Protein 2G7Z (pdb70)

Secondary structure (DSSP, 8-state):
---EEEEEETTB---HHHHHHHT-EEEPPB--TT---BGGG--STTHHHH----SS----BPPPHHHHHHHHHHHHHTT--EEEEEE--TTT-THHHHHHHHHHHHT--EEEEE-SS-BT--HHHHHHH--TT---HHHHHHHHHHHHHTB---EEBS-SHHHHHHSGGGGEE----EE--EETTEEE---EESSTHHHHHHHHHHHHHHTTS-EEE-EEEEES-THHHHHHHHHHTTT--S--EEEEPPHHHHHHH-SSEEE--EE-/---EEEEEETTB---HHHHHHHT-EEEPPB--TT---BGGG--STTHHHH----SS----BPPPHHHHHHHHHHHHHTT--EEEEEE--TTT-THHHHHHHHHHHHT--EEEEE-S--BT--HHHHHHH--TT---HHHHHHHHHHHHHTB---EEBS-SHHHHHHSGGGGEE----EE--EETTEEE---EESSTHHHHHHHHHHHHHHTTS-EEE-EEEEES-THHHHHHHHHHTTT--S--EEEEPPHHHHHHH-SSEEE--EE-

Solvent-accessible surface area: 24393 Å² total

Nearest PDB structures (foldseek):
  2g7z-assembly3_A  TM=1.003E+00  e=6.727E-59  Streptococcus pyogenes M1 GAS
  2g7z-assembly3_B-2  TM=1.001E+00  e=1.861E-56  Streptococcus pyogenes M1 GAS
  6dj6-assembly2_B  TM=9.784E-01  e=3.903E-44  Streptococcus pneumoniae
  7w7h-assembly1_E-2  TM=9.585E-01  e=3.014E-44  Streptococcus suis 05ZYH33
  6b9i-assembly2_B  TM=8.785E-01  e=2.103E-24  Staphylococcus aureus

CATH classification: 3.40.50.10170 (+1 more: 3.30.1180.10)

Structure (mmCIF, N/CA/C/O backbone):
data_2G7Z
#
_entry.id   2G7Z
#
_cell.length_a   74.126
_cell.length_b   74.093
_cell.length_c   128.597
_cell.angle_alpha   90.00
_cell.angle_beta   90.00
_cell.angle_gamma   90.00
#
_symmetry.space_group_name_H-M   'P 21 21 21'
#
loop_
_entity.id
_entity.type
_entity.pdbx_description
1 polymer 'conserved hypothetical protein SPy1493'
2 non-polymer 'ZINC ION'
3 non-polymer 'CHLORIDE ION'
4 non-polymer 'DOCOSA-4,7,10,13,16,19-HEXAENOIC ACID'
5 non-polymer 2-AMINO-2-HYDROXYMETHYL-PROPANE-1,3-DIOL
6 non-polymer GLYCEROL
7 water water
#
loop_
_atom_site.group_PDB
_atom_site.id
_atom_site.type_symbol
_atom_site.label_atom_id
_atom_site.label_alt_id
_atom_site.label_comp_id
_atom_site.label_asym_id
_atom_site.label_entity_id
_atom_site.label_seq_id
_atom_site.pdbx_PDB_ins_code
_atom_site.Cartn_x
_atom_site.Cartn_y
_atom_site.Cartn_z
_atom_site.occupancy
_atom_site.B_iso_or_equiv
_atom_site.auth_seq_id
_atom_site.auth_comp_id
_atom_site.auth_asym_id
_atom_site.auth_atom_id
_atom_site.pdbx_PDB_model_num
ATOM 1 N N . ALA A 1 3 ? 64.129 52.726 33.726 1.00 29.38 0 ALA A N 1
ATOM 2 C CA . ALA A 1 3 ? 63.730 52.650 35.166 1.00 29.50 0 ALA A CA 1
ATOM 3 C C . ALA A 1 3 ? 64.593 51.648 35.952 1.00 29.18 0 ALA A C 1
ATOM 4 O O . ALA A 1 3 ? 64.570 50.449 35.670 1.00 29.72 0 ALA A O 1
ATOM 22 N N . GLY A 1 5 ? 65.910 49.268 39.038 1.00 26.95 2 GLY A N 1
ATOM 23 C CA . GLY A 1 5 ? 65.256 48.345 39.964 1.00 24.39 2 GLY A CA 1
ATOM 24 C C . GLY A 1 5 ? 64.679 47.120 39.276 1.00 22.35 2 GLY A C 1
ATOM 25 O O . GLY A 1 5 ? 64.651 47.029 38.049 1.00 22.10 2 GLY A O 1
ATOM 26 N N . THR A 1 6 ? 64.210 46.184 40.087 1.00 20.02 3 THR A N 1
ATOM 27 C CA . THR A 1 6 ? 63.622 44.937 39.626 1.00 17.60 3 THR A CA 1
ATOM 28 C C . THR A 1 6 ? 62.223 44.755 40.240 1.00 16.24 3 THR A C 1
ATOM 29 O O . THR A 1 6 ? 62.073 44.629 41.465 1.00 15.36 3 THR A O 1
ATOM 33 N N . ILE A 1 7 ? 61.209 44.728 39.382 1.00 13.75 4 ILE A N 1
ATOM 34 C CA . ILE A 1 7 ? 59.840 44.555 39.848 1.00 12.19 4 ILE A CA 1
ATOM 35 C C . ILE A 1 7 ? 59.332 43.131 39.599 1.00 11.13 4 ILE A C 1
ATOM 36 O O . ILE A 1 7 ? 59.497 42.591 38.513 1.00 10.73 4 ILE A O 1
ATOM 41 N N . LYS A 1 8 ? 58.721 42.521 40.615 1.00 10.10 5 LYS A N 1
ATOM 42 C CA . LYS A 1 8 ? 58.048 41.239 40.432 1.00 9.31 5 LYS A CA 1
ATOM 43 C C . LYS A 1 8 ? 56.579 41.305 40.864 1.00 8.83 5 LYS A C 1
ATOM 44 O O . LYS A 1 8 ? 56.199 42.140 41.681 1.00 8.48 5 LYS A O 1
ATOM 50 N N . ILE A 1 9 ? 55.778 40.417 40.283 1.00 8.59 6 ILE A N 1
ATOM 51 C CA . ILE A 1 9 ? 54.348 40.348 40.525 1.00 8.39 6 ILE A CA 1
ATOM 52 C C . ILE A 1 9 ? 54.010 39.135 41.375 1.00 8.09 6 ILE A C 1
ATOM 53 O O . ILE A 1 9 ? 54.498 38.026 41.128 1.00 7.70 6 ILE A O 1
ATOM 58 N N . VAL A 1 10 ? 53.127 39.358 42.348 1.00 8.17 7 VAL A N 1
ATOM 59 C CA . VAL A 1 10 ? 52.647 38.313 43.242 1.00 7.72 7 VAL A CA 1
ATOM 60 C C . VAL A 1 10 ? 51.141 38.252 43.055 1.00 7.52 7 VAL A C 1
ATOM 61 O O . VAL A 1 10 ? 50.500 39.278 42.882 1.00 6.51 7 VAL A O 1
ATOM 65 N N . THR A 1 11 ? 50.578 37.048 43.088 1.00 7.21 8 THR A N 1
ATOM 66 C CA . THR A 1 11 ? 49.127 36.895 43.078 1.00 7.13 8 THR A CA 1
ATOM 67 C C . THR A 1 11 ? 48.768 35.713 43.994 1.00 8.22 8 THR A C 1
ATOM 68 O O . THR A 1 11 ? 49.646 35.151 44.675 1.00 8.57 8 THR A O 1
ATOM 72 N N . ASP A 1 12 ? 47.491 35.374 44.066 1.00 7.47 9 ASP A N 1
ATOM 73 C CA . ASP A 1 12 ? 47.077 34.196 44.813 1.00 7.41 9 ASP A CA 1
ATOM 74 C C . ASP A 1 12 ? 46.530 33.115 43.883 1.00 7.16 9 ASP A C 1
ATOM 75 O O . ASP A 1 12 ? 46.190 33.398 42.737 1.00 7.66 9 ASP A O 1
ATOM 80 N N . SER A 1 13 ? 46.420 31.898 44.406 1.00 6.98 10 SER A N 1
ATOM 81 C CA . SER A 1 13 ? 46.086 30.730 43.604 1.00 7.84 10 SER A CA 1
ATOM 82 C C . SER A 1 13 ? 44.613 30.695 43.107 1.00 7.85 10 SER A C 1
ATOM 83 O O . SER A 1 13 ? 44.240 29.780 42.372 1.00 7.05 10 SER A O 1
ATOM 86 N N . SER A 1 14 ? 43.803 31.704 43.465 1.00 7.60 11 SER A N 1
ATOM 87 C CA . SER A 1 14 ? 42.456 31.835 42.850 1.00 7.10 11 SER A CA 1
ATOM 88 C C . SER A 1 14 ? 42.547 32.302 41.393 1.00 7.39 11 SER A C 1
ATOM 89 O O . SER A 1 14 ? 41.555 32.215 40.646 1.00 8.11 11 SER A O 1
ATOM 92 N N . ILE A 1 15 ? 43.740 32.730 40.967 1.00 7.26 12 ILE A N 1
ATOM 93 C CA . ILE A 1 15 ? 43.976 33.017 39.541 1.00 7.42 12 ILE A CA 1
ATOM 94 C C . ILE A 1 15 ? 43.745 31.761 38.718 1.00 7.63 12 ILE A C 1
ATOM 95 O O . ILE A 1 15 ? 43.981 30.648 39.179 1.00 7.14 12 ILE A O 1
ATOM 100 N N . THR A 1 16 ? 43.306 31.938 37.480 1.00 7.35 13 THR A N 1
ATOM 101 C CA . THR A 1 16 ? 43.173 30.799 36.576 1.00 7.56 13 THR A CA 1
ATOM 102 C C . THR A 1 16 ? 43.961 31.190 35.338 1.00 7.07 13 THR A C 1
ATOM 103 O O . THR A 1 16 ? 43.683 32.200 34.711 1.00 5.73 13 THR A O 1
ATOM 107 N N . ILE A 1 17 ? 44.948 30.377 35.005 1.00 7.40 14 ILE A N 1
ATOM 108 C CA . ILE A 1 17 ? 45.965 30.746 34.035 1.00 7.87 14 ILE A CA 1
ATOM 109 C C . ILE A 1 17 ? 46.729 29.485 33.671 1.00 8.61 14 ILE A C 1
ATOM 110 O O . ILE A 1 17 ? 46.893 28.607 34.522 1.00 8.84 14 ILE A O 1
ATOM 115 N N . GLU A 1 18 ? 47.220 29.390 32.433 1.00 8.48 15 GLU A N 1
ATOM 116 C CA . GLU A 1 18 ? 48.163 28.319 32.077 1.00 8.32 15 GLU A CA 1
ATOM 117 C C . GLU A 1 18 ? 49.489 28.454 32.824 1.00 8.51 15 GLU A C 1
ATOM 118 O O . GLU A 1 18 ? 50.045 29.542 32.923 1.00 8.75 15 GLU A O 1
ATOM 124 N N . PRO A 1 19 ? 50.019 27.338 33.354 1.00 9.44 16 PRO A N 1
ATOM 125 C CA . PRO A 1 19 ? 51.294 27.462 34.096 1.00 9.06 16 PRO A CA 1
ATOM 126 C C . PRO A 1 19 ? 52.473 27.891 33.218 1.00 9.25 16 PRO A C 1
ATOM 127 O O . PRO A 1 19 ? 53.467 28.420 33.734 1.00 9.41 16 PRO A O 1
ATOM 131 N N . GLU A 1 20 ? 52.376 27.678 31.906 1.00 8.72 17 GLU A N 1
ATOM 132 C CA . GLU A 1 20 ? 53.407 28.201 30.989 1.00 9.62 17 GLU A CA 1
ATOM 133 C C . GLU A 1 20 ? 53.496 29.734 31.040 1.00 9.78 17 GLU A C 1
ATOM 134 O O . GLU A 1 20 ? 54.584 30.302 30.884 1.00 10.35 17 GLU A O 1
ATOM 140 N N . LEU A 1 21 ? 52.373 30.413 31.257 1.00 9.37 18 LEU A N 1
ATOM 141 C CA . LEU A 1 21 ? 52.426 31.862 31.377 1.00 9.62 18 LEU A CA 1
ATOM 142 C C . LEU A 1 21 ? 53.065 32.279 32.708 1.00 10.01 18 LEU A C 1
ATOM 143 O O . LEU A 1 21 ? 53.864 33.205 32.732 1.00 9.39 18 LEU A O 1
ATOM 148 N N . ILE A 1 22 ? 52.720 31.580 33.795 1.00 10.68 19 ILE A N 1
ATOM 149 C CA A ILE A 1 22 ? 53.352 31.806 35.116 0.50 10.70 19 ILE A CA 1
ATOM 150 C CA B ILE A 1 22 ? 53.346 31.815 35.113 0.50 10.44 19 ILE A CA 1
ATOM 151 C C . ILE A 1 22 ? 54.870 31.686 34.998 1.00 10.95 19 ILE A C 1
ATOM 152 O O . ILE A 1 22 ? 55.619 32.553 35.459 1.00 10.37 19 ILE A O 1
ATOM 161 N N . LYS A 1 23 ? 55.312 30.612 34.356 1.00 11.47 20 LYS A N 1
ATOM 162 C CA . LYS A 1 23 ? 56.719 30.348 34.127 1.00 12.84 20 LYS A CA 1
ATOM 163 C C . LYS A 1 23 ? 57.372 31.404 33.207 1.00 12.34 20 LYS A C 1
ATOM 164 O O . LYS A 1 23 ? 58.414 31.960 33.574 1.00 12.35 20 LYS A O 1
ATOM 170 N N . ALA A 1 24 ? 56.760 31.698 32.050 1.00 10.82 21 ALA A N 1
ATOM 171 C CA . ALA A 1 24 ? 57.294 32.703 31.121 1.00 10.57 21 ALA A CA 1
ATOM 172 C C . ALA A 1 24 ? 57.423 34.089 31.759 1.00 10.22 21 ALA A C 1
ATOM 173 O O . ALA A 1 24 ? 58.354 34.833 31.463 1.00 9.91 21 ALA A O 1
ATOM 175 N N . LEU A 1 25 ? 56.481 34.436 32.627 1.00 9.69 22 LEU A N 1
ATOM 176 C CA . LEU A 1 25 ? 56.473 35.770 33.216 1.00 9.70 22 LEU A CA 1
ATOM 177 C C . LEU A 1 25 ? 57.032 35.866 34.643 1.00 9.40 22 LEU A C 1
ATOM 178 O O . LEU A 1 25 ? 57.121 36.945 35.188 1.00 10.92 22 LEU A O 1
ATOM 183 N N . ASP A 1 26 ? 57.430 34.742 35.236 1.00 10.10 23 ASP A N 1
ATOM 184 C CA . ASP A 1 26 ? 58.025 34.725 36.586 1.00 10.78 23 ASP A CA 1
ATOM 185 C C . ASP A 1 26 ? 57.063 35.312 37.622 1.00 10.99 23 ASP A C 1
ATOM 186 O O . ASP A 1 26 ? 57.437 36.137 38.468 1.00 10.66 23 ASP A O 1
ATOM 191 N N . ILE A 1 27 ? 55.804 34.877 37.539 1.00 9.75 24 ILE A N 1
ATOM 192 C CA . ILE A 1 27 ? 54.796 35.297 38.498 1.00 9.90 24 ILE A CA 1
ATOM 193 C C . ILE A 1 27 ? 54.879 34.395 39.725 1.00 8.88 24 ILE A C 1
ATOM 194 O O . ILE A 1 27 ? 54.981 33.176 39.595 1.00 9.34 24 ILE A O 1
ATOM 199 N N . THR A 1 28 ? 54.830 34.990 40.911 1.00 8.93 25 THR A N 1
ATOM 200 C CA . THR A 1 28 ? 54.759 34.224 42.141 1.00 8.24 25 THR A CA 1
ATOM 201 C C . THR A 1 28 ? 53.300 34.071 42.550 1.00 8.68 25 THR A C 1
ATOM 202 O O . THR A 1 28 ? 52.597 35.053 42.733 1.00 8.33 25 THR A O 1
ATOM 206 N N . VAL A 1 29 ? 52.862 32.825 42.698 1.00 8.30 26 VAL A N 1
ATOM 207 C CA . VAL A 1 29 ? 51.481 32.513 43.079 1.00 7.88 26 VAL A CA 1
ATOM 208 C C . VAL A 1 29 ? 51.425 31.965 44.501 1.00 7.57 26 VAL A C 1
ATOM 209 O O . VAL A 1 29 ? 51.850 30.814 44.760 1.00 7.85 26 VAL A O 1
ATOM 213 N N . VAL A 1 30 ? 50.903 32.766 45.421 1.00 6.94 27 VAL A N 1
ATOM 214 C CA . VAL A 1 30 ? 50.759 32.338 46.837 1.00 6.89 27 VAL A CA 1
ATOM 215 C C . VAL A 1 30 ? 49.517 31.440 46.998 1.00 7.57 27 VAL A C 1
ATOM 216 O O . VAL A 1 30 ? 48.399 31.861 46.674 1.00 7.22 27 VAL A O 1
ATOM 220 N N . PRO A 1 31 ? 49.693 30.204 47.508 1.00 7.88 28 PRO A N 1
ATOM 221 C CA . PRO A 1 31 ? 48.507 29.350 47.542 1.00 7.34 28 PRO A CA 1
ATOM 222 C C . PRO A 1 31 ? 47.574 29.585 48.723 1.00 7.63 28 PRO A C 1
ATOM 223 O O . PRO A 1 31 ? 48.015 29.834 49.854 1.00 6.94 28 PRO A O 1
ATOM 227 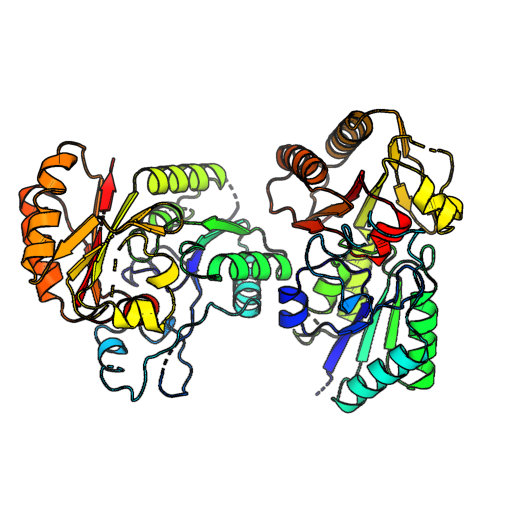N N . LEU A 1 32 ? 46.280 29.477 48.445 1.00 7.57 29 LEU A N 1
ATOM 228 C CA . LEU A 1 32 ? 45.296 29.284 49.485 1.00 7.73 29 LEU A CA 1
ATOM 229 C C . LEU A 1 32 ? 45.282 27.790 49.829 1.00 8.69 29 LEU A C 1
ATOM 230 O O . LEU A 1 32 ? 45.987 26.982 49.184 1.00 8.86 29 LEU A O 1
ATOM 235 N N . SER A 1 33 ? 44.522 27.425 50.860 1.00 8.61 30 SER A N 1
ATOM 236 C CA . SER A 1 33 ? 44.409 26.034 51.273 1.00 10.00 30 SER A CA 1
ATOM 237 C C . SER A 1 33 ? 42.973 25.583 51.149 1.00 9.54 30 SER A C 1
ATOM 238 O O . SER A 1 33 ? 42.063 26.395 51.146 1.00 8.98 30 SER A O 1
ATOM 241 N N . VAL A 1 34 ? 42.789 24.273 51.101 1.00 10.85 31 VAL A N 1
ATOM 242 C CA . VAL A 1 34 ? 41.463 23.678 51.101 1.00 12.99 31 VAL A CA 1
ATOM 243 C C . VAL A 1 34 ? 41.466 22.402 51.938 1.00 13.56 31 VAL A C 1
ATOM 244 O O . VAL A 1 34 ? 42.359 21.563 51.819 1.00 11.77 31 VAL A O 1
ATOM 256 N N . ILE A 1 36 ? 39.760 18.923 52.818 1.00 17.82 33 ILE A N 1
ATOM 257 C CA . ILE A 1 36 ? 38.938 17.870 52.193 1.00 18.06 33 ILE A CA 1
ATOM 258 C C . ILE A 1 36 ? 38.884 16.670 53.133 1.00 18.48 33 ILE A C 1
ATOM 259 O O . ILE A 1 36 ? 39.914 16.030 53.397 1.00 18.59 33 ILE A O 1
ATOM 264 N N . ASP A 1 37 ? 37.689 16.394 53.652 1.00 18.68 34 ASP A N 1
ATOM 265 C CA . ASP A 1 37 ? 37.478 15.400 54.708 1.00 19.74 34 ASP A CA 1
ATOM 266 C C . ASP A 1 37 ? 38.629 15.342 55.720 1.00 19.73 34 ASP A C 1
ATOM 267 O O . ASP A 1 37 ? 39.304 14.320 55.853 1.00 19.47 34 ASP A O 1
ATOM 272 N N . SER A 1 38 ? 38.858 16.471 56.394 1.00 20.02 35 SER A N 1
ATOM 273 C CA . SER A 1 38 ? 39.837 16.586 57.488 1.00 20.30 35 SER A CA 1
ATOM 274 C C . SER A 1 38 ? 41.313 16.599 57.099 1.00 20.82 35 SER A C 1
ATOM 275 O O . SER A 1 38 ? 42.188 16.579 57.983 1.00 21.21 35 SER A O 1
ATOM 278 N N . LYS A 1 39 ? 41.595 16.659 55.802 1.00 20.88 36 LYS A N 1
ATOM 279 C CA . LYS A 1 39 ? 42.980 16.741 55.330 1.00 21.47 36 LYS A CA 1
ATOM 280 C C . LYS A 1 39 ? 43.213 18.080 54.647 1.00 20.56 36 LYS A C 1
ATOM 281 O O . LYS A 1 39 ? 42.401 18.510 53.830 1.00 21.11 36 LYS A O 1
ATOM 287 N N . LEU A 1 40 ? 44.318 18.735 54.984 1.00 19.90 37 LEU A N 1
ATOM 288 C CA . LEU A 1 40 ? 44.608 20.063 54.462 1.00 19.61 37 LEU A CA 1
ATOM 289 C C . LEU A 1 40 ? 45.536 20.022 53.226 1.00 19.01 37 LEU A C 1
ATOM 290 O O . LEU A 1 40 ? 46.653 19.518 53.289 1.00 19.31 37 LEU A O 1
ATOM 295 N N . TYR A 1 41 ? 45.046 20.568 52.117 1.00 17.78 38 TYR A N 1
ATOM 296 C CA . TYR A 1 41 ? 45.762 20.579 50.855 1.00 17.06 38 TYR A CA 1
ATOM 297 C C . TYR A 1 41 ? 46.164 21.986 50.506 1.00 16.16 38 TYR A C 1
ATOM 298 O O . TYR A 1 41 ? 45.423 22.930 50.780 1.00 15.66 38 TYR A O 1
ATOM 307 N N . SER A 1 42 ? 47.336 22.135 49.893 1.00 14.77 39 SER A N 1
ATOM 308 C CA . SER A 1 42 ? 47.673 23.401 49.271 1.00 14.05 39 SER A CA 1
ATOM 309 C C . SER A 1 42 ? 47.062 23.448 47.869 1.00 14.20 39 SER A C 1
ATOM 310 O O . SER A 1 42 ? 47.238 22.518 47.070 1.00 13.70 39 SER A O 1
ATOM 313 N N . ASP A 1 43 ? 46.371 24.546 47.571 1.00 13.43 40 ASP A N 1
ATOM 314 C CA . ASP A 1 43 ? 45.689 24.714 46.284 1.00 13.61 40 ASP A CA 1
ATOM 315 C C . ASP A 1 43 ? 46.678 24.632 45.119 1.00 13.56 40 ASP A C 1
ATOM 316 O O . ASP A 1 43 ? 46.310 24.234 44.008 1.00 12.86 40 ASP A O 1
ATOM 321 N N . ASN A 1 44 ? 47.934 24.992 45.375 1.00 13.51 41 ASN A N 1
ATOM 322 C CA . ASN A 1 44 ? 48.960 24.845 44.342 1.00 13.30 41 ASN A CA 1
ATOM 323 C C . ASN A 1 44 ? 49.224 23.387 43.944 1.00 13.84 41 ASN A C 1
ATOM 324 O O . ASN A 1 44 ? 49.825 23.128 42.889 1.00 14.01 41 ASN A O 1
ATOM 329 N N . ASP A 1 45 ? 48.765 22.449 44.783 1.00 13.64 42 ASP A N 1
ATOM 330 C CA . ASP A 1 45 ? 48.853 21.013 44.493 1.00 14.45 42 ASP A CA 1
ATOM 331 C C . ASP A 1 45 ? 47.589 20.456 43.836 1.00 14.50 42 ASP A C 1
ATOM 332 O O . ASP A 1 45 ? 47.521 19.261 43.561 1.00 14.71 42 ASP A O 1
ATOM 337 N N . LEU A 1 46 ? 46.616 21.329 43.563 1.00 13.51 43 LEU A N 1
ATOM 338 C CA . LEU A 1 46 ? 45.302 20.912 43.083 1.00 13.91 43 LEU A CA 1
ATOM 339 C C . LEU A 1 46 ? 44.942 21.470 41.698 1.00 13.71 43 LEU A C 1
ATOM 340 O O . LEU A 1 46 ? 43.765 21.687 41.392 1.00 14.02 43 LEU A O 1
ATOM 345 N N . LYS A 1 47 ? 45.949 21.656 40.853 1.00 13.46 44 LYS A N 1
ATOM 346 C CA . LYS A 1 47 ? 45.747 22.290 39.554 1.00 13.66 44 LYS A CA 1
ATOM 347 C C . LYS A 1 47 ? 45.611 21.299 38.390 1.00 13.85 44 LYS A C 1
ATOM 348 O O . LYS A 1 47 ? 45.287 21.693 37.277 1.00 14.71 44 LYS A O 1
ATOM 354 N N . GLU A 1 48 ? 45.894 20.027 38.619 1.00 13.02 45 GLU A N 1
ATOM 355 C CA . GLU A 1 48 ? 45.810 19.067 37.518 1.00 13.82 45 GLU A CA 1
ATOM 356 C C . GLU A 1 48 ? 44.341 18.908 37.105 1.00 12.94 45 GLU A C 1
ATOM 357 O O . GLU A 1 48 ? 43.479 18.714 37.958 1.00 12.43 45 GLU A O 1
ATOM 363 N N . GLU A 1 49 ? 44.055 19.016 35.810 1.00 13.15 46 GLU A N 1
ATOM 364 C CA . GLU A 1 49 ? 42.669 19.090 35.313 1.00 13.60 46 GLU A CA 1
ATOM 365 C C . GLU A 1 49 ? 41.757 17.966 35.821 1.00 13.43 46 GLU A C 1
ATOM 366 O O . GLU A 1 49 ? 42.052 16.784 35.631 1.00 13.38 46 GLU A O 1
ATOM 372 N N . GLY A 1 50 ? 40.627 18.341 36.420 1.00 12.98 47 GLY A N 1
ATOM 373 C CA . GLY A 1 50 ? 39.625 17.359 36.829 1.00 12.28 47 GLY A CA 1
ATOM 374 C C . GLY A 1 50 ? 39.851 16.723 38.185 1.00 12.46 47 GLY A C 1
ATOM 375 O O . GLY A 1 50 ? 38.925 16.118 38.740 1.00 12.04 47 GLY A O 1
ATOM 376 N N . HIS A 1 51 ? 41.065 16.865 38.725 1.00 12.28 48 HIS A N 1
ATOM 377 C CA . HIS A 1 51 ? 41.469 16.152 39.937 1.00 12.30 48 HIS A CA 1
ATOM 378 C C . HIS A 1 51 ? 40.745 16.633 41.180 1.00 12.80 48 HIS A C 1
ATOM 379 O O . HIS A 1 51 ? 40.241 15.812 41.936 1.00 12.96 48 HIS A O 1
ATOM 386 N N . PHE A 1 52 ? 40.667 17.953 41.385 1.00 12.40 49 PHE A N 1
ATOM 387 C CA . PHE A 1 52 ? 39.874 18.474 42.503 1.00 11.95 49 PHE A CA 1
ATOM 388 C C . PHE A 1 52 ? 38.381 18.164 42.366 1.00 12.28 49 PHE A C 1
ATOM 389 O O . PHE A 1 52 ? 37.725 17.828 43.363 1.00 12.20 49 PHE A O 1
ATOM 397 N N . LEU A 1 53 ? 37.847 18.294 41.150 1.00 11.65 50 LEU A N 1
ATOM 398 C CA . LEU A 1 53 ? 36.462 17.913 40.894 1.00 11.46 50 LEU A CA 1
ATOM 399 C C . LEU A 1 53 ? 36.144 16.509 41.403 1.00 11.72 50 LEU A C 1
ATOM 400 O O . LEU A 1 53 ? 35.100 16.306 42.021 1.00 11.62 50 LEU A O 1
ATOM 405 N N . SER A 1 54 ? 37.031 15.549 41.139 1.00 11.40 51 SER A N 1
ATOM 406 C CA . SER A 1 54 ? 36.868 14.166 41.618 1.00 11.71 51 SER A CA 1
ATOM 407 C C . SER A 1 54 ? 36.861 14.108 43.141 1.00 11.75 51 SER A C 1
ATOM 408 O O . SER A 1 54 ? 36.020 13.421 43.732 1.00 11.94 51 SER A O 1
ATOM 411 N N . LEU A 1 55 ? 37.797 14.833 43.763 1.00 11.66 52 LEU A N 1
ATOM 412 C CA . LEU A 1 55 ? 37.911 14.931 45.227 1.00 12.41 52 LEU A CA 1
ATOM 413 C C . LEU A 1 55 ? 36.668 15.556 45.880 1.00 13.25 52 LEU A C 1
ATOM 414 O O . LEU A 1 55 ? 36.145 15.038 46.881 1.00 12.44 52 LEU A O 1
ATOM 427 N N . LYS A 1 57 ? 33.592 15.757 44.449 1.00 14.91 54 LYS A N 1
ATOM 428 C CA . LYS A 1 57 ? 32.482 14.855 44.142 1.00 15.64 54 LYS A CA 1
ATOM 429 C C . LYS A 1 57 ? 32.439 13.639 45.068 1.00 15.79 54 LYS A C 1
ATOM 430 O O . LYS A 1 57 ? 31.363 13.184 45.425 1.00 16.70 54 LYS A O 1
ATOM 436 N N . ALA A 1 58 ? 33.600 13.146 45.482 1.00 15.77 55 ALA A N 1
ATOM 437 C CA . ALA A 1 58 ? 33.677 11.959 46.342 1.00 16.36 55 ALA A CA 1
ATOM 438 C C . ALA A 1 58 ? 33.676 12.270 47.848 1.00 16.75 55 ALA A C 1
ATOM 439 O O . ALA A 1 58 ? 33.495 11.365 48.641 1.00 16.82 55 ALA A O 1
ATOM 441 N N . SER A 1 59 ? 33.903 13.521 48.241 1.00 16.84 56 SER A N 1
ATOM 442 C CA . SER A 1 59 ? 34.080 13.843 49.668 1.00 18.54 56 SER A CA 1
ATOM 443 C C . SER A 1 59 ? 32.810 13.606 50.486 1.00 18.98 56 SER A C 1
ATOM 444 O O . SER A 1 59 ? 31.696 13.786 49.974 1.00 18.22 56 SER A O 1
ATOM 447 N N . LYS A 1 60 ? 32.992 13.215 51.754 1.00 19.58 57 LYS A N 1
ATOM 448 C CA . LYS A 1 60 ? 31.858 12.906 52.649 1.00 20.26 57 LYS A CA 1
ATOM 449 C C . LYS A 1 60 ? 31.155 14.187 53.067 1.00 20.09 57 LYS A C 1
ATOM 450 O O . LYS A 1 60 ? 29.958 14.179 53.336 1.00 20.77 57 LYS A O 1
ATOM 456 N N . SER A 1 61 ? 31.906 15.281 53.141 1.00 19.36 58 SER A N 1
ATOM 457 C CA . SER A 1 61 ? 31.320 16.605 53.330 1.00 18.84 58 SER A CA 1
ATOM 458 C C . SER A 1 61 ? 31.994 17.655 52.440 1.00 17.56 58 SER A C 1
ATOM 459 O O . SER A 1 61 ? 33.058 17.421 51.860 1.00 17.32 58 SER A O 1
ATOM 462 N N . LEU A 1 62 ? 31.358 18.809 52.316 1.00 16.42 59 LEU A N 1
ATOM 463 C CA . LEU A 1 62 ? 31.865 19.869 51.460 1.00 15.93 59 LEU A CA 1
ATOM 464 C C . LEU A 1 62 ? 33.272 20.329 51.868 1.00 14.11 59 LEU A C 1
ATOM 465 O O . LEU A 1 62 ? 33.547 20.541 53.050 1.00 12.97 59 LEU A O 1
ATOM 470 N N . PRO A 1 63 ? 34.168 20.487 50.884 1.00 13.00 60 PRO A N 1
ATOM 471 C CA . PRO A 1 63 ? 35.501 21.025 51.203 1.00 12.37 60 PRO A CA 1
ATOM 472 C C . PRO A 1 63 ? 35.389 22.442 51.745 1.00 11.73 60 PRO A C 1
ATOM 473 O O . PRO A 1 63 ? 34.357 23.091 51.556 1.00 11.06 60 PRO A O 1
ATOM 477 N N . LYS A 1 64 ? 36.407 22.884 52.477 1.00 12.06 61 LYS A N 1
ATOM 478 C CA . LYS A 1 64 ? 36.406 24.213 53.100 1.00 12.92 61 LYS A CA 1
ATOM 479 C C . LYS A 1 64 ? 37.716 24.916 52.777 1.00 12.54 61 LYS A C 1
ATOM 480 O O . LYS A 1 64 ? 38.788 24.351 52.975 1.00 12.07 61 LYS A O 1
ATOM 486 N N . THR A 1 65 ? 37.623 26.137 52.268 1.00 11.73 62 THR A N 1
ATOM 487 C CA . THR A 1 65 ? 38.811 26.882 51.865 1.00 12.24 62 THR A CA 1
ATOM 488 C C . THR A 1 65 ? 39.299 27.775 52.992 1.00 12.21 62 THR A C 1
ATOM 489 O O . THR A 1 65 ? 38.554 28.118 53.918 1.00 11.78 62 THR A O 1
ATOM 493 N N . SER A 1 66 ? 40.548 28.173 52.903 1.00 12.64 63 SER A N 1
ATOM 494 C CA . SER A 1 66 ? 41.030 29.242 53.768 1.00 13.87 63 SER A CA 1
ATOM 495 C C . SER A 1 66 ? 42.102 30.054 53.048 1.00 12.99 63 SER A C 1
ATOM 496 O O . SER A 1 66 ? 42.828 29.516 52.209 1.00 12.54 63 SER A O 1
ATOM 499 N N . GLN A 1 67 ? 42.162 31.344 53.374 1.00 11.91 64 GLN A N 1
ATOM 500 C CA . GLN A 1 67 ? 43.172 32.261 52.861 1.00 11.95 64 GLN A CA 1
ATOM 501 C C . GLN A 1 67 ? 44.591 31.800 53.224 1.00 11.67 64 GLN A C 1
ATOM 502 O O . GLN A 1 67 ? 44.774 31.017 54.171 1.00 11.46 64 GLN A O 1
ATOM 508 N N . PRO A 1 68 ? 45.611 32.301 52.502 1.00 10.96 65 PRO A N 1
ATOM 509 C CA . PRO A 1 68 ? 46.978 31.884 52.892 1.00 10.17 65 PRO A CA 1
ATOM 510 C C . PRO A 1 68 ? 47.377 32.476 54.264 1.00 9.50 65 PRO A C 1
ATOM 511 O O . PRO A 1 68 ? 46.950 33.604 54.604 1.00 7.84 65 PRO A O 1
ATOM 515 N N . PRO A 1 69 ? 48.154 31.715 55.072 1.00 9.68 66 PRO A N 1
ATOM 516 C CA . PRO A 1 69 ? 48.664 32.299 56.314 1.00 10.01 66 PRO A CA 1
ATOM 517 C C . PRO A 1 69 ? 49.427 33.601 56.110 1.00 10.12 66 PRO A C 1
ATOM 518 O O . PRO A 1 69 ? 50.145 33.766 55.117 1.00 10.21 66 PRO A O 1
ATOM 522 N N . VAL A 1 70 ? 49.270 34.519 57.059 1.00 10.43 67 VAL A N 1
ATOM 523 C CA . VAL A 1 70 ? 50.030 35.768 57.083 1.00 10.82 67 VAL A CA 1
ATOM 524 C C . VAL A 1 70 ? 51.549 35.494 56.968 1.00 11.26 67 VAL A C 1
ATOM 525 O O . VAL A 1 70 ? 52.240 36.167 56.206 1.00 11.21 67 VAL A O 1
ATOM 529 N N . GLY A 1 71 ? 52.033 34.496 57.712 1.00 11.01 68 GLY A N 1
ATOM 530 C CA . GLY A 1 71 ? 53.448 34.076 57.715 1.00 10.95 68 GLY A CA 1
ATOM 531 C C . GLY A 1 71 ? 53.938 33.505 56.389 1.00 11.30 68 GLY A C 1
ATOM 532 O O . GLY A 1 71 ? 55.117 33.622 56.069 1.00 11.05 68 GLY A O 1
ATOM 533 N N . LEU A 1 72 ? 53.037 32.906 55.604 1.00 11.41 69 LEU A N 1
ATOM 534 C CA . LEU A 1 72 ? 53.408 32.429 54.265 1.00 11.51 69 LEU A CA 1
ATOM 535 C C . LEU A 1 72 ? 53.645 33.615 53.315 1.00 11.16 69 LEU A C 1
ATOM 536 O O . LEU A 1 72 ? 54.587 33.611 52.506 1.00 11.50 69 LEU A O 1
ATOM 541 N N . PHE A 1 73 ? 52.796 34.630 53.410 1.00 10.49 70 PHE A N 1
ATOM 542 C CA . PHE A 1 73 ? 53.024 35.857 52.666 1.00 10.01 70 PHE A CA 1
ATOM 543 C C . PHE A 1 73 ? 54.343 36.520 53.101 1.00 10.04 70 PHE A C 1
ATOM 544 O O . PHE A 1 73 ? 55.149 36.930 52.252 1.00 9.54 70 PHE A O 1
ATOM 552 N N . ALA A 1 74 ? 54.542 36.640 54.417 1.00 9.66 71 ALA A N 1
ATOM 553 C CA . ALA A 1 74 ? 55.780 37.219 54.947 1.00 10.09 71 ALA A CA 1
ATOM 554 C C . ALA A 1 74 ? 57.028 36.528 54.379 1.00 10.16 71 ALA A C 1
ATOM 555 O O . ALA A 1 74 ? 57.920 37.212 53.906 1.00 9.45 71 ALA A O 1
ATOM 557 N N . GLU A 1 75 ? 57.060 35.190 54.393 1.00 10.67 72 GLU A N 1
ATOM 558 C CA . GLU A 1 75 ? 58.207 34.423 53.861 1.00 11.31 72 GLU A CA 1
ATOM 559 C C . GLU A 1 75 ? 58.374 34.651 52.370 1.00 11.73 72 GLU A C 1
ATOM 560 O O . GLU A 1 75 ? 59.488 34.816 51.897 1.00 11.23 72 GLU A O 1
ATOM 566 N N . THR A 1 76 ? 57.253 34.593 51.637 1.00 11.97 73 THR A N 1
ATOM 567 C CA . THR A 1 76 ? 57.237 34.845 50.201 1.00 11.95 73 THR A CA 1
ATOM 568 C C . THR A 1 76 ? 57.869 36.208 49.855 1.00 12.17 73 THR A C 1
ATOM 569 O O . THR A 1 76 ? 58.707 36.298 48.970 1.00 12.02 73 THR A O 1
ATOM 573 N N . TYR A 1 77 ? 57.477 37.254 50.567 1.00 12.19 74 TYR A N 1
ATOM 574 C CA . TYR A 1 77 ? 57.988 38.587 50.298 1.00 12.40 74 TYR A CA 1
ATOM 575 C C . TYR A 1 77 ? 59.452 38.717 50.734 1.00 12.90 74 TYR A C 1
ATOM 576 O O . TYR A 1 77 ? 60.240 39.351 50.051 1.00 13.17 74 TYR A O 1
ATOM 585 N N . GLU A 1 78 ? 59.811 38.105 51.857 1.00 13.24 75 GLU A N 1
ATOM 586 C CA . GLU A 1 78 ? 61.209 38.089 52.306 1.00 13.86 75 GLU A CA 1
ATOM 587 C C . GLU A 1 78 ? 62.153 37.429 51.290 1.00 13.82 75 GLU A C 1
ATOM 588 O O . GLU A 1 78 ? 63.221 37.972 51.000 1.00 13.67 75 GLU A O 1
ATOM 594 N N . ASN A 1 79 ? 61.747 36.279 50.750 1.00 13.66 76 ASN A N 1
ATOM 595 C CA . ASN A 1 79 ? 62.486 35.598 49.671 1.00 14.01 76 ASN A CA 1
ATOM 596 C C . ASN A 1 79 ? 62.694 36.466 48.422 1.00 14.24 76 ASN A C 1
ATOM 597 O O . ASN A 1 79 ? 63.804 36.515 47.872 1.00 13.59 76 ASN A O 1
ATOM 602 N N . LEU A 1 80 ? 61.639 37.155 47.985 1.00 13.91 77 LEU A N 1
ATOM 603 C CA . LEU A 1 80 ? 61.749 38.063 46.840 1.00 14.85 77 LEU A CA 1
ATOM 604 C C . LEU A 1 80 ? 62.747 39.197 47.117 1.00 15.62 77 LEU A C 1
ATOM 605 O O . LEU A 1 80 ? 63.587 39.491 46.277 1.00 15.96 77 LEU A O 1
ATOM 610 N N . VAL A 1 81 ? 62.670 39.827 48.292 1.00 15.90 78 VAL A N 1
ATOM 611 C CA . VAL A 1 81 ? 63.640 40.882 48.632 1.00 16.52 78 VAL A CA 1
ATOM 612 C C . VAL A 1 81 ? 65.088 40.329 48.619 1.00 17.31 78 VAL A C 1
ATOM 613 O O . VAL A 1 81 ? 66.019 41.012 48.144 1.00 17.22 78 VAL A O 1
ATOM 617 N N . LYS A 1 82 ? 65.258 39.100 49.122 1.00 17.17 79 LYS A N 1
ATOM 618 C CA . LYS A 1 82 ? 66.577 38.438 49.172 1.00 18.35 79 LYS A CA 1
ATOM 619 C C . LYS A 1 82 ? 67.165 38.186 47.776 1.00 18.69 79 LYS A C 1
ATOM 620 O O . LYS A 1 82 ? 68.396 38.137 47.613 1.00 18.65 79 LYS A O 1
ATOM 626 N N . LYS A 1 83 ? 66.275 37.998 46.799 1.00 18.43 80 LYS A N 1
AT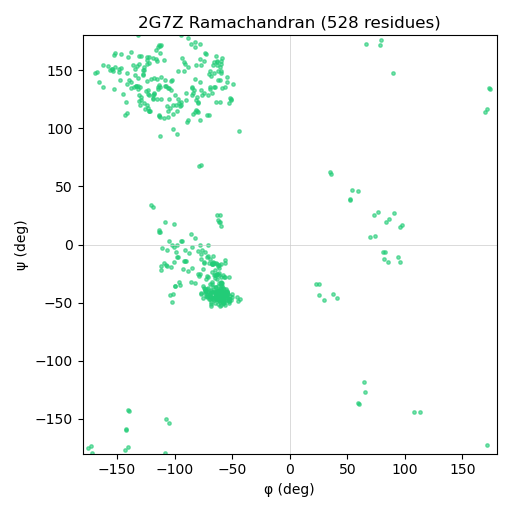OM 627 C CA . LYS A 1 83 ? 66.631 37.814 45.391 1.00 18.91 80 LYS A CA 1
ATOM 628 C C . LYS A 1 83 ? 66.944 39.132 44.686 1.00 18.56 80 LYS A C 1
ATOM 629 O O . LYS A 1 83 ? 67.314 39.126 43.511 1.00 19.05 80 LYS A O 1
ATOM 635 N N . GLY A 1 84 ? 66.752 40.248 45.386 1.00 17.57 81 GLY A N 1
ATOM 636 C CA . GLY A 1 84 ? 67.099 41.560 44.862 1.00 17.35 81 GLY A CA 1
ATOM 637 C C . GLY A 1 84 ? 65.940 42.323 44.247 1.00 16.92 81 GLY A C 1
ATOM 638 O O . GLY A 1 84 ? 66.146 43.298 43.519 1.00 17.04 81 GLY A O 1
ATOM 639 N N . VAL A 1 85 ? 64.715 41.891 44.544 1.00 15.95 82 VAL A N 1
ATOM 640 C CA . VAL A 1 85 ? 63.526 42.546 44.025 1.00 14.84 82 VAL A CA 1
ATOM 641 C C . VAL A 1 85 ? 63.319 43.876 44.789 1.00 14.93 82 VAL A C 1
ATOM 642 O O . VAL A 1 85 ? 63.392 43.893 46.021 1.00 14.43 82 VAL A O 1
ATOM 646 N N . THR A 1 86 ? 63.105 44.978 44.060 1.00 14.29 83 THR A N 1
ATOM 647 C CA . THR A 1 86 ? 63.042 46.313 44.681 1.00 13.98 83 THR A CA 1
ATOM 648 C C . THR A 1 86 ? 61.615 46.871 44.830 1.00 13.82 83 THR A C 1
ATOM 649 O O . THR A 1 86 ? 61.385 47.793 45.602 1.00 13.53 83 THR A O 1
ATOM 653 N N . ASP A 1 87 ? 60.669 46.324 44.065 1.00 13.73 84 ASP A N 1
ATOM 654 C CA . ASP A 1 87 ? 59.248 46.622 44.267 1.00 12.56 84 ASP A CA 1
ATOM 655 C C . ASP A 1 87 ? 58.461 45.385 43.910 1.00 11.95 84 ASP A C 1
ATOM 656 O O . ASP A 1 87 ? 58.795 44.669 42.962 1.00 10.81 84 ASP A O 1
ATOM 661 N N . ILE A 1 88 ? 57.417 45.130 44.681 1.00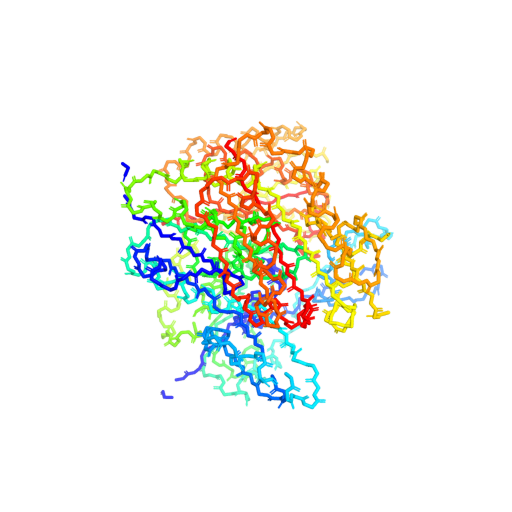 11.54 85 ILE A N 1
ATOM 662 C CA . ILE A 1 88 ? 56.569 43.965 44.458 1.00 11.03 85 ILE A CA 1
ATOM 663 C C . ILE A 1 88 ? 55.158 44.481 44.268 1.00 11.16 85 ILE A C 1
ATOM 664 O O . ILE A 1 88 ? 54.654 45.287 45.075 1.00 11.13 85 ILE A O 1
ATOM 669 N N . VAL A 1 89 ? 54.507 44.033 43.202 1.00 11.14 86 VAL A N 1
ATOM 670 C CA . VAL A 1 89 ? 53.086 44.327 43.025 1.00 10.57 86 VAL A CA 1
ATOM 671 C C . VAL A 1 89 ? 52.288 43.044 43.312 1.00 9.88 86 VAL A C 1
ATOM 672 O O . VAL A 1 89 ? 52.420 42.054 42.605 1.00 10.15 86 VAL A O 1
ATOM 676 N N . ALA A 1 90 ? 51.485 43.069 44.374 1.00 9.15 87 ALA A N 1
ATOM 677 C CA . ALA A 1 90 ? 50.606 41.975 44.741 1.00 9.26 87 ALA A CA 1
ATOM 678 C C . ALA A 1 90 ? 49.173 42.280 44.320 1.00 9.56 87 ALA A C 1
ATOM 679 O O . ALA A 1 90 ? 48.588 43.277 44.764 1.00 9.86 87 ALA A O 1
ATOM 681 N N . ILE A 1 91 ? 48.621 41.418 43.465 1.00 8.87 88 ILE A N 1
ATOM 682 C CA . ILE A 1 91 ? 47.264 41.567 42.940 1.00 8.07 88 ILE A CA 1
ATOM 683 C C . ILE A 1 91 ? 46.414 40.400 43.434 1.00 8.91 88 ILE A C 1
ATOM 684 O O . ILE A 1 91 ? 46.772 39.212 43.218 1.00 8.54 88 ILE A O 1
ATOM 689 N N . HIS A 1 92 ? 45.289 40.710 44.077 1.00 8.10 89 HIS A N 1
ATOM 690 C CA . HIS A 1 92 ? 44.522 39.657 44.760 1.00 8.39 89 HIS A CA 1
ATOM 691 C C . HIS A 1 92 ? 43.023 39.635 44.447 1.00 7.75 89 HIS A C 1
ATOM 692 O O . HIS A 1 92 ? 42.490 40.608 43.936 1.00 8.04 89 HIS A O 1
ATOM 699 N N . LEU A 1 93 ? 42.364 38.506 44.737 1.00 8.39 90 LEU A N 1
ATOM 700 C CA . LEU A 1 93 ? 40.918 38.385 44.522 1.00 8.42 90 LEU A CA 1
ATOM 701 C C . LEU A 1 93 ? 40.209 39.392 45.432 1.00 8.50 90 LEU A C 1
ATOM 702 O O . LEU A 1 93 ? 40.771 39.824 46.459 1.00 8.44 90 LEU A O 1
ATOM 707 N N . SER A 1 94 ? 39.010 39.799 45.020 1.00 8.69 91 SER A N 1
ATOM 708 C CA . SER A 1 94 ? 38.228 40.809 45.739 1.00 8.75 91 SER A CA 1
ATOM 709 C C . SER A 1 94 ? 38.120 40.523 47.242 1.00 8.67 91 SER A C 1
ATOM 710 O O . SER A 1 94 ? 37.944 39.363 47.648 1.00 8.52 91 SER A O 1
ATOM 713 N N . PRO A 1 95 ? 38.254 41.571 48.076 1.00 9.07 92 PRO A N 1
ATOM 714 C CA . PRO A 1 95 ? 37.976 41.362 49.509 1.00 9.47 92 PRO A CA 1
ATOM 715 C C . PRO A 1 95 ? 36.505 40.977 49.773 1.00 10.00 92 PRO A C 1
ATOM 716 O O . PRO A 1 95 ? 36.217 40.506 50.852 1.00 10.52 92 PRO A O 1
ATOM 720 N N . ALA A 1 96 ? 35.594 41.194 48.813 1.00 10.07 93 ALA A N 1
ATOM 721 C CA . ALA A 1 96 ? 34.209 40.696 48.941 1.00 10.41 93 ALA A CA 1
ATOM 722 C C . ALA A 1 96 ? 34.178 39.182 49.004 1.00 10.21 93 ALA A C 1
ATOM 723 O O . ALA A 1 96 ? 33.232 38.587 49.521 1.00 11.07 93 ALA A O 1
ATOM 725 N N . LEU A 1 97 ? 35.201 38.559 48.441 1.00 10.24 94 LEU A N 1
ATOM 726 C CA . LEU A 1 97 ? 35.239 37.098 48.342 1.00 9.56 94 LEU A CA 1
ATOM 727 C C . LEU A 1 97 ? 36.097 36.438 49.421 1.00 9.07 94 LEU A C 1
ATOM 728 O O . LEU A 1 97 ? 35.767 35.342 49.915 1.00 9.21 94 LEU A O 1
ATOM 733 N N . SER A 1 98 ? 37.199 37.093 49.787 1.00 9.00 95 SER A N 1
ATOM 734 C CA . SER A 1 98 ? 38.198 36.486 50.685 1.00 8.29 95 SER A CA 1
ATOM 735 C C . SER A 1 98 ? 38.979 37.565 51.432 1.00 8.38 95 SER A C 1
ATOM 736 O O . SER A 1 98 ? 39.186 38.682 50.925 1.00 8.46 95 SER A O 1
ATOM 739 N N . GLY A 1 99 ? 39.438 37.228 52.631 1.00 7.91 96 GLY A N 1
ATOM 740 C CA . GLY A 1 99 ? 40.377 38.083 53.369 1.00 7.73 96 GLY A CA 1
ATOM 741 C C . GLY A 1 99 ? 41.842 37.890 52.935 1.00 7.48 96 GLY A C 1
ATOM 742 O O . GLY A 1 99 ? 42.738 38.460 53.540 1.00 7.28 96 GLY A O 1
ATOM 743 N N . THR A 1 100 ? 42.084 37.092 51.894 1.00 6.74 97 THR A N 1
ATOM 744 C CA . THR A 1 100 ? 43.445 36.929 51.305 1.00 7.55 97 THR A CA 1
ATOM 745 C C . THR A 1 100 ? 44.233 38.243 51.149 1.00 7.58 97 THR A C 1
ATOM 746 O O . THR A 1 100 ? 45.405 38.334 51.529 1.00 7.24 97 THR A O 1
ATOM 750 N N . ILE A 1 101 ? 43.573 39.262 50.611 1.00 7.60 98 ILE A N 1
ATOM 751 C CA . ILE A 1 101 ? 44.221 40.548 50.360 1.00 7.54 98 ILE A CA 1
ATOM 752 C C . ILE A 1 101 ? 44.717 41.221 51.652 1.00 8.73 98 ILE A C 1
ATOM 753 O O . ILE A 1 101 ? 45.782 41.859 51.663 1.00 7.38 98 ILE A O 1
ATOM 758 N N . GLU A 1 102 ? 43.964 41.061 52.738 1.00 9.31 99 GLU A N 1
ATOM 759 C CA . GLU A 1 102 ? 44.410 41.582 54.035 1.00 9.99 99 GLU A CA 1
ATOM 760 C C . GLU A 1 102 ? 45.624 40.798 54.553 1.00 9.31 99 GLU A C 1
ATOM 761 O O . GLU A 1 102 ? 46.579 41.398 55.067 1.00 8.41 99 GLU A O 1
ATOM 767 N N . ALA A 1 103 ? 45.570 39.470 54.442 1.00 8.58 100 ALA A N 1
ATOM 768 C CA . ALA A 1 103 ? 46.705 38.622 54.815 1.00 8.68 100 ALA A CA 1
ATOM 769 C C . ALA A 1 103 ? 47.978 39.022 54.064 1.00 8.13 100 ALA A C 1
ATOM 770 O O . ALA A 1 103 ? 49.089 38.991 54.620 1.00 8.81 100 ALA A O 1
ATOM 772 N N . SER A 1 104 ? 47.803 39.381 52.797 1.00 7.89 101 SER A N 1
ATOM 773 C CA . SER A 1 104 ? 48.886 39.796 51.927 1.00 7.45 101 SER A CA 1
ATOM 774 C C . SER A 1 104 ? 49.552 41.057 52.456 1.00 7.83 101 SER A C 1
ATOM 775 O O . SER A 1 104 ? 50.771 41.106 52.598 1.00 7.44 101 SER A O 1
ATOM 778 N N . ARG A 1 105 ? 48.732 42.063 52.753 1.00 8.60 102 ARG A N 1
ATOM 779 C CA . ARG A 1 105 ? 49.184 43.344 53.298 1.00 9.29 102 ARG A CA 1
ATOM 780 C C . ARG A 1 105 ? 49.858 43.122 54.654 1.00 9.26 102 ARG A C 1
ATOM 781 O O . ARG A 1 105 ? 50.939 43.666 54.922 1.00 9.22 102 ARG A O 1
ATOM 789 N N . GLN A 1 106 ? 49.256 42.278 55.492 1.00 8.92 103 GLN A N 1
ATOM 790 C CA . GLN A 1 106 ? 49.849 41.970 56.817 1.00 8.48 103 GLN A CA 1
ATOM 791 C C . GLN A 1 106 ? 51.209 41.254 56.725 1.00 8.41 103 GLN A C 1
ATOM 792 O O . GLN A 1 106 ? 52.117 41.586 57.470 1.00 9.37 103 GLN A O 1
ATOM 798 N N . GLY A 1 107 ? 51.330 40.284 55.809 1.00 8.43 104 GLY A N 1
ATOM 799 C CA . GLY A 1 107 ? 52.580 39.580 55.527 1.00 8.48 104 GLY A CA 1
ATOM 800 C C . GLY A 1 107 ? 53.659 40.519 55.028 1.00 8.03 104 GLY A C 1
ATOM 801 O O . GLY A 1 107 ? 54.825 40.408 55.428 1.00 8.06 104 GLY A O 1
ATOM 802 N N . ALA A 1 108 ? 53.283 41.434 54.139 1.00 7.95 105 ALA A N 1
ATOM 803 C CA . ALA A 1 108 ? 54.195 42.480 53.663 1.00 8.96 105 ALA A CA 1
ATOM 804 C C . ALA A 1 108 ? 54.687 43.378 54.802 1.00 9.57 105 ALA A C 1
ATOM 805 O O . ALA A 1 108 ? 55.868 43.763 54.820 1.00 8.64 105 ALA A O 1
ATOM 807 N N . GLU A 1 109 ? 53.781 43.731 55.724 1.00 10.12 106 GLU A N 1
ATOM 808 C CA . GLU A 1 109 ? 54.160 44.556 56.878 1.00 12.17 106 GLU A CA 1
ATOM 809 C C . GLU A 1 109 ? 55.230 43.846 57.710 1.00 11.41 106 GLU A C 1
ATOM 810 O O . GLU A 1 109 ? 56.233 44.445 58.069 1.00 12.63 106 GLU A O 1
ATOM 816 N N . ILE A 1 110 ? 55.023 42.553 57.978 1.00 11.18 107 ILE A N 1
ATOM 817 C CA . ILE A 1 110 ? 55.980 41.748 58.753 1.00 10.76 107 ILE A CA 1
ATOM 818 C C . ILE A 1 110 ? 57.343 41.678 58.058 1.00 11.00 107 ILE A C 1
ATOM 819 O O . ILE A 1 110 ? 58.385 41.912 58.679 1.00 10.24 107 ILE A O 1
ATOM 824 N N . ALA A 1 111 ? 57.308 41.395 56.761 1.00 10.71 108 ALA A N 1
ATOM 825 C CA . ALA A 1 111 ? 58.510 41.272 55.945 1.00 10.86 108 ALA A CA 1
ATOM 826 C C . ALA A 1 111 ? 59.232 42.595 55.785 1.00 11.37 108 ALA A C 1
ATOM 827 O O . ALA A 1 111 ? 60.384 42.592 55.389 1.00 11.58 108 ALA A O 1
ATOM 829 N N . GLU A 1 112 ? 58.552 43.708 56.090 1.00 11.74 109 GLU A N 1
ATOM 830 C CA . GLU A 1 112 ? 59.034 45.048 55.784 1.00 12.28 109 GLU A CA 1
ATOM 831 C C . GLU A 1 112 ? 59.417 45.170 54.301 1.00 12.12 109 GLU A C 1
ATOM 832 O O . GLU A 1 112 ? 60.386 45.848 53.940 1.00 12.80 109 GLU A O 1
ATOM 838 N N . ALA A 1 113 ? 58.626 44.528 53.451 1.00 11.59 110 ALA A N 1
ATOM 839 C CA . ALA A 1 113 ? 58.869 44.481 52.013 1.00 11.69 110 ALA A CA 1
ATOM 840 C C . ALA A 1 113 ? 58.164 45.611 51.228 1.00 11.97 110 ALA A C 1
ATOM 841 O O . ALA A 1 113 ? 57.078 46.072 51.629 1.00 11.66 110 ALA A O 1
ATOM 843 N N . PRO A 1 114 ? 58.768 46.055 50.097 1.00 12.26 111 PRO A N 1
ATOM 844 C CA . PRO A 1 114 ? 58.179 47.119 49.270 1.00 12.35 111 PRO A CA 1
ATOM 845 C C . PRO A 1 114 ? 57.010 46.612 48.407 1.00 12.26 111 PRO A C 1
ATOM 846 O O . PRO A 1 114 ? 57.115 46.527 47.166 1.00 14.07 111 PRO A O 1
ATOM 850 N N . VAL A 1 115 ? 55.907 46.267 49.060 1.00 11.38 112 VAL A N 1
ATOM 851 C CA . VAL A 1 115 ? 54.774 45.652 48.358 1.00 10.67 112 VAL A CA 1
ATOM 852 C C . VAL A 1 115 ? 53.642 46.667 48.180 1.00 10.44 112 VAL A C 1
ATOM 853 O O . VAL A 1 115 ? 53.207 47.295 49.150 1.00 9.44 112 VAL A O 1
ATOM 857 N N . THR A 1 116 ? 53.208 46.851 46.937 1.00 10.21 113 THR A N 1
ATOM 858 C CA . THR A 1 116 ? 51.981 47.572 46.639 1.00 10.22 113 THR A CA 1
ATOM 859 C C . THR A 1 116 ? 50.899 46.524 46.438 1.00 9.50 113 THR A C 1
ATOM 860 O O . THR A 1 116 ? 50.975 45.721 45.488 1.00 8.96 113 THR A O 1
ATOM 864 N N . VAL A 1 117 ? 49.907 46.524 47.333 1.00 8.16 114 VAL A N 1
ATOM 865 C CA . VAL A 1 117 ? 48.858 45.478 47.336 1.00 7.83 114 VAL A CA 1
ATOM 866 C C . VAL A 1 117 ? 47.614 46.018 46.635 1.00 7.21 114 VAL A C 1
ATOM 867 O O . VAL A 1 117 ? 47.078 47.035 47.036 1.00 6.93 114 VAL A O 1
ATOM 871 N N . LEU A 1 118 ? 47.204 45.356 45.568 1.00 6.65 115 LEU A N 1
ATOM 872 C CA . LEU A 1 118 ? 46.072 45.778 44.755 1.00 6.94 115 LEU A CA 1
ATOM 873 C C . LEU A 1 118 ? 44.884 44.804 44.841 1.00 7.55 115 LEU A C 1
ATOM 874 O O . LEU A 1 118 ? 45.041 43.583 44.745 1.00 6.84 115 LEU A O 1
ATOM 879 N N . ASP A 1 119 ? 43.690 45.366 44.993 1.00 8.24 116 ASP A N 1
ATOM 880 C CA . ASP A 1 119 ? 42.454 44.610 44.818 1.00 7.32 116 ASP A CA 1
ATOM 881 C C . ASP A 1 119 ? 42.141 44.529 43.313 1.00 6.94 116 ASP A C 1
ATOM 882 O O . ASP A 1 119 ? 41.870 45.541 42.671 1.00 7.09 116 ASP A O 1
ATOM 887 N N . SER A 1 120 ? 42.160 43.318 42.746 1.00 6.77 117 SER A N 1
ATOM 888 C CA . SER A 1 120 ? 41.830 43.165 41.338 1.00 6.45 117 SER A CA 1
ATOM 889 C C . SER A 1 120 ? 40.373 43.476 41.047 1.00 6.50 117 SER A C 1
ATOM 890 O O . SER A 1 120 ? 40.034 43.772 39.908 1.00 6.52 117 SER A O 1
ATOM 893 N N . GLY A 1 121 ? 39.524 43.355 42.078 1.00 7.04 118 GLY A N 1
ATOM 894 C CA . GLY A 1 121 ? 38.074 43.447 41.937 1.00 7.10 118 GLY A CA 1
ATOM 895 C C . GLY A 1 121 ? 37.436 42.153 41.448 1.00 7.89 118 GLY A C 1
ATOM 896 O O . GLY A 1 121 ? 36.215 42.041 41.409 1.00 7.78 118 GLY A O 1
ATOM 897 N N . PHE A 1 122 ? 38.251 41.160 41.092 1.00 7.82 119 PHE A N 1
ATOM 898 C CA . PHE A 1 122 ? 37.720 39.917 40.520 1.00 7.47 119 PHE A CA 1
ATOM 899 C C . PHE A 1 122 ? 38.483 38.712 41.070 1.00 7.29 119 PHE A C 1
ATOM 900 O O . PHE A 1 122 ? 38.829 38.686 42.244 1.00 7.94 119 PHE A O 1
ATOM 908 N N . THR A 1 123 ? 38.719 37.713 40.219 1.00 7.21 120 THR A N 1
ATOM 909 C CA . THR A 1 123 ? 39.464 36.522 40.567 1.00 7.04 120 THR A CA 1
ATOM 910 C C . THR A 1 123 ? 39.617 35.803 39.232 1.00 7.44 120 THR A C 1
ATOM 911 O O . THR A 1 123 ? 39.239 36.362 38.193 1.00 8.12 120 THR A O 1
ATOM 915 N N . ASP A 1 124 ? 40.148 34.580 39.257 1.00 7.20 121 ASP A N 1
ATOM 916 C CA . ASP A 1 124 ? 40.067 33.654 38.119 1.00 7.08 121 ASP A CA 1
ATOM 917 C C . ASP A 1 124 ? 40.761 34.305 36.908 1.00 6.83 121 ASP A C 1
ATOM 918 O O . ASP A 1 124 ? 41.820 34.913 37.070 1.00 6.91 121 ASP A O 1
ATOM 923 N N . GLN A 1 125 ? 40.175 34.214 35.715 1.00 6.55 122 GLN A N 1
ATOM 924 C CA . GLN A 1 125 ? 40.813 34.770 34.529 1.00 5.97 122 GLN A CA 1
ATOM 925 C C . GLN A 1 125 ? 40.644 36.272 34.416 1.00 6.38 122 GLN A C 1
ATOM 926 O O . GLN A 1 125 ? 41.469 36.930 33.800 1.00 6.81 122 GLN A O 1
ATOM 932 N N . ALA A 1 126 ? 39.586 36.837 34.982 1.00 6.54 123 ALA A N 1
ATOM 933 C CA . ALA A 1 126 ? 39.502 38.305 34.991 1.00 7.05 123 ALA A CA 1
ATOM 934 C C . ALA A 1 126 ? 40.699 38.920 35.763 1.00 7.05 123 ALA A C 1
ATOM 935 O O . ALA A 1 126 ? 41.248 39.941 35.359 1.00 6.54 123 ALA A O 1
ATOM 945 N N . LYS A 1 128 ? 43.633 37.310 36.088 1.00 7.23 125 LYS A N 1
ATOM 946 C CA . LYS A 1 128 ? 44.733 37.023 35.167 1.00 6.42 125 LYS A CA 1
ATOM 947 C C . LYS A 1 128 ? 45.027 38.184 34.186 1.00 6.96 125 LYS A C 1
ATOM 948 O O . LYS A 1 128 ? 46.203 38.503 33.944 1.00 6.64 125 LYS A O 1
ATOM 954 N N . PHE A 1 129 ? 43.978 38.805 33.622 1.00 6.66 126 PHE A N 1
ATOM 955 C CA . PHE A 1 129 ? 44.151 40.000 32.746 1.00 7.31 126 PHE A CA 1
ATOM 956 C C . PHE A 1 129 ? 45.144 41.033 33.324 1.00 7.26 126 PHE A C 1
ATOM 957 O O . PHE A 1 129 ? 46.044 41.507 32.615 1.00 7.11 126 PHE A O 1
ATOM 965 N N . GLN A 1 130 ? 44.967 41.371 34.605 1.00 7.31 127 GLN A N 1
ATOM 966 C CA . GLN A 1 130 ? 45.791 42.372 35.303 1.00 7.38 127 GLN A CA 1
ATOM 967 C C . GLN A 1 130 ? 47.191 41.858 35.608 1.00 7.57 127 GLN A C 1
ATOM 968 O O . GLN A 1 130 ? 48.177 42.583 35.416 1.00 7.86 127 GLN A O 1
ATOM 974 N N . VAL A 1 131 ? 47.253 40.617 36.100 1.00 7.16 128 VAL A N 1
ATOM 975 C CA . VAL A 1 131 ? 48.505 39.956 36.513 1.00 7.09 128 VAL A CA 1
ATOM 976 C C . VAL A 1 131 ? 49.471 39.756 35.322 1.00 7.22 128 VAL A C 1
ATOM 977 O O . VAL A 1 131 ? 50.677 39.984 35.458 1.00 7.51 128 VAL A O 1
ATOM 981 N N . VAL A 1 132 ? 48.938 39.327 34.178 1.00 7.48 129 VAL A N 1
ATOM 982 C CA . VAL A 1 132 ? 49.752 39.096 32.978 1.00 7.25 129 VAL A CA 1
ATOM 983 C C . VAL A 1 132 ? 50.289 40.415 32.441 1.00 8.23 129 VAL A C 1
ATOM 984 O O . VAL A 1 132 ? 51.486 40.536 32.163 1.00 7.93 129 VAL A O 1
ATOM 988 N N . GLU A 1 133 ? 49.422 41.418 32.348 1.00 9.16 130 GLU A N 1
ATOM 989 C CA . GLU A 1 133 ? 49.863 42.739 31.935 1.00 11.08 130 GLU A CA 1
ATOM 990 C C . GLU A 1 133 ? 50.973 43.282 32.854 1.00 10.68 130 GLU A C 1
ATOM 991 O O . GLU A 1 133 ? 52.004 43.751 32.375 1.00 11.25 130 GLU A O 1
ATOM 997 N N . ALA A 1 134 ? 50.743 43.243 34.168 1.00 10.18 131 ALA A N 1
ATOM 998 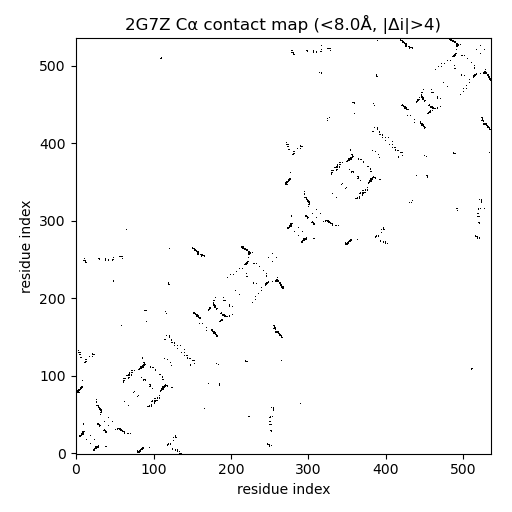C CA . ALA A 1 134 ? 51.727 43.727 35.144 1.00 9.45 131 ALA A CA 1
ATOM 999 C C . ALA A 1 134 ? 53.086 42.993 35.015 1.00 9.64 131 ALA A C 1
ATOM 1000 O O . ALA A 1 134 ? 54.147 43.619 35.079 1.00 9.26 131 ALA A O 1
ATOM 1002 N N . ALA A 1 135 ? 53.038 41.672 34.839 1.00 9.65 132 ALA A N 1
ATOM 1003 C CA . ALA A 1 135 ? 54.241 40.832 34.794 1.00 10.52 132 ALA A CA 1
ATOM 1004 C C . ALA A 1 135 ? 55.016 41.030 33.489 1.00 10.82 132 ALA A C 1
ATOM 1005 O O . ALA A 1 135 ? 56.249 41.013 33.493 1.00 11.22 132 ALA A O 1
ATOM 1007 N N . LYS A 1 136 ? 54.286 41.158 32.384 1.00 11.36 133 LYS A N 1
ATOM 1008 C CA . LYS A 1 136 ? 54.889 41.442 31.077 1.00 12.26 133 LYS A CA 1
ATOM 1009 C C . LYS A 1 136 ? 55.648 42.778 31.149 1.00 12.71 133 LYS A C 1
ATOM 1010 O O . LYS A 1 136 ? 56.827 42.865 30.738 1.00 12.67 133 LYS A O 1
ATOM 1024 N N . ALA A 1 138 ? 56.613 44.482 33.988 1.00 12.44 135 ALA A N 1
ATOM 1025 C CA . ALA A 1 138 ? 57.722 44.322 34.931 1.00 13.38 135 ALA A CA 1
ATOM 1026 C C . ALA A 1 138 ? 58.963 43.716 34.250 1.00 14.04 135 ALA A C 1
ATOM 1027 O O . ALA A 1 138 ? 60.078 44.235 34.394 1.00 14.27 135 ALA A O 1
ATOM 1029 N N . LYS A 1 139 ? 58.753 42.644 33.486 1.00 14.74 136 LYS A N 1
ATOM 1030 C CA . LYS A 1 139 ? 59.825 41.973 32.746 1.00 15.57 136 LYS A CA 1
ATOM 1031 C C . LYS A 1 139 ? 60.470 42.947 31.746 1.00 15.72 136 LYS A C 1
ATOM 1032 O O . LYS A 1 139 ? 61.688 43.013 31.672 1.00 16.22 136 LYS A O 1
ATOM 1038 N N . ALA A 1 140 ? 59.657 43.725 31.024 1.00 15.80 137 ALA A N 1
ATOM 1039 C CA . ALA A 1 140 ? 60.164 44.732 30.075 1.00 16.18 137 ALA A CA 1
ATOM 1040 C C . ALA A 1 140 ? 60.916 45.909 30.749 1.00 16.23 137 ALA A C 1
ATOM 1041 O O . ALA A 1 140 ? 61.559 46.702 30.077 1.00 16.52 137 ALA A O 1
ATOM 1043 N N . GLY A 1 141 ? 60.853 45.998 32.070 1.00 16.23 138 GLY A N 1
ATOM 1044 C CA . GLY A 1 141 ? 61.479 47.102 32.792 1.00 16.14 138 GLY A CA 1
ATOM 1045 C C . GLY A 1 141 ? 60.615 48.352 32.919 1.00 16.57 138 GLY A C 1
ATOM 1046 O O . GLY A 1 141 ? 61.147 49.440 33.135 1.00 16.35 138 GLY A O 1
ATOM 1047 N N . ALA A 1 142 ? 59.288 48.222 32.796 1.00 15.82 139 ALA A N 1
ATOM 1048 C CA . ALA A 1 142 ? 58.403 49.366 33.065 1.00 15.82 139 ALA A CA 1
ATOM 1049 C C . ALA A 1 142 ? 58.566 49.877 34.509 1.00 15.13 139 ALA A C 1
ATOM 1050 O O . ALA A 1 142 ? 58.994 49.137 35.390 1.00 15.31 139 ALA A O 1
ATOM 1052 N N . SER A 1 143 ? 58.244 51.140 34.746 1.00 14.43 140 SER A N 1
ATOM 1053 C CA . SER A 1 143 ? 58.276 51.665 36.099 1.00 14.11 140 SER A CA 1
ATOM 1054 C C . SER A 1 143 ? 57.043 51.217 36.875 1.00 14.30 140 SER A C 1
ATOM 1055 O O . SER A 1 143 ? 56.005 50.866 36.276 1.00 13.44 140 SER A O 1
ATOM 1058 N N . LEU A 1 144 ? 57.150 51.260 38.205 1.00 13.39 141 LEU A N 1
ATOM 1059 C CA . LEU A 1 144 ? 56.030 50.927 39.072 1.00 12.77 141 LEU A CA 1
ATOM 1060 C C . LEU A 1 144 ? 54.775 51.729 38.707 1.00 13.02 141 LEU A C 1
ATOM 1061 O O . LEU A 1 144 ? 53.699 51.159 38.584 1.00 12.22 141 LEU A O 1
ATOM 1066 N N . ASN A 1 145 ? 54.912 53.042 38.550 1.00 12.89 142 ASN A N 1
ATOM 1067 C CA . ASN A 1 145 ? 53.766 53.890 38.180 1.00 13.96 142 ASN A CA 1
ATOM 1068 C C . ASN A 1 145 ? 53.079 53.489 36.853 1.00 13.58 142 ASN A C 1
ATOM 1069 O O . ASN A 1 145 ? 51.858 53.618 36.717 1.00 13.19 142 ASN A O 1
ATOM 1074 N N . GLU A 1 146 ? 53.870 53.062 35.862 1.00 13.27 143 GLU A N 1
ATOM 1075 C CA . GLU A 1 146 ? 53.317 52.662 34.570 1.00 13.08 143 GLU A CA 1
ATOM 1076 C C . GLU A 1 146 ? 52.546 51.371 34.765 1.00 12.80 143 GLU A C 1
ATOM 1077 O O . GLU A 1 146 ? 51.436 51.223 34.260 1.00 12.93 143 GLU A O 1
ATOM 1083 N N . ILE A 1 147 ? 53.125 50.454 35.535 1.00 11.83 144 ILE A N 1
ATOM 1084 C CA . ILE A 1 147 ? 52.457 49.197 35.825 1.00 11.30 144 ILE A CA 1
ATOM 1085 C C . ILE A 1 147 ? 51.129 49.445 36.553 1.00 11.08 144 ILE A C 1
ATOM 1086 O O . ILE A 1 147 ? 50.108 48.923 36.145 1.00 10.63 144 ILE A O 1
ATOM 1091 N N . LEU A 1 148 ? 51.138 50.310 37.567 1.00 10.80 145 LEU A N 1
ATOM 1092 C CA . LEU A 1 148 ? 49.919 50.600 38.335 1.00 11.05 145 LEU A CA 1
ATOM 1093 C C . LEU A 1 148 ? 48.796 51.235 37.504 1.00 11.12 145 LEU A C 1
ATOM 1094 O O . LEU A 1 148 ? 47.628 50.859 37.646 1.00 11.78 145 LEU A O 1
ATOM 1099 N N . ALA A 1 149 ? 49.151 52.204 36.662 1.00 11.03 146 ALA A N 1
ATOM 1100 C CA . ALA A 1 149 ? 48.216 52.811 35.708 1.00 10.68 146 ALA A CA 1
ATOM 1101 C C . ALA A 1 149 ? 47.623 51.784 34.747 1.00 11.24 146 ALA A C 1
ATOM 1102 O O . ALA A 1 149 ? 46.401 51.769 34.549 1.00 11.87 146 ALA A O 1
ATOM 1104 N N . ALA A 1 150 ? 48.472 50.925 34.157 1.00 10.55 147 ALA A N 1
ATOM 1105 C CA . ALA A 1 150 ? 47.998 49.906 33.220 1.00 10.71 147 ALA A CA 1
ATOM 1106 C C . ALA A 1 150 ? 47.069 48.876 33.888 1.00 10.37 147 ALA A C 1
ATOM 1107 O O . ALA A 1 150 ? 46.053 48.506 33.315 1.00 10.19 147 ALA A O 1
ATOM 1109 N N . VAL A 1 151 ? 47.427 48.418 35.086 1.00 10.42 148 VAL A N 1
ATOM 1110 C CA . VAL A 1 151 ? 46.564 47.525 35.882 1.00 10.33 148 VAL A CA 1
ATOM 1111 C C . VAL A 1 151 ? 45.182 48.166 36.160 1.00 10.33 148 VAL A C 1
ATOM 1112 O O . VAL A 1 151 ? 44.139 47.548 35.946 1.00 9.51 148 VAL A O 1
ATOM 1116 N N . GLN A 1 152 ? 45.192 49.419 36.610 1.00 10.18 149 GLN A N 1
ATOM 1117 C CA . GLN A 1 152 ? 43.956 50.123 36.862 1.00 10.01 149 GLN A CA 1
ATOM 1118 C C . GLN A 1 152 ? 43.118 50.259 35.592 1.00 9.66 149 GLN A C 1
ATOM 1119 O O . GLN A 1 152 ? 41.906 50.103 35.654 1.00 9.67 149 GLN A O 1
ATOM 1125 N N . ALA A 1 153 ? 43.751 50.580 34.457 1.00 9.05 150 ALA A N 1
ATOM 1126 C CA . ALA A 1 153 ? 43.026 50.682 33.173 1.00 9.02 150 ALA A CA 1
ATOM 1127 C C . ALA A 1 153 ? 42.308 49.363 32.836 1.00 9.09 150 ALA A C 1
ATOM 1128 O O . ALA A 1 153 ? 41.138 49.372 32.481 1.00 9.27 150 ALA A O 1
ATOM 1130 N N . ILE A 1 154 ? 43.008 48.243 32.975 1.00 8.56 151 ILE A N 1
ATOM 1131 C CA . ILE A 1 154 ? 42.427 46.911 32.716 1.00 8.79 151 ILE A CA 1
ATOM 1132 C C . ILE A 1 154 ? 41.252 46.606 33.647 1.00 9.24 151 ILE A C 1
ATOM 1133 O O . ILE A 1 154 ? 40.175 46.163 33.198 1.00 9.28 151 ILE A O 1
ATOM 1138 N N . LYS A 1 155 ? 41.457 46.879 34.933 1.00 8.13 152 LYS A N 1
ATOM 1139 C CA . LYS A 1 155 ? 40.437 46.655 35.931 1.00 8.67 152 LYS A CA 1
ATOM 1140 C C . LYS A 1 155 ? 39.158 47.417 35.594 1.00 8.97 152 LYS A C 1
ATOM 1141 O O . LYS A 1 155 ? 38.057 46.848 35.692 1.00 8.96 152 LYS A O 1
ATOM 1147 N N . SER A 1 156 ? 39.320 48.685 35.186 1.00 9.57 153 SER A N 1
ATOM 1148 C CA . SER A 1 156 ? 38.190 49.576 34.888 1.00 10.45 153 SER A CA 1
ATOM 1149 C C . SER A 1 156 ? 37.372 49.149 33.650 1.00 10.76 153 SER A C 1
ATOM 1150 O O . SER A 1 156 ? 36.234 49.582 33.492 1.00 10.92 153 SER A O 1
ATOM 1153 N N . LYS A 1 157 ? 37.946 48.283 32.806 1.00 10.16 154 LYS A N 1
ATOM 1154 C CA . LYS A 1 157 ? 37.340 47.871 31.537 1.00 9.58 154 LYS A CA 1
ATOM 1155 C C . LYS A 1 157 ? 36.969 46.371 31.571 1.00 10.11 154 LYS A C 1
ATOM 1156 O O . LYS A 1 157 ? 36.631 45.766 30.528 1.00 10.14 154 LYS A O 1
ATOM 1162 N N . THR A 1 158 ? 37.036 45.772 32.761 1.00 8.78 155 THR A N 1
ATOM 1163 C CA . THR A 1 158 ? 36.727 44.346 32.916 1.00 9.18 155 THR A CA 1
ATOM 1164 C C . THR A 1 158 ? 35.317 44.166 33.506 1.00 9.12 155 THR A C 1
ATOM 1165 O O . THR A 1 158 ? 34.897 44.924 34.383 1.00 8.46 155 THR A O 1
ATOM 1169 N N . GLU A 1 159 ? 34.605 43.154 33.024 1.00 9.72 156 GLU A N 1
ATOM 1170 C CA . GLU A 1 159 ? 33.345 42.692 33.624 1.00 10.27 156 GLU A CA 1
ATOM 1171 C C . GLU A 1 159 ? 33.444 41.187 33.878 1.00 10.23 156 GLU A C 1
ATOM 1172 O O . GLU A 1 159 ? 34.091 40.471 33.105 1.00 10.69 156 GLU A O 1
ATOM 1178 N N . LEU A 1 160 ? 32.825 40.713 34.957 1.00 9.51 157 LEU A N 1
ATOM 1179 C CA . LEU A 1 160 ? 32.788 39.283 35.270 1.00 9.49 157 LEU A CA 1
ATOM 1180 C C . LEU A 1 160 ? 31.347 38.856 35.541 1.00 10.08 157 LEU A C 1
ATOM 1181 O O . LEU A 1 160 ? 30.682 39.444 36.398 1.00 9.72 157 LEU A O 1
ATOM 1186 N N . TYR A 1 161 ? 30.883 37.838 34.792 1.00 10.58 158 TYR A N 1
ATOM 1187 C CA . TYR A 1 161 ? 29.542 37.254 34.923 1.00 10.44 158 TYR A CA 1
ATOM 1188 C C . TYR A 1 161 ? 29.704 35.819 35.314 1.00 11.17 158 TYR A C 1
ATOM 1189 O O . TYR A 1 161 ? 30.475 35.106 34.692 1.00 11.56 158 TYR A O 1
ATOM 1198 N N . ILE A 1 162 ? 29.009 35.403 36.359 1.00 10.84 159 ILE A N 1
ATOM 1199 C CA . ILE A 1 162 ? 29.090 34.033 36.805 1.00 11.75 159 ILE A CA 1
ATOM 1200 C C . ILE A 1 162 ? 27.714 33.390 36.822 1.00 12.35 159 ILE A C 1
ATOM 1201 O O . ILE A 1 162 ? 26.740 33.989 37.317 1.00 13.18 159 ILE A O 1
ATOM 1206 N N . GLY A 1 163 ? 27.645 32.180 36.267 1.00 12.19 160 GLY A N 1
ATOM 1207 C CA . GLY A 1 163 ? 26.439 31.365 36.338 1.00 12.30 160 GLY A CA 1
ATOM 1208 C C . GLY A 1 163 ? 26.611 30.182 37.261 1.00 12.37 160 GLY A C 1
ATOM 1209 O O . GLY A 1 163 ? 27.653 29.537 37.215 1.00 12.25 160 GLY A O 1
ATOM 1210 N N . VAL A 1 164 ? 25.600 29.898 38.101 1.00 12.01 161 VAL A N 1
ATOM 1211 C CA . VAL A 1 164 ? 25.588 28.662 38.920 1.00 11.34 161 VAL A CA 1
ATOM 1212 C C . VAL A 1 164 ? 24.336 27.818 38.623 1.00 11.97 161 VAL A C 1
ATOM 1213 O O . VAL A 1 164 ? 23.326 28.345 38.137 1.00 10.94 161 VAL A O 1
ATOM 1217 N N . SER A 1 165 ? 24.429 26.515 38.881 1.00 11.54 162 SER A N 1
ATOM 1218 C CA . SER A 1 165 ? 23.314 25.605 38.680 1.00 12.52 162 SER A CA 1
ATOM 1219 C C . SER A 1 165 ? 22.710 25.185 40.036 1.00 12.80 162 SER A C 1
ATOM 1220 O O . SER A 1 165 ? 21.701 24.479 40.091 1.00 12.82 162 SER A O 1
ATOM 1223 N N . THR A 1 166 ? 23.341 25.631 41.116 1.00 12.48 163 THR A N 1
ATOM 1224 C CA . THR A 1 166 ? 22.903 25.333 42.470 1.00 13.41 163 THR A CA 1
ATOM 1225 C C . THR A 1 166 ? 23.375 26.457 43.373 1.00 13.58 163 THR A C 1
ATOM 1226 O O . THR A 1 166 ? 24.410 27.060 43.111 1.00 13.55 163 THR A O 1
ATOM 1230 N N . LEU A 1 167 ? 22.614 26.733 44.430 1.00 13.68 164 LEU A N 1
ATOM 1231 C CA . LEU A 1 167 ? 23.013 27.709 45.434 1.00 14.27 164 LEU A CA 1
ATOM 1232 C C . LEU A 1 167 ? 23.657 27.058 46.651 1.00 14.25 164 LEU A C 1
ATOM 1233 O O . LEU A 1 167 ? 24.043 27.754 47.593 1.00 14.29 164 LEU A O 1
ATOM 1238 N N . GLU A 1 168 ? 23.759 25.731 46.650 1.00 14.20 165 GLU A N 1
ATOM 1239 C CA . GLU A 1 168 ? 24.185 25.004 47.841 1.00 14.25 165 GLU A CA 1
ATOM 1240 C C . GLU A 1 168 ? 25.608 25.374 48.288 1.00 13.78 165 GLU A C 1
ATOM 1241 O O . GLU A 1 168 ? 25.861 25.560 49.490 1.00 13.21 165 GLU A O 1
ATOM 1247 N N . ASN A 1 169 ? 26.532 25.445 47.331 1.00 12.56 166 ASN A N 1
ATOM 1248 C CA . ASN A 1 169 ? 27.927 25.775 47.643 1.00 12.79 166 ASN A CA 1
ATOM 1249 C C . ASN A 1 169 ? 28.069 27.209 48.137 1.00 12.42 166 ASN A C 1
ATOM 1250 O O . ASN A 1 169 ? 28.802 27.463 49.100 1.00 13.18 166 ASN A O 1
ATOM 1255 N N . LEU A 1 170 ? 27.345 28.133 47.502 1.00 11.99 167 LEU A N 1
ATOM 1256 C CA . LEU A 1 170 ? 27.309 29.520 47.960 1.00 12.32 167 LEU A CA 1
ATOM 1257 C C . LEU A 1 170 ? 26.734 29.635 49.376 1.00 12.95 167 LEU A C 1
ATOM 1258 O O . LEU A 1 170 ? 27.243 30.403 50.203 1.00 13.13 167 LEU A O 1
ATOM 1263 N N . VAL A 1 171 ? 25.689 28.867 49.659 1.00 12.83 168 VAL A N 1
ATOM 1264 C CA . VAL A 1 171 ? 25.084 28.900 50.992 1.00 13.42 168 VAL A CA 1
ATOM 1265 C C . VAL A 1 171 ? 26.046 28.306 52.024 1.00 13.19 168 VAL A C 1
ATOM 1266 O O . VAL A 1 171 ? 26.338 28.932 53.036 1.00 13.47 168 VAL A O 1
ATOM 1270 N N . LYS A 1 172 ? 26.552 27.111 51.752 1.00 12.88 169 LYS A N 1
ATOM 1271 C CA . LYS A 1 172 ? 27.382 26.414 52.722 1.00 13.24 169 LYS A CA 1
ATOM 1272 C C . LYS A 1 172 ? 28.779 26.994 52.952 1.00 12.88 169 LYS A C 1
ATOM 1273 O O . LYS A 1 172 ? 29.328 26.853 54.049 1.00 12.44 169 LYS A O 1
ATOM 1279 N N . GLY A 1 173 ? 29.335 27.649 51.940 1.00 11.97 170 GLY A N 1
ATOM 1280 C CA . GLY A 1 173 ? 30.604 28.366 52.107 1.00 13.28 170 GLY A CA 1
ATOM 1281 C C . GLY A 1 173 ? 30.436 29.826 52.513 1.00 12.48 170 GLY A C 1
ATOM 1282 O O . GLY A 1 173 ? 31.406 30.517 52.757 1.00 12.70 170 GLY A O 1
ATOM 1283 N N . GLY A 1 174 ? 29.194 30.293 52.568 1.00 13.42 171 GLY A N 1
ATOM 1284 C CA . GLY A 1 174 ? 28.885 31.607 53.122 1.00 12.86 171 GLY A CA 1
ATOM 1285 C C . GLY A 1 174 ? 28.810 32.755 52.139 1.00 13.33 171 GLY A C 1
ATOM 1286 O O . GLY A 1 174 ? 28.347 33.859 52.497 1.00 12.76 171 GLY A O 1
ATOM 1287 N N . ARG A 1 175 ? 29.249 32.526 50.900 1.00 13.26 172 ARG A N 1
ATOM 1288 C CA . ARG A 1 175 ? 29.360 33.641 49.940 1.00 13.11 172 ARG A CA 1
ATOM 1289 C C . ARG A 1 175 ? 28.012 34.052 49.357 1.00 12.83 172 ARG A C 1
ATOM 1290 O O . ARG A 1 175 ? 27.912 35.077 48.680 1.00 13.59 172 ARG A O 1
ATOM 1298 N N . ILE A 1 176 ? 26.979 33.263 49.653 1.00 12.57 173 ILE A N 1
ATOM 1299 C CA . ILE A 1 176 ? 25.568 33.677 49.419 1.00 13.19 173 ILE A CA 1
ATOM 1300 C C . ILE A 1 176 ? 25.301 35.055 50.074 1.00 13.04 173 ILE A C 1
ATOM 1301 O O . ILE A 1 176 ? 24.450 35.830 49.607 1.00 13.72 173 ILE A O 1
ATOM 1306 N N . GLY A 1 177 ? 26.048 35.351 51.141 1.00 13.13 174 GLY A N 1
ATOM 1307 C CA . GLY A 1 177 ? 25.992 36.656 51.822 1.00 13.44 174 GLY A CA 1
ATOM 1308 C C . GLY A 1 177 ? 26.342 37.851 50.945 1.00 13.92 174 GLY A C 1
ATOM 1309 O O . GLY A 1 177 ? 26.042 38.980 51.310 1.00 13.70 174 GLY A O 1
ATOM 1310 N N . ARG A 1 178 ? 26.981 37.602 49.799 1.00 13.91 175 ARG A N 1
ATOM 1311 C CA . ARG A 1 178 ? 27.318 38.647 48.825 1.00 14.15 175 ARG A CA 1
ATOM 1312 C C . ARG A 1 178 ? 26.320 38.741 47.701 1.00 14.20 175 ARG A C 1
ATOM 1313 O O . ARG A 1 178 ? 26.344 39.702 46.920 1.00 14.07 175 ARG A O 1
ATOM 1321 N N . VAL A 1 179 ? 25.428 37.753 47.624 1.00 14.64 176 VAL A N 1
ATOM 1322 C CA . VAL A 1 179 ? 24.467 37.687 46.541 1.00 15.12 176 VAL A CA 1
ATOM 1323 C C . VAL A 1 179 ? 23.283 38.604 46.839 1.00 16.62 176 VAL A C 1
ATOM 1324 O O . VAL A 1 179 ? 22.629 38.491 47.891 1.00 16.15 176 VAL A O 1
ATOM 1328 N N . THR A 1 180 ? 23.020 39.511 45.908 1.00 18.44 177 THR A N 1
ATOM 1329 C CA . THR A 1 180 ? 21.951 40.477 46.068 1.00 20.87 177 THR A CA 1
ATOM 1330 C C . THR A 1 180 ? 20.931 40.143 45.022 1.00 22.69 177 THR A C 1
ATOM 1331 O O . THR A 1 180 ? 21.164 40.353 43.812 1.00 22.92 177 THR A O 1
ATOM 1335 N N . GLY A 1 181 ? 19.782 39.670 45.501 1.00 24.71 178 GLY A N 1
ATOM 1336 C CA . GLY A 1 181 ? 18.900 38.817 44.704 1.00 26.42 178 GLY A CA 1
ATOM 1337 C C . GLY A 1 181 ? 17.667 39.513 44.193 1.00 27.43 178 GLY A C 1
ATOM 1338 O O . GLY A 1 181 ? 17.098 39.087 43.185 1.00 28.69 178 GLY A O 1
ATOM 1339 N N . LEU A 1 187 ? 17.379 26.279 46.153 1.00 20.00 184 LEU A N 1
ATOM 1340 C CA . LEU A 1 187 ? 18.810 25.973 46.184 1.00 20.00 184 LEU A CA 1
ATOM 1341 C C . LEU A 1 187 ? 19.251 25.251 44.925 1.00 20.00 184 LEU A C 1
ATOM 1342 O O . LEU A 1 187 ? 20.431 25.177 44.629 1.00 32.83 184 LEU A O 1
ATOM 1347 N N . ASN A 1 188 ? 18.288 24.697 44.203 1.00 31.92 185 ASN A N 1
ATOM 1348 C CA . ASN A 1 188 ? 18.553 24.107 42.902 1.00 31.18 185 ASN A CA 1
ATOM 1349 C C . ASN A 1 188 ? 17.904 24.884 41.753 1.00 30.20 185 ASN A C 1
ATOM 1350 O O . ASN A 1 188 ? 16.746 24.657 41.409 1.00 30.08 185 ASN A O 1
ATOM 1355 N N . VAL A 1 189 ? 18.666 25.800 41.168 1.00 28.64 186 VAL A N 1
ATOM 1356 C CA . VAL A 1 189 ? 18.139 26.755 40.204 1.00 27.19 186 VAL A CA 1
ATOM 1357 C C . VAL A 1 189 ? 19.300 27.347 39.406 1.00 25.67 186 VAL A C 1
ATOM 1358 O O . VAL A 1 189 ? 20.425 27.360 39.884 1.00 25.42 186 VAL A O 1
ATOM 1362 N N . LYS A 1 190 ? 19.029 27.807 38.187 1.00 23.80 187 LYS A N 1
ATOM 1363 C CA . LYS A 1 190 ? 20.042 28.533 37.380 1.00 21.94 187 LYS A CA 1
ATOM 1364 C C . LYS A 1 190 ? 20.006 30.054 37.608 1.00 21.09 187 LYS A C 1
ATOM 1365 O O . LYS A 1 190 ? 18.954 30.696 37.419 1.00 20.55 187 LYS A O 1
ATOM 1371 N N . VAL A 1 191 ? 21.158 30.621 37.996 1.00 18.81 188 VAL A N 1
ATOM 1372 C CA . VAL A 1 191 ? 21.298 32.063 38.300 1.00 16.87 188 VAL A CA 1
ATOM 1373 C C . VAL A 1 191 ? 22.542 32.646 37.641 1.00 16.22 188 VAL A C 1
ATOM 1374 O O . VAL A 1 191 ? 23.602 32.033 37.671 1.00 15.80 188 VAL A O 1
ATOM 1378 N N . VAL A 1 192 ? 22.414 33.827 37.053 1.00 15.70 189 VAL A N 1
ATOM 1379 C CA . VAL A 1 192 ? 23.574 34.549 36.533 1.00 16.31 189 VAL A CA 1
ATOM 1380 C C . VAL A 1 192 ? 23.709 35.811 37.370 1.00 16.11 189 VAL A C 1
ATOM 1381 O O . VAL A 1 192 ? 22.719 36.529 37.574 1.00 15.50 189 VAL A O 1
ATOM 1393 N N . ALA A 1 194 ? 26.449 39.300 38.225 1.00 13.72 191 ALA A N 1
ATOM 1394 C CA . ALA A 1 194 ? 27.610 40.116 37.921 1.00 12.98 191 ALA A CA 1
ATOM 1395 C C . ALA A 1 194 ? 28.396 40.354 39.212 1.00 13.36 191 ALA A C 1
ATOM 1396 O O . ALA A 1 194 ? 27.803 40.634 40.270 1.00 13.00 191 ALA A O 1
ATOM 1398 N N . LEU A 1 195 ? 29.722 40.229 39.130 1.00 13.56 192 LEU A N 1
ATOM 1399 C CA . LEU A 1 195 ? 30.592 40.546 40.242 1.00 14.10 192 LEU A CA 1
ATOM 1400 C C . LEU A 1 195 ? 30.916 42.020 40.086 1.00 15.35 192 LEU A C 1
ATOM 1401 O O . LEU A 1 195 ? 31.713 42.432 39.219 1.00 14.42 192 LEU A O 1
ATOM 1406 N N . LYS A 1 196 ? 30.285 42.810 40.937 1.00 16.68 193 LYS A N 1
ATOM 1407 C CA . LYS A 1 196 ? 30.186 44.243 40.725 1.00 19.87 193 LYS A CA 1
ATOM 1408 C C . LYS A 1 196 ? 30.334 44.884 42.073 1.00 20.84 193 LYS A C 1
ATOM 1409 O O . LYS A 1 196 ? 29.452 44.710 42.922 1.00 21.30 193 LYS A O 1
ATOM 1415 N N . ASN A 1 197 ? 31.438 45.612 42.265 1.00 22.02 194 ASN A N 1
ATOM 1416 C CA . ASN A 1 197 ? 31.768 46.202 43.552 1.00 23.33 194 ASN A CA 1
ATOM 1417 C C . ASN A 1 197 ? 32.028 45.044 44.539 1.00 22.94 194 ASN A C 1
ATOM 1418 O O . ASN A 1 197 ? 32.788 44.139 44.219 1.00 23.90 194 ASN A O 1
ATOM 1423 N N . ASP A 1 198 ? 31.343 45.050 45.682 1.00 21.84 195 ASP A N 1
ATOM 1424 C CA . ASP A 1 198 ? 31.532 44.079 46.762 1.00 20.70 195 ASP A CA 1
ATOM 1425 C C . ASP A 1 198 ? 30.458 42.987 46.766 1.00 20.16 195 ASP A C 1
ATOM 1426 O O . ASP A 1 198 ? 30.239 42.298 47.773 1.00 20.01 195 ASP A O 1
ATOM 1431 N N . GLU A 1 199 ? 29.758 42.835 45.659 1.00 19.11 196 GLU A N 1
ATOM 1432 C CA . GLU A 1 199 ? 28.616 41.928 45.662 1.00 18.75 196 GLU A CA 1
ATOM 1433 C C . GLU A 1 199 ? 28.481 41.103 44.397 1.00 17.60 196 GLU A C 1
ATOM 1434 O O . GLU A 1 199 ? 29.066 41.426 43.350 1.00 17.06 196 GLU A O 1
ATOM 1440 N N . LEU A 1 200 ? 27.711 40.030 44.519 1.00 16.52 197 LEU A N 1
ATOM 1441 C CA . LEU A 1 200 ? 27.253 39.253 43.377 1.00 15.59 197 LEU A CA 1
ATOM 1442 C C . LEU A 1 200 ? 25.813 39.673 42.997 1.00 16.15 197 LEU A C 1
ATOM 1443 O O . LEU A 1 200 ? 24.836 39.192 43.576 1.00 15.21 197 LEU A O 1
ATOM 1448 N N . LYS A 1 201 ? 25.700 40.597 42.040 1.00 16.07 198 LYS A N 1
ATOM 1449 C CA . LYS A 1 201 ? 24.423 41.192 41.652 1.00 16.90 198 LYS A CA 1
ATOM 1450 C C . LYS A 1 201 ? 23.611 40.246 40.767 1.00 16.08 198 LYS A C 1
ATOM 1451 O O . LYS A 1 201 ? 23.948 40.030 39.613 1.00 16.13 198 LYS A O 1
ATOM 1457 N N . THR A 1 202 ? 22.555 39.669 41.321 1.00 15.31 199 THR A N 1
ATOM 1458 C CA . THR A 1 202 ? 21.697 38.762 40.550 1.00 15.95 199 THR A CA 1
ATOM 1459 C C . THR A 1 202 ? 21.044 39.432 39.325 1.00 15.94 199 THR A C 1
ATOM 1460 O O . THR A 1 202 ? 20.329 40.432 39.458 1.00 15.21 199 THR A O 1
ATOM 1464 N N . LEU A 1 203 ? 21.290 38.864 38.148 1.00 15.92 200 LEU A N 1
ATOM 1465 C CA . LEU A 1 203 ? 20.783 39.418 36.902 1.00 16.80 200 LEU A CA 1
ATOM 1466 C C . LEU A 1 203 ? 19.587 38.633 36.364 1.00 17.70 200 LEU A C 1
ATOM 1467 O O . LEU A 1 203 ? 18.612 39.232 35.910 1.00 17.60 200 LEU A O 1
ATOM 1472 N N . VAL A 1 204 ? 19.669 37.305 36.396 1.00 18.49 201 VAL A N 1
ATOM 1473 C CA . VAL A 1 204 ? 18.611 36.450 35.858 1.00 19.87 201 VAL A CA 1
ATOM 1474 C C . VAL A 1 204 ? 18.560 35.097 36.572 1.00 20.89 201 VAL A C 1
ATOM 1475 O O . VAL A 1 204 ? 19.572 34.604 37.066 1.00 20.79 201 VAL A O 1
ATOM 1479 N N . LYS A 1 205 ? 17.368 34.510 36.590 1.00 21.75 202 LYS A N 1
ATOM 1480 C CA . LYS A 1 205 ? 17.066 33.287 37.312 1.00 23.25 202 LYS A CA 1
ATOM 1481 C C . LYS A 1 205 ? 16.202 32.455 36.358 1.00 23.50 202 LYS A C 1
ATOM 1482 O O . LYS A 1 205 ? 15.340 33.007 35.667 1.00 23.75 202 LYS A O 1
ATOM 1488 N N . GLY A 1 206 ? 16.428 31.145 36.306 1.00 23.98 203 GLY A N 1
ATOM 1489 C CA . GLY A 1 206 ? 15.728 30.280 35.347 1.00 24.70 203 GLY A CA 1
ATOM 1490 C C . GLY A 1 206 ? 15.990 28.806 35.587 1.00 25.34 203 GLY A C 1
ATOM 1491 O O . GLY A 1 206 ? 16.714 28.448 36.515 1.00 25.18 203 GLY A O 1
ATOM 1492 N N . ARG A 1 207 ? 15.411 27.940 34.755 1.00 26.26 204 ARG A N 1
ATOM 1493 C CA . ARG A 1 207 ? 15.418 26.505 35.072 1.00 27.22 204 ARG A CA 1
ATOM 1494 C C . ARG A 1 207 ? 16.450 25.633 34.329 1.00 26.84 204 ARG A C 1
ATOM 1495 O O . ARG A 1 207 ? 17.063 24.737 34.945 1.00 27.96 204 ARG A O 1
ATOM 1503 N N . GLY A 1 208 ? 16.626 25.864 33.029 1.00 25.68 205 GLY A N 1
ATOM 1504 C CA . GLY A 1 208 ? 17.514 25.030 32.216 1.00 24.92 205 GLY A CA 1
ATOM 1505 C C . GLY A 1 208 ? 18.781 25.770 31.837 1.00 24.68 205 GLY A C 1
ATOM 1506 O O . GLY A 1 208 ? 18.963 26.935 32.211 1.00 24.62 205 GLY A O 1
ATOM 1507 N N . ASN A 1 209 ? 19.657 25.112 31.085 1.00 24.23 206 ASN A N 1
ATOM 1508 C CA . ASN A 1 209 ? 20.882 25.747 30.611 1.00 23.72 206 ASN A CA 1
ATOM 1509 C C . ASN A 1 209 ? 20.587 26.887 29.640 1.00 23.89 206 ASN A C 1
ATOM 1510 O O . ASN A 1 209 ? 21.451 27.724 29.378 1.00 23.55 206 ASN A O 1
ATOM 1515 N N . LYS A 1 210 ? 19.361 26.924 29.113 1.00 23.96 207 LYS A N 1
ATOM 1516 C CA . LYS A 1 210 ? 18.949 27.998 28.220 1.00 23.70 207 LYS A CA 1
ATOM 1517 C C . LYS A 1 210 ? 18.859 29.341 28.957 1.00 23.30 207 LYS A C 1
ATOM 1518 O O . LYS A 1 210 ? 18.842 30.412 28.327 1.00 22.68 207 LYS A O 1
ATOM 1524 N N . THR A 1 211 ? 18.814 29.281 30.288 1.00 22.49 208 THR A N 1
ATOM 1525 C CA . THR A 1 211 ? 18.919 30.485 31.114 1.00 21.71 208 THR A CA 1
ATOM 1526 C C . THR A 1 211 ? 20.240 31.188 30.803 1.00 20.94 208 THR A C 1
ATOM 1527 O O . THR A 1 211 ? 20.279 32.407 30.657 1.00 20.15 208 THR A O 1
ATOM 1531 N N . PHE A 1 212 ? 21.298 30.394 30.652 1.00 20.20 209 PHE A N 1
ATOM 1532 C CA . PHE A 1 212 ? 22.652 30.905 30.473 1.00 19.35 209 PHE A CA 1
ATOM 1533 C C . PHE A 1 212 ? 22.890 31.413 29.040 1.00 19.78 209 PHE A C 1
ATOM 1534 O O . PHE A 1 212 ? 23.538 32.450 28.839 1.00 19.46 209 PHE A O 1
ATOM 1542 N N . THR A 1 213 ? 22.388 30.679 28.048 1.00 19.56 210 THR A N 1
ATOM 1543 C CA . THR A 1 213 ? 22.616 31.025 26.642 1.00 20.09 210 THR A CA 1
ATOM 1544 C C . THR A 1 213 ? 21.742 32.220 26.222 1.00 20.62 210 THR A C 1
ATOM 1545 O O . THR A 1 213 ? 22.192 33.087 25.459 1.00 20.43 210 THR A O 1
ATOM 1549 N N . LYS A 1 214 ? 20.516 32.291 26.756 1.00 20.77 211 LYS A N 1
ATOM 1550 C CA . LYS A 1 214 ? 19.652 33.463 26.539 1.00 21.84 211 LYS A CA 1
ATOM 1551 C C . LYS A 1 214 ? 20.311 34.713 27.115 1.00 21.29 211 LYS A C 1
ATOM 1552 O O . LYS A 1 214 ? 20.399 35.744 26.434 1.00 21.30 211 LYS A O 1
ATOM 1558 N N . TRP A 1 215 ? 20.799 34.605 28.356 1.00 20.81 212 TRP A N 1
ATOM 1559 C CA . TRP A 1 215 ? 21.480 35.718 29.009 1.00 20.33 212 TRP A CA 1
ATOM 1560 C C . TRP A 1 215 ? 22.673 36.181 28.150 1.00 19.98 212 TRP A C 1
ATOM 1561 O O . TRP A 1 215 ? 22.818 37.390 27.870 1.00 20.16 212 TRP A O 1
ATOM 1572 N N . LEU A 1 216 ? 23.500 35.216 27.727 1.00 19.30 213 LEU A N 1
ATOM 1573 C CA . LEU A 1 216 ? 24.726 35.493 26.977 1.00 19.48 213 LEU A CA 1
ATOM 1574 C C . LEU A 1 216 ? 24.439 36.134 25.630 1.00 19.16 213 LEU A C 1
ATOM 1575 O O . LEU A 1 216 ? 25.090 37.106 25.269 1.00 18.28 213 LEU A O 1
ATOM 1580 N N . ASP A 1 217 ? 23.470 35.579 24.895 1.00 19.91 214 ASP A N 1
ATOM 1581 C CA . ASP A 1 217 ? 23.019 36.178 23.635 1.00 20.19 214 ASP A CA 1
ATOM 1582 C C . ASP A 1 217 ? 22.567 37.633 23.820 1.00 19.49 214 ASP A C 1
ATOM 1583 O O . ASP A 1 217 ? 22.932 38.490 23.021 1.00 19.59 214 ASP A O 1
ATOM 1588 N N A SER A 1 218 ? 21.785 37.909 24.861 0.50 19.30 215 SER A N 1
ATOM 1589 N N B SER A 1 218 ? 21.768 37.892 24.854 0.50 19.31 215 SER A N 1
ATOM 1590 C CA A SER A 1 218 ? 21.310 39.277 25.119 0.50 19.18 215 SER A CA 1
ATOM 1591 C CA B SER A 1 218 ? 21.313 39.253 25.149 0.50 19.18 215 SER A CA 1
ATOM 1592 C C A SER A 1 218 ? 22.416 40.229 25.603 0.50 18.96 215 SER A C 1
ATOM 1593 C C B SER A 1 218 ? 22.520 40.151 25.426 0.50 18.92 215 SER A C 1
ATOM 1594 O O A SER A 1 218 ? 22.361 41.428 25.340 0.50 19.15 215 SER A O 1
ATOM 1595 O O B SER A 1 218 ? 22.655 41.218 24.826 0.50 18.90 215 SER A O 1
ATOM 1600 N N . TYR A 1 219 ? 23.410 39.693 26.308 1.00 18.81 216 TYR A N 1
ATOM 1601 C CA . TYR A 1 219 ? 24.610 40.451 26.651 1.00 18.17 216 TYR A CA 1
ATOM 1602 C C . TYR A 1 219 ? 25.399 40.856 25.406 1.00 17.92 216 TYR A C 1
ATOM 1603 O O . TYR A 1 219 ? 25.670 42.040 25.197 1.00 17.48 216 TYR A O 1
ATOM 1612 N N . LEU A 1 220 ? 25.744 39.872 24.580 1.00 17.48 217 LEU A N 1
ATOM 1613 C CA . LEU A 1 220 ? 26.511 40.113 23.366 1.00 17.51 217 LEU A CA 1
ATOM 1614 C C . LEU A 1 220 ? 25.802 41.017 22.359 1.00 17.62 217 LEU A C 1
ATOM 1615 O O . LEU A 1 220 ? 26.433 41.875 21.729 1.00 17.53 217 LEU A O 1
ATOM 1620 N N . ALA A 1 221 ? 24.492 40.827 22.201 1.00 17.95 218 ALA A N 1
ATOM 1621 C CA . ALA A 1 221 ? 23.712 41.65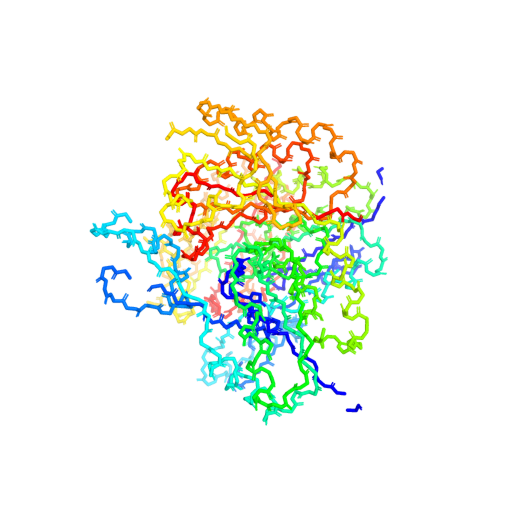5 21.291 1.00 18.33 218 ALA A CA 1
ATOM 1622 C C . ALA A 1 221 ? 23.784 43.125 21.737 1.00 18.81 218 ALA A C 1
ATOM 1623 O O . ALA A 1 221 ? 23.920 44.029 20.903 1.00 18.78 218 ALA A O 1
ATOM 1625 N N . LYS A 1 222 ? 23.698 43.354 23.045 1.00 19.11 219 LYS A N 1
ATOM 1626 C CA . LYS A 1 222 ? 23.702 44.714 23.588 1.00 20.30 219 LYS A CA 1
ATOM 1627 C C . LYS A 1 222 ? 25.089 45.368 23.535 1.00 19.11 219 LYS A C 1
ATOM 1628 O O . LYS A 1 222 ? 25.208 46.561 23.254 1.00 19.40 219 LYS A O 1
ATOM 1634 N N . ASN A 1 223 ? 26.126 44.589 23.820 1.00 18.16 220 ASN A N 1
ATOM 1635 C CA . ASN A 1 223 ? 27.428 45.150 24.223 1.00 17.61 220 ASN A CA 1
ATOM 1636 C C . ASN A 1 223 ? 28.595 44.994 23.257 1.00 17.88 220 ASN A C 1
ATOM 1637 O O . ASN A 1 223 ? 29.584 45.732 23.377 1.00 18.24 220 ASN A O 1
ATOM 1642 N N . SER A 1 224 ? 28.484 44.062 22.309 1.00 17.48 221 SER A N 1
ATOM 1643 C CA . SER A 1 224 ? 29.641 43.653 21.489 1.00 17.72 221 SER A CA 1
ATOM 1644 C C . SER A 1 224 ? 30.033 44.680 20.434 1.00 17.39 221 SER A C 1
ATOM 1645 O O . SER A 1 224 ? 31.130 44.600 19.892 1.00 17.98 221 SER A O 1
ATOM 1648 N N . HIS A 1 225 ? 29.147 45.640 20.155 1.00 17.33 222 HIS A N 1
ATOM 1649 C CA . HIS A 1 225 ? 29.501 46.830 19.348 1.00 16.58 222 HIS A CA 1
ATOM 1650 C C . HIS A 1 225 ? 30.676 47.603 19.967 1.00 16.35 222 HIS A C 1
ATOM 1651 O O . HIS A 1 225 ? 31.410 48.280 19.247 1.00 16.17 222 HIS A O 1
ATOM 1658 N N . ARG A 1 226 ? 30.838 47.523 21.296 1.00 15.46 223 ARG A N 1
ATOM 1659 C CA . ARG A 1 226 ? 32.043 48.042 21.948 1.00 14.66 223 ARG A CA 1
ATOM 1660 C C . ARG A 1 226 ? 33.161 47.007 21.771 1.00 14.83 223 ARG A C 1
ATOM 1661 O O . ARG A 1 226 ? 33.024 45.882 22.245 1.00 15.17 223 ARG A O 1
ATOM 1669 N N . PRO A 1 227 ? 34.232 47.351 21.013 1.00 14.58 224 PRO A N 1
ATOM 1670 C CA . PRO A 1 227 ? 35.330 46.391 20.788 1.00 14.43 224 PRO A CA 1
ATOM 1671 C C . PRO A 1 227 ? 35.934 45.767 22.049 1.00 13.93 224 PRO A C 1
ATOM 1672 O O . PRO A 1 227 ? 36.392 46.456 22.958 1.00 13.51 224 PRO A O 1
ATOM 1676 N N . ILE A 1 228 ? 35.862 44.443 22.078 1.00 13.83 225 ILE A N 1
ATOM 1677 C CA . ILE A 1 228 ? 36.423 43.615 23.128 1.00 13.66 225 ILE A CA 1
ATOM 1678 C C . ILE A 1 228 ? 37.893 43.393 22.853 1.00 12.87 225 ILE A C 1
ATOM 1679 O O . ILE A 1 228 ? 38.276 43.071 21.741 1.00 13.02 225 ILE A O 1
ATOM 1684 N N . ALA A 1 229 ? 38.717 43.571 23.870 1.00 12.64 226 ALA A N 1
ATOM 1685 C CA . ALA A 1 229 ? 40.140 43.328 23.737 1.00 13.38 226 ALA A CA 1
ATOM 1686 C C . ALA A 1 229 ? 40.403 41.839 23.991 1.00 13.78 226 ALA A C 1
ATOM 1687 O O . ALA A 1 229 ? 41.327 41.232 23.430 1.00 13.86 226 ALA A O 1
ATOM 1689 N N . GLU A 1 230 ? 39.583 41.255 24.858 1.00 14.24 227 GLU A N 1
ATOM 1690 C CA . GLU A 1 230 ? 39.843 39.910 25.354 1.00 14.08 227 GLU A CA 1
ATOM 1691 C C . GLU A 1 230 ? 38.612 39.368 26.037 1.00 13.48 227 GLU A C 1
ATOM 1692 O O . GLU A 1 230 ? 37.916 40.091 26.739 1.00 13.49 227 GLU A O 1
ATOM 1698 N N . ILE A 1 231 ? 38.332 38.095 25.815 1.00 12.67 228 ILE A N 1
ATOM 1699 C CA . ILE A 1 231 ? 37.243 37.429 26.501 1.00 12.97 228 ILE A CA 1
ATOM 1700 C C . ILE A 1 231 ? 37.655 35.989 26.871 1.00 11.60 228 ILE A C 1
ATOM 1701 O O . ILE A 1 231 ? 38.296 35.284 26.074 1.00 10.70 228 ILE A O 1
ATOM 1706 N N . ALA A 1 232 ? 37.288 35.575 28.087 1.00 10.31 229 ALA A N 1
ATOM 1707 C CA . ALA A 1 232 ? 37.693 34.305 28.667 1.00 9.85 229 ALA A CA 1
ATOM 1708 C C . ALA A 1 232 ? 36.481 33.596 29.316 1.00 9.87 229 ALA A C 1
ATOM 1709 O O . ALA A 1 232 ? 35.529 34.247 29.747 1.00 9.65 229 ALA A O 1
ATOM 1711 N N . ILE A 1 233 ? 36.503 32.265 29.355 1.00 9.03 230 ILE A N 1
ATOM 1712 C CA . ILE A 1 233 ? 35.468 31.492 30.050 1.00 8.66 230 ILE A CA 1
ATOM 1713 C C . ILE A 1 233 ? 36.120 30.487 30.976 1.00 8.52 230 ILE A C 1
ATOM 1714 O O . ILE A 1 233 ? 37.058 29.818 30.570 1.00 7.92 230 ILE A O 1
ATOM 1719 N N . SER A 1 234 ? 35.609 30.360 32.208 1.00 8.33 231 SER A N 1
ATOM 1720 C CA . SER A 1 234 ? 36.037 29.278 33.101 1.00 8.20 231 SER A CA 1
ATOM 1721 C C . SER A 1 234 ? 34.839 28.486 33.554 1.00 8.20 231 SER A C 1
ATOM 1722 O O . SER A 1 234 ? 33.722 28.970 33.477 1.00 8.46 231 SER A O 1
ATOM 1725 N N . TYR A 1 235 ? 35.075 27.277 34.047 1.00 8.10 232 TYR A N 1
ATOM 1726 C CA . TYR A 1 235 ? 33.981 26.383 34.382 1.00 8.38 232 TYR A CA 1
ATOM 1727 C C . TYR A 1 235 ? 34.358 25.500 35.561 1.00 8.69 232 TYR A C 1
ATOM 1728 O O . TYR A 1 235 ? 35.544 25.237 35.801 1.00 8.65 232 TYR A O 1
ATOM 1737 N N . ALA A 1 236 ? 33.342 25.108 36.320 1.00 9.38 233 ALA A N 1
ATOM 1738 C CA . ALA A 1 236 ? 33.433 24.082 37.352 1.00 10.76 233 ALA A CA 1
ATOM 1739 C C . ALA A 1 236 ? 32.483 22.953 36.943 1.00 12.17 233 ALA A C 1
ATOM 1740 O O . ALA A 1 236 ? 31.322 23.207 36.603 1.00 12.15 233 ALA A O 1
ATOM 1742 N N . GLY A 1 237 ? 32.990 21.723 36.933 1.00 13.25 234 GLY A N 1
ATOM 1743 C CA . GLY A 1 237 ? 32.266 20.593 36.361 1.00 13.62 234 GLY A CA 1
ATOM 1744 C C . GLY A 1 237 ? 32.879 20.142 35.042 1.00 14.34 234 GLY A C 1
ATOM 1745 O O . GLY A 1 237 ? 34.100 20.161 34.866 1.00 14.39 234 GLY A O 1
ATOM 1746 N N . GLU A 1 238 ? 32.032 19.722 34.110 1.00 15.06 235 GLU A N 1
ATOM 1747 C CA . GLU A 1 238 ? 32.490 19.329 32.773 1.00 16.44 235 GLU A CA 1
ATOM 1748 C C . GLU A 1 238 ? 32.459 20.529 31.823 1.00 16.36 235 GLU A C 1
ATOM 1749 O O . GLU A 1 238 ? 31.703 21.466 32.047 1.00 16.94 235 GLU A O 1
ATOM 1755 N N . ALA A 1 239 ? 33.279 20.477 30.776 1.00 16.03 236 ALA A N 1
ATOM 1756 C CA . ALA A 1 239 ? 33.496 21.608 29.884 1.00 16.03 236 ALA A CA 1
ATOM 1757 C C . ALA A 1 239 ? 32.380 21.858 28.885 1.00 16.14 236 ALA A C 1
ATOM 1758 O O . ALA A 1 239 ? 32.368 22.912 28.247 1.00 16.49 236 ALA A O 1
ATOM 1760 N N . SER A 1 240 ? 31.445 20.915 28.731 1.00 16.33 237 SER A N 1
ATOM 1761 C CA . SER A 1 240 ? 30.462 21.036 27.639 1.00 17.31 237 SER A CA 1
ATOM 1762 C C . SER A 1 240 ? 29.715 22.382 27.646 1.00 16.89 237 SER A C 1
ATOM 1763 O O . SER A 1 240 ? 29.600 23.020 26.589 1.00 16.32 237 SER A O 1
ATOM 1766 N N . LEU A 1 241 ? 29.233 22.822 28.818 1.00 16.20 238 LEU A N 1
ATOM 1767 C CA . LEU A 1 241 ? 28.498 24.094 28.878 1.00 16.52 238 LEU A CA 1
ATOM 1768 C C . LEU A 1 241 ? 29.371 25.291 28.447 1.00 16.46 238 LEU A C 1
ATOM 1769 O O . LEU A 1 241 ? 28.925 26.105 27.629 1.00 16.63 238 LEU A O 1
ATOM 1774 N N . ALA A 1 242 ? 30.593 25.386 28.992 1.00 15.98 239 ALA A N 1
ATOM 1775 C CA . ALA A 1 242 ? 31.563 26.422 28.599 1.00 16.10 239 ALA A CA 1
ATOM 1776 C C . ALA A 1 242 ? 31.820 26.446 27.083 1.00 16.62 239 ALA A C 1
ATOM 1777 O O . ALA A 1 242 ? 31.914 27.518 26.474 1.00 16.42 239 ALA A O 1
ATOM 1779 N N . LEU A 1 243 ? 31.943 25.265 26.489 1.00 16.64 240 LEU A N 1
ATOM 1780 C CA . LEU A 1 243 ? 32.264 25.152 25.066 1.00 17.80 240 LEU A CA 1
ATOM 1781 C C . LEU A 1 243 ? 31.062 25.589 24.220 1.00 17.83 240 LEU A C 1
ATOM 1782 O O . LEU A 1 243 ? 31.220 26.231 23.188 1.00 18.26 240 LEU A O 1
ATOM 1787 N N . THR A 1 244 ? 29.863 25.251 24.686 1.00 17.77 241 THR A N 1
ATOM 1788 C CA . THR A 1 244 ? 28.622 25.778 24.117 1.00 17.85 241 THR A CA 1
ATOM 1789 C C . THR A 1 244 ? 28.557 27.308 24.179 1.00 18.07 241 THR A C 1
ATOM 1790 O O . THR A 1 244 ? 28.113 27.963 23.227 1.00 18.44 241 THR A O 1
ATOM 1794 N N . LEU A 1 245 ? 29.008 27.871 25.293 1.00 18.11 242 LEU A N 1
ATOM 1795 C CA . LEU A 1 245 ? 29.071 29.329 25.453 1.00 18.20 242 LEU A CA 1
ATOM 1796 C C . LEU A 1 245 ? 30.122 29.931 24.536 1.00 18.64 242 LEU A C 1
ATOM 1797 O O . LEU A 1 245 ? 29.895 31.000 23.934 1.00 18.42 242 LEU A O 1
ATOM 1802 N N . LYS A 1 246 ? 31.265 29.250 24.415 1.00 18.92 243 LYS A N 1
ATOM 1803 C CA . LYS A 1 246 ? 32.319 29.729 23.541 1.00 20.13 243 LYS A CA 1
ATOM 1804 C C . LYS A 1 246 ? 31.840 29.867 22.089 1.00 21.24 243 LYS A C 1
ATOM 1805 O O . LYS A 1 246 ? 32.174 30.842 21.402 1.00 21.24 243 LYS A O 1
ATOM 1811 N N . GLU A 1 247 ? 31.060 28.881 21.650 1.00 22.31 244 GLU A N 1
ATOM 1812 C CA . GLU A 1 247 ? 30.480 28.823 20.315 1.00 24.41 244 GLU A CA 1
ATOM 1813 C C . GLU A 1 247 ? 29.634 30.083 20.075 1.00 24.69 244 GLU A C 1
ATOM 1814 O O . GLU A 1 247 ? 29.733 30.710 19.021 1.00 24.69 244 GLU A O 1
ATOM 1820 N N . ARG A 1 248 ? 28.828 30.466 21.067 1.00 25.87 245 ARG A N 1
ATOM 1821 C CA . ARG A 1 248 ? 28.000 31.680 20.977 1.00 26.94 245 ARG A CA 1
ATOM 1822 C C . ARG A 1 248 ? 28.815 32.961 20.934 1.00 27.24 245 ARG A C 1
ATOM 1823 O O . ARG A 1 248 ? 28.554 33.828 20.104 1.00 27.69 245 ARG A O 1
ATOM 1831 N N . ILE A 1 249 ? 29.796 33.095 21.823 1.00 27.69 246 ILE A N 1
ATOM 1832 C CA . ILE A 1 249 ? 30.693 34.246 21.754 1.00 27.80 246 ILE A CA 1
ATOM 1833 C C . ILE A 1 249 ? 31.351 34.357 20.362 1.00 28.18 246 ILE A C 1
ATOM 1834 O O . ILE A 1 249 ? 31.414 35.447 19.785 1.00 28.53 246 ILE A O 1
ATOM 1839 N N . ALA A 1 250 ? 31.806 33.226 19.826 1.00 28.73 247 ALA A N 1
ATOM 1840 C CA . ALA A 1 250 ? 32.500 33.180 18.534 1.00 29.58 247 ALA A CA 1
ATOM 1841 C C . ALA A 1 250 ? 31.716 33.768 17.350 1.00 29.84 247 ALA A C 1
ATOM 1842 O O . ALA A 1 250 ? 32.302 34.033 16.296 1.00 30.21 247 ALA A O 1
ATOM 1844 N N . ALA A 1 251 ? 30.404 33.947 17.519 1.00 30.22 248 ALA A N 1
ATOM 1845 C CA . ALA A 1 251 ? 29.538 34.483 16.454 1.00 30.44 248 ALA A CA 1
ATOM 1846 C C . ALA A 1 251 ? 29.566 36.004 16.456 1.00 30.89 248 ALA A C 1
ATOM 1847 O O . ALA A 1 251 ? 29.212 36.638 15.460 1.00 30.88 248 ALA A O 1
ATOM 1849 N N . TYR A 1 252 ? 29.971 36.575 17.594 1.00 31.34 249 TYR A N 1
ATOM 1850 C CA . TYR A 1 252 ? 30.080 38.021 17.773 1.00 31.95 249 TYR A CA 1
ATOM 1851 C C . TYR A 1 252 ? 31.536 38.473 17.842 1.00 32.03 249 TYR A C 1
ATOM 1852 O O . TYR A 1 252 ? 31.824 39.660 17.722 1.00 32.13 249 TYR A O 1
ATOM 1861 N N . TYR A 1 253 ? 32.450 37.534 18.064 1.00 31.85 250 TYR A N 1
ATOM 1862 C CA . TYR A 1 253 ? 33.818 37.907 18.385 1.00 31.96 250 TYR A CA 1
ATOM 1863 C C . TYR A 1 253 ? 34.797 36.955 17.728 1.00 31.83 250 TYR A C 1
ATOM 1864 O O . TYR A 1 253 ? 34.770 35.757 17.985 1.00 32.27 250 TYR A O 1
ATOM 1873 N N . ASN A 1 254 ? 35.681 37.535 16.920 1.00 31.49 251 ASN A N 1
ATOM 1874 C CA . ASN A 1 254 ? 36.599 36.844 16.000 1.00 31.26 251 ASN A CA 1
ATOM 1875 C C . ASN A 1 254 ? 37.863 36.202 16.609 1.00 30.09 251 ASN A C 1
ATOM 1876 O O . ASN A 1 254 ? 38.414 35.272 16.031 1.00 29.81 251 ASN A O 1
ATOM 1881 N N . HIS A 1 255 ? 38.339 36.710 17.748 1.00 28.71 252 HIS A N 1
ATOM 1882 C CA . HIS A 1 255 ? 39.655 36.303 18.262 1.00 27.38 252 HIS A CA 1
ATOM 1883 C C . HIS A 1 255 ? 39.609 35.063 19.178 1.00 26.10 252 HIS A C 1
ATOM 1884 O O . HIS A 1 255 ? 38.540 34.511 19.459 1.00 25.94 252 HIS A O 1
ATOM 1891 N N . SER A 1 256 ? 40.788 34.629 19.620 1.00 24.21 253 SER A N 1
ATOM 1892 C CA . SER A 1 256 ? 40.951 33.454 20.481 1.00 22.58 253 SER A CA 1
ATOM 1893 C C . SER A 1 256 ? 40.207 33.637 21.813 1.00 20.48 253 SER A C 1
ATOM 1894 O O . SER A 1 256 ? 40.175 34.747 22.356 1.00 20.02 253 SER A O 1
ATOM 1897 N N . ILE A 1 257 ? 39.598 32.566 22.323 1.00 17.97 254 ILE A N 1
ATOM 1898 C CA . ILE A 1 257 ? 38.912 32.604 23.626 1.00 16.17 254 ILE A CA 1
ATOM 1899 C C . ILE A 1 257 ? 39.520 31.548 24.563 1.00 14.87 254 ILE A C 1
ATOM 1900 O O . ILE A 1 257 ? 39.417 30.348 24.302 1.00 13.28 254 ILE A O 1
ATOM 1905 N N . SER A 1 258 ? 40.150 32.012 25.642 1.00 12.66 255 SER A N 1
ATOM 1906 C CA . SER A 1 258 ? 40.689 31.116 26.687 1.00 11.50 255 SER A CA 1
ATOM 1907 C C . SER A 1 258 ? 39.606 30.413 27.536 1.00 10.51 255 SER A C 1
ATOM 1908 O O . SER A 1 258 ? 38.899 31.050 28.327 1.00 9.44 255 SER A O 1
ATOM 1911 N N . VAL A 1 259 ? 39.484 29.097 27.377 1.00 10.19 256 VAL A N 1
ATOM 1912 C CA . VAL A 1 259 ? 38.509 28.316 28.141 1.00 9.77 256 VAL A CA 1
ATOM 1913 C C . VAL A 1 259 ? 39.277 27.404 29.093 1.00 9.67 256 VAL A C 1
ATOM 1914 O O . VAL A 1 259 ? 39.956 26.464 28.661 1.00 9.16 256 VAL A O 1
ATOM 1918 N N . LEU A 1 260 ? 39.202 27.704 30.386 1.00 8.18 257 LEU A N 1
ATOM 1919 C CA . LEU A 1 260 ? 39.939 26.936 31.366 1.00 7.89 257 LEU A CA 1
ATOM 1920 C C . LEU A 1 260 ? 39.031 26.409 32.497 1.00 8.79 257 LEU A C 1
ATOM 1921 O O . LEU A 1 260 ? 38.020 27.037 32.832 1.00 7.87 257 LEU A O 1
ATOM 1926 N N . GLU A 1 261 ? 39.385 25.258 33.081 1.00 8.04 258 GLU A N 1
ATOM 1927 C CA . GLU A 1 261 ? 38.729 24.810 34.317 1.00 8.09 258 GLU A CA 1
ATOM 1928 C C . GLU A 1 261 ? 39.181 25.757 35.436 1.00 8.54 258 GLU A C 1
ATOM 1929 O O . GLU A 1 261 ? 40.373 26.053 35.571 1.00 7.28 258 GLU A O 1
ATOM 1935 N N . THR A 1 262 ? 38.229 26.191 36.257 1.00 8.57 259 THR A N 1
ATOM 1936 C CA . THR A 1 262 ? 38.548 27.038 37.397 1.00 8.42 259 THR A CA 1
ATOM 1937 C C . THR A 1 262 ? 39.239 26.230 38.527 1.00 8.14 259 THR A C 1
ATOM 1938 O O . THR A 1 262 ? 39.199 25.000 38.532 1.00 7.73 259 THR A O 1
ATOM 1942 N N . GLY A 1 263 ? 39.854 26.908 39.492 1.00 8.14 260 GLY A N 1
ATOM 1943 C CA . GLY A 1 263 ? 40.611 26.191 40.535 1.00 7.51 260 GLY A CA 1
ATOM 1944 C C . GLY A 1 263 ? 39.729 25.734 41.692 1.00 7.36 260 GLY A C 1
ATOM 1945 O O . GLY A 1 263 ? 38.576 26.129 41.785 1.00 7.47 260 GLY A O 1
ATOM 1946 N N . SER A 1 264 ? 40.307 24.953 42.603 1.00 7.26 261 SER A N 1
ATOM 1947 C CA . SER A 1 264 ? 39.588 24.332 43.734 1.00 8.04 261 SER A CA 1
ATOM 1948 C C . SER A 1 264 ? 38.920 25.343 44.658 1.00 8.01 261 SER A C 1
ATOM 1949 O O . SER A 1 264 ? 37.887 25.057 45.278 1.00 8.66 261 SER A O 1
ATOM 1952 N N . ILE A 1 265 ? 39.538 26.509 44.787 1.00 7.68 262 ILE A N 1
ATOM 1953 C CA . ILE A 1 265 ? 39.016 27.540 45.668 1.00 7.75 262 ILE A CA 1
ATOM 1954 C C . ILE A 1 265 ? 37.652 28.015 45.158 1.00 7.82 262 ILE A C 1
ATOM 1955 O O . ILE A 1 265 ? 36.706 28.127 45.929 1.00 7.31 262 ILE A O 1
ATOM 1960 N N . ILE A 1 266 ? 37.578 28.286 43.859 1.00 7.91 263 ILE A N 1
ATOM 1961 C CA . ILE A 1 266 ? 36.350 28.721 43.224 1.00 7.79 263 ILE A CA 1
ATOM 1962 C C . ILE A 1 266 ? 35.323 27.575 43.171 1.00 8.05 263 ILE A C 1
ATOM 1963 O O . ILE A 1 266 ? 34.167 27.782 43.543 1.00 7.85 263 ILE A O 1
ATOM 1968 N N . GLN A 1 267 ? 35.754 26.379 42.746 1.00 7.28 264 GLN A N 1
ATOM 1969 C CA . GLN A 1 267 ? 34.870 25.196 42.651 1.00 8.07 264 GLN A CA 1
ATOM 1970 C C . GLN A 1 267 ? 34.144 24.905 43.964 1.00 7.44 264 GLN A C 1
ATOM 1971 O O . GLN A 1 267 ? 32.969 24.595 43.975 1.00 7.63 264 GLN A O 1
ATOM 1977 N N . THR A 1 268 ? 34.866 25.003 45.072 1.00 7.66 265 THR A N 1
ATOM 1978 C CA . THR A 1 268 ? 34.303 24.753 46.385 1.00 7.45 265 THR A CA 1
ATOM 1979 C C . THR A 1 268 ? 33.093 25.659 46.647 1.00 8.09 265 THR A C 1
ATOM 1980 O O . THR A 1 268 ? 32.094 25.214 47.238 1.00 7.54 265 THR A O 1
ATOM 1984 N N . HIS A 1 269 ? 33.207 26.923 46.226 1.00 6.95 266 HIS A N 1
ATOM 1985 C CA . HIS A 1 269 ? 32.184 27.904 46.501 1.00 8.52 266 HIS A CA 1
ATOM 1986 C C . HIS A 1 269 ? 31.060 27.995 45.470 1.00 8.96 266 HIS A C 1
ATOM 1987 O O . HIS A 1 269 ? 29.964 28.442 45.807 1.00 9.03 266 HIS A O 1
ATOM 1994 N N . THR A 1 270 ? 31.318 27.554 44.246 1.00 9.21 267 THR A N 1
ATOM 1995 C CA . THR A 1 270 ? 30.291 27.577 43.198 1.00 10.88 267 THR A CA 1
ATOM 1996 C C . THR A 1 270 ? 29.530 26.248 43.061 1.00 11.05 267 THR A C 1
ATOM 1997 O O . THR A 1 270 ? 28.324 26.238 42.764 1.00 11.83 267 THR A O 1
ATOM 2001 N N . GLY A 1 271 ? 30.241 25.148 43.279 1.00 11.29 268 GLY A N 1
ATOM 2002 C CA . GLY A 1 271 ? 29.755 23.817 42.941 1.00 11.45 268 GLY A CA 1
ATOM 2003 C C . GLY A 1 271 ? 29.929 23.583 41.444 1.00 12.39 268 GLY A C 1
ATOM 2004 O O . GLY A 1 271 ? 30.362 24.488 40.710 1.00 11.25 268 GLY A O 1
ATOM 2005 N N . GLU A 1 272 ? 29.589 22.366 41.017 1.00 12.34 269 GLU A N 1
ATOM 2006 C CA . GLU A 1 272 ? 29.524 21.942 39.609 1.00 13.65 269 GLU A CA 1
ATOM 2007 C C . GLU A 1 272 ? 28.439 22.649 38.817 1.00 12.29 269 GLU A C 1
ATOM 2008 O O . GLU A 1 272 ? 27.455 23.110 39.379 1.00 12.85 269 GLU A O 1
ATOM 2014 N N . GLY A 1 273 ? 28.608 22.701 37.503 1.00 12.11 270 GLY A N 1
ATOM 2015 C CA . GLY A 1 273 ? 27.644 23.368 36.639 1.00 11.16 270 GLY A CA 1
ATOM 2016 C C . GLY A 1 273 ? 27.710 24.884 36.737 1.00 11.04 270 GLY A C 1
ATOM 2017 O O . GLY A 1 273 ? 26.724 25.599 36.449 1.00 11.48 270 GLY A O 1
ATOM 2018 N N . ALA A 1 274 ? 28.869 25.394 37.119 1.00 9.82 271 ALA A N 1
ATOM 2019 C CA . ALA A 1 274 ? 29.086 26.844 37.129 1.00 9.20 271 ALA A CA 1
ATOM 2020 C C . ALA A 1 274 ? 30.056 27.234 36.008 1.00 9.14 271 ALA A C 1
ATOM 2021 O O . ALA A 1 274 ? 30.825 26.397 35.500 1.00 9.01 271 ALA A O 1
ATOM 2023 N N . PHE A 1 275 ? 30.007 28.500 35.613 1.00 9.11 272 PHE A N 1
ATOM 2024 C CA . PHE A 1 275 ? 30.906 29.043 34.603 1.00 8.87 272 PHE A CA 1
ATOM 2025 C C . PHE A 1 275 ? 31.041 30.518 34.900 1.00 8.36 272 PHE A C 1
ATOM 2026 O O . PHE A 1 275 ? 30.243 31.077 35.648 1.00 8.06 272 PHE A O 1
ATOM 2034 N N . ALA A 1 276 ? 32.070 31.139 34.332 1.00 8.72 273 ALA A N 1
ATOM 2035 C CA . ALA A 1 276 ? 32.167 32.590 34.278 1.00 8.75 273 ALA A CA 1
ATOM 2036 C C . ALA A 1 276 ? 32.509 33.030 32.867 1.00 8.91 273 ALA A C 1
ATOM 2037 O O . ALA A 1 276 ? 33.276 32.357 32.161 1.00 8.27 273 ALA A O 1
ATOM 2039 N N . VAL A 1 277 ? 31.923 34.152 32.461 1.00 8.43 274 VAL A N 1
ATOM 2040 C CA . VAL A 1 277 ? 32.331 34.819 31.238 1.00 8.08 274 VAL A CA 1
ATOM 2041 C C . VAL A 1 277 ? 32.970 36.141 31.664 1.00 9.28 274 VAL A C 1
ATOM 2042 O O . VAL A 1 277 ? 32.359 36.944 32.382 1.00 9.33 274 VAL A O 1
ATOM 2054 N N . VAL A 1 279 ? 35.154 39.543 30.541 1.00 10.84 276 VAL A N 1
ATOM 2055 C CA . VAL A 1 279 ? 35.291 40.360 29.329 1.00 11.49 276 VAL A CA 1
ATOM 2056 C C . VAL A 1 279 ? 36.133 41.575 29.667 1.00 11.79 276 VAL A C 1
ATOM 2057 O O . VAL A 1 279 ? 35.902 42.205 30.688 1.00 11.68 276 VAL A O 1
ATOM 2061 N N . ARG A 1 280 ? 37.096 41.895 28.808 1.00 12.24 277 ARG A N 1
ATOM 2062 C CA . ARG A 1 280 ? 37.879 43.110 28.923 1.00 12.46 277 ARG A CA 1
ATOM 2063 C C . ARG A 1 280 ? 37.725 43.899 27.626 1.00 11.94 277 ARG A C 1
ATOM 2064 O O . ARG A 1 280 ? 38.106 43.428 26.557 1.00 10.82 277 ARG A O 1
ATOM 2072 N N . TYR A 1 281 ? 37.167 45.096 27.736 1.00 11.54 278 TYR A N 1
ATOM 2073 C CA . TYR A 1 281 ? 36.992 45.965 26.570 1.00 12.04 278 TYR A CA 1
ATOM 2074 C C . TYR A 1 281 ? 38.267 46.713 26.249 1.00 12.51 278 TYR A C 1
ATOM 2075 O O . TYR A 1 281 ? 39.072 46.932 27.134 1.00 12.36 278 TYR A O 1
ATOM 2084 N N . GLU A 1 282 ? 38.436 47.106 24.986 1.00 13.88 279 GLU A N 1
ATOM 2085 C CA . GLU A 1 282 ? 39.540 47.969 24.580 1.00 15.28 279 GLU A CA 1
ATOM 2086 C C . GLU A 1 282 ? 39.499 49.282 25.364 1.00 16.39 279 GLU A C 1
ATOM 2087 O O . GLU A 1 282 ? 38.420 49.885 25.591 1.00 16.43 279 GLU A O 1
ATOM 2094 N N . ALA B 1 3 ? 67.734 22.810 70.234 1.00 33.90 0 ALA B N 1
ATOM 2095 C CA . ALA B 1 3 ? 69.210 22.812 69.975 1.00 33.74 0 ALA B CA 1
ATOM 2096 C C . ALA B 1 3 ? 69.870 24.146 70.369 1.00 33.61 0 ALA B C 1
ATOM 2097 O O . ALA B 1 3 ? 70.721 24.173 71.273 1.00 34.14 0 ALA B O 1
ATOM 2107 N N . GLY B 1 5 ? 67.843 26.736 71.209 1.00 27.53 2 GLY B N 1
ATOM 2108 C CA . GLY B 1 5 ? 66.845 27.310 72.122 1.00 24.63 2 GLY B CA 1
ATOM 2109 C C . GLY B 1 5 ? 65.645 27.921 71.418 1.00 22.85 2 GLY B C 1
ATOM 2110 O O . GLY B 1 5 ? 65.574 27.931 70.195 1.00 22.59 2 GLY B O 1
ATOM 2111 N N . THR B 1 6 ? 64.713 28.451 72.209 1.00 20.79 3 THR B N 1
ATOM 2112 C CA . THR B 1 6 ? 63.473 29.030 71.711 1.00 18.87 3 THR B CA 1
ATOM 2113 C C . THR B 1 6 ? 63.309 30.410 72.337 1.00 16.83 3 THR B C 1
ATOM 2114 O O . THR B 1 6 ? 63.250 30.545 73.562 1.00 16.57 3 THR B O 1
ATOM 2118 N N . ILE B 1 7 ? 63.252 31.435 71.500 1.00 14.34 4 ILE B N 1
ATOM 2119 C CA . ILE B 1 7 ? 63.104 32.801 71.997 1.00 12.38 4 ILE B CA 1
ATOM 2120 C C . ILE B 1 7 ? 61.684 33.312 71.772 1.00 11.83 4 ILE B C 1
ATOM 2121 O O . ILE B 1 7 ? 61.124 33.110 70.698 1.00 11.54 4 ILE B O 1
ATOM 2126 N N . LYS B 1 8 ? 61.093 33.952 72.783 1.00 10.40 5 LYS B N 1
ATOM 2127 C CA . LYS B 1 8 ? 59.775 34.592 72.597 1.00 9.90 5 LYS B CA 1
ATOM 2128 C C . LYS B 1 8 ? 59.815 36.052 73.020 1.00 9.13 5 LYS B C 1
ATOM 2129 O O . LYS B 1 8 ? 60.622 36.439 73.873 1.00 9.11 5 LYS B O 1
ATOM 2135 N N . ILE B 1 9 ? 58.936 36.847 72.414 1.00 8.72 6 ILE B N 1
ATOM 2136 C CA . ILE B 1 9 ? 58.868 38.273 72.658 1.00 8.40 6 ILE B CA 1
ATOM 2137 C C . ILE B 1 9 ? 57.651 38.584 73.515 1.00 8.22 6 ILE B C 1
ATOM 2138 O O . ILE B 1 9 ? 56.541 38.082 73.258 1.00 7.86 6 ILE B O 1
ATOM 2143 N N . VAL B 1 10 ? 57.873 39.428 74.529 1.00 8.14 7 VAL B N 1
ATOM 2144 C CA . VAL B 1 10 ? 56.816 39.938 75.380 1.00 7.73 7 VAL B CA 1
ATOM 2145 C C . VAL B 1 10 ? 56.797 41.446 75.210 1.00 8.07 7 VAL B C 1
ATOM 2146 O O . VAL B 1 10 ? 57.847 42.068 75.066 1.00 7.80 7 VAL B O 1
ATOM 2150 N N . THR B 1 11 ? 55.594 42.029 75.221 1.00 7.78 8 THR B N 1
ATOM 2151 C CA . THR B 1 11 ? 55.436 43.472 75.210 1.00 7.35 8 THR B CA 1
ATOM 2152 C C . THR B 1 11 ? 54.272 43.839 76.155 1.00 7.90 8 THR B C 1
ATOM 2153 O O . THR B 1 11 ? 53.755 42.981 76.872 1.00 8.87 8 THR B O 1
ATOM 2157 N N . ASP B 1 12 ? 53.898 45.107 76.196 1.00 7.90 9 ASP B N 1
ATOM 2158 C CA . ASP B 1 12 ? 52.742 45.531 76.963 1.00 6.62 9 ASP B CA 1
ATOM 2159 C C . ASP B 1 12 ? 51.686 46.097 76.019 1.00 6.56 9 ASP B C 1
ATOM 2160 O O . ASP B 1 12 ? 51.981 46.379 74.856 1.00 6.22 9 ASP B O 1
ATOM 2165 N N . SER B 1 13 ? 50.472 46.284 76.543 1.00 6.70 10 SER B N 1
ATOM 2166 C CA . SER B 1 13 ? 49.281 46.584 75.716 1.00 7.27 10 SER B CA 1
ATOM 2167 C C . SER B 1 13 ? 49.232 48.040 75.251 1.00 7.09 10 SER B C 1
ATOM 2168 O O . SER B 1 13 ? 48.312 48.429 74.527 1.00 6.70 10 SER B O 1
ATOM 2171 N N . SER B 1 14 ? 50.233 48.840 75.638 1.00 6.81 11 SER B N 1
ATOM 2172 C CA . SER B 1 14 ? 50.384 50.155 75.012 1.00 6.65 11 SER B CA 1
ATOM 2173 C C . SER B 1 14 ? 50.875 50.044 73.565 1.00 6.99 11 SER B C 1
ATOM 2174 O O . SER B 1 14 ? 50.846 51.035 72.833 1.00 7.22 11 SER B O 1
ATOM 2177 N N . ILE B 1 15 ? 51.281 48.847 73.132 1.00 7.23 12 ILE B N 1
ATOM 2178 C CA . ILE B 1 15 ? 51.575 48.639 71.702 1.00 7.87 12 ILE B CA 1
ATOM 2179 C C . ILE B 1 15 ? 50.304 48.860 70.880 1.00 8.13 12 ILE B C 1
ATOM 2180 O O . ILE B 1 15 ? 49.188 48.591 71.344 1.00 7.83 12 ILE B O 1
ATOM 2185 N N . THR B 1 16 ? 50.486 49.334 69.656 1.00 7.06 13 THR B N 1
ATOM 2186 C CA . THR B 1 16 ? 49.378 49.479 68.729 1.00 7.72 13 THR B CA 1
ATOM 2187 C C . THR B 1 16 ? 49.754 48.695 67.487 1.00 7.55 13 THR B C 1
ATOM 2188 O O . THR B 1 16 ? 50.756 48.973 66.844 1.00 6.46 13 THR B O 1
ATOM 2192 N N . ILE B 1 17 ? 48.925 47.715 67.162 1.00 8.39 14 ILE B N 1
ATOM 2193 C CA . ILE B 1 17 ? 49.291 46.702 66.176 1.00 8.71 14 ILE B CA 1
ATOM 2194 C C . ILE B 1 17 ? 48.041 45.911 65.835 1.00 9.24 14 ILE B C 1
ATOM 2195 O O . ILE B 1 17 ? 47.183 45.722 66.695 1.00 9.10 14 ILE B O 1
ATOM 2200 N N . GLU B 1 18 ? 47.928 45.431 64.594 1.00 9.46 15 GLU B N 1
ATOM 2201 C CA . GLU B 1 18 ? 46.848 44.493 64.237 1.00 8.98 15 GLU B CA 1
ATOM 2202 C C . GLU B 1 18 ? 46.981 43.156 64.969 1.00 9.22 15 GLU B C 1
ATOM 2203 O O . GLU B 1 18 ? 48.087 42.590 65.040 1.00 9.06 15 GLU B O 1
ATOM 2209 N N . PRO B 1 19 ? 45.857 42.633 65.513 1.00 9.30 16 PRO B N 1
ATOM 2210 C CA . PRO B 1 19 ? 45.956 41.356 66.238 1.00 9.32 16 PRO B CA 1
ATOM 2211 C C . PRO B 1 19 ? 46.440 40.185 65.382 1.00 8.72 16 PRO B C 1
ATOM 2212 O O . PRO B 1 19 ? 46.951 39.196 65.931 1.00 8.07 16 PRO B O 1
ATOM 2216 N N . GLU B 1 20 ? 46.242 40.269 64.065 1.00 8.21 17 GLU B N 1
ATOM 2217 C CA . GLU B 1 20 ? 46.749 39.240 63.146 1.00 8.62 17 GLU B CA 1
ATOM 2218 C C . GLU B 1 20 ? 48.273 39.113 63.220 1.00 8.85 17 GLU B C 1
ATOM 2219 O O . GLU B 1 20 ? 48.827 38.019 63.079 1.00 9.13 17 GLU B O 1
ATOM 2225 N N . LEU B 1 21 ? 48.953 40.229 63.427 1.00 8.90 18 LEU B N 1
ATOM 2226 C CA . LEU B 1 21 ? 50.415 40.198 63.527 1.00 9.47 18 LEU B CA 1
ATOM 2227 C C . LEU B 1 21 ? 50.845 39.595 64.864 1.00 10.04 18 LEU B C 1
ATOM 2228 O O . LEU B 1 21 ? 51.779 38.777 64.914 1.00 9.65 18 LEU B O 1
ATOM 2233 N N . ILE B 1 22 ? 50.144 39.970 65.942 1.00 10.40 19 ILE B N 1
ATOM 2234 C CA . ILE B 1 22 ? 50.349 39.335 67.266 1.00 10.70 19 ILE B CA 1
ATOM 2235 C C . ILE B 1 22 ? 50.227 37.812 67.149 1.00 11.16 19 ILE B C 1
ATOM 2236 O O . ILE B 1 22 ? 51.060 37.082 67.680 1.00 10.64 19 ILE B O 1
ATOM 2241 N N . LYS B 1 23 ? 49.174 37.349 66.465 1.00 11.19 20 LYS B N 1
ATOM 2242 C CA . LYS B 1 23 ? 48.905 35.927 66.294 1.00 12.64 20 LYS B CA 1
ATOM 2243 C C . LYS B 1 23 ? 49.955 35.256 65.391 1.00 12.19 20 LYS B C 1
ATOM 2244 O O . LYS B 1 23 ? 50.513 34.218 65.767 1.00 12.80 20 LYS B O 1
ATOM 2250 N N . ALA B 1 24 ? 50.229 35.849 64.221 1.00 10.75 21 ALA B N 1
ATOM 2251 C CA . ALA B 1 24 ? 51.224 35.307 63.280 1.00 10.11 21 ALA B CA 1
ATOM 2252 C C . ALA B 1 24 ? 52.628 35.211 63.910 1.00 9.93 21 ALA B C 1
ATOM 2253 O O . ALA B 1 24 ? 53.404 34.303 63.603 1.00 9.09 21 ALA B O 1
ATOM 2255 N N . LEU B 1 25 ? 52.946 36.136 64.803 1.00 9.42 22 LEU B N 1
ATOM 2256 C CA . LEU B 1 25 ? 54.296 36.158 65.377 1.00 9.91 22 LEU B CA 1
ATOM 2257 C C . LEU B 1 25 ? 54.420 35.647 66.813 1.00 10.13 22 LEU B C 1
ATOM 2258 O O . LEU B 1 25 ? 55.511 35.662 67.361 1.00 10.76 22 LEU B O 1
ATOM 2263 N N . ASP B 1 26 ? 53.313 35.164 67.394 1.00 11.30 23 ASP B N 1
ATOM 2264 C CA . ASP B 1 26 ? 53.287 34.586 68.755 1.00 11.05 23 ASP B CA 1
ATOM 2265 C C . ASP B 1 26 ? 53.880 35.564 69.780 1.00 11.37 23 ASP B C 1
ATOM 2266 O O . ASP B 1 26 ? 54.739 35.202 70.595 1.00 10.81 23 ASP B O 1
ATOM 2271 N N . ILE B 1 27 ? 53.433 36.826 69.696 1.00 9.98 24 ILE B N 1
ATOM 2272 C CA . ILE B 1 27 ? 53.812 37.856 70.669 1.00 9.49 24 ILE B CA 1
ATOM 2273 C C . ILE B 1 27 ? 52.892 37.780 71.884 1.00 9.49 24 ILE B C 1
ATOM 2274 O O . ILE B 1 27 ? 51.669 37.645 71.751 1.00 9.39 24 ILE B O 1
ATOM 2279 N N . THR B 1 28 ? 53.492 37.854 73.073 1.00 10.07 25 THR B N 1
ATOM 2280 C CA . THR B 1 28 ? 52.746 37.887 74.300 1.00 9.17 25 THR B CA 1
ATOM 2281 C C . THR B 1 28 ? 52.566 39.345 74.714 1.00 9.68 25 THR B C 1
ATOM 2282 O O . THR B 1 28 ? 53.536 40.058 74.949 1.00 9.91 25 THR B O 1
ATOM 2286 N N . VAL B 1 29 ? 51.315 39.786 74.803 1.00 9.40 26 VAL B N 1
ATOM 2287 C CA . VAL B 1 29 ? 51.012 41.156 75.227 1.00 8.54 26 VAL B CA 1
ATOM 2288 C C . VAL B 1 29 ? 50.460 41.194 76.660 1.00 8.63 26 VAL B C 1
ATOM 2289 O O . VAL B 1 29 ? 49.318 40.774 76.914 1.00 9.04 26 VAL B O 1
ATOM 2293 N N . VAL B 1 30 ? 51.262 41.709 77.585 1.00 8.06 27 VAL B N 1
ATOM 2294 C CA . VAL B 1 30 ? 50.853 41.861 78.991 1.00 7.58 27 VAL B CA 1
ATOM 2295 C C . VAL B 1 30 ? 49.965 43.113 79.151 1.00 8.32 27 VAL B C 1
ATOM 2296 O O . VAL B 1 30 ? 50.388 44.216 78.841 1.00 8.11 27 VAL B O 1
ATOM 2300 N N . PRO B 1 31 ? 48.724 42.946 79.653 1.00 8.80 28 PRO B N 1
ATOM 2301 C CA . PRO B 1 31 ? 47.856 44.124 79.709 1.00 8.49 28 PRO B CA 1
ATOM 2302 C C . PRO B 1 31 ? 48.144 45.075 80.859 1.00 8.21 28 PRO B C 1
ATOM 2303 O O . PRO B 1 31 ? 48.382 44.655 81.992 1.00 7.79 28 PRO B O 1
ATOM 2307 N N . LEU B 1 32 ? 48.076 46.363 80.564 1.00 8.62 29 LEU B N 1
ATOM 2308 C CA . LEU B 1 32 ? 47.861 47.362 81.597 1.00 8.05 29 LEU B CA 1
ATOM 2309 C C . LEU B 1 32 ? 46.370 47.365 81.964 1.00 9.30 29 LEU B C 1
ATOM 2310 O O . LEU B 1 32 ? 45.560 46.651 81.328 1.00 8.83 29 LEU B O 1
ATOM 2315 N N . SER B 1 33 ? 46.006 48.119 83.006 1.00 9.25 30 SER B N 1
ATOM 2316 C CA . SER B 1 33 ? 44.609 48.231 83.445 1.00 10.65 30 SER B CA 1
ATOM 2317 C C . SER B 1 33 ? 44.103 49.657 83.292 1.00 10.44 30 SER B C 1
ATOM 2318 O O . SER B 1 33 ? 44.895 50.609 83.240 1.00 9.97 30 SER B O 1
ATOM 2321 N N . VAL B 1 34 ? 42.784 49.808 83.244 1.00 11.19 31 VAL B N 1
ATOM 2322 C CA . VAL B 1 34 ? 42.169 51.138 83.301 1.00 11.81 31 VAL B CA 1
ATOM 2323 C C . VAL B 1 34 ? 40.865 51.136 84.132 1.00 12.24 31 VAL B C 1
ATOM 2324 O O . VAL B 1 34 ? 40.011 50.233 84.005 1.00 11.48 31 VAL B O 1
ATOM 2336 N N . ILE B 1 36 ? 37.422 52.884 84.945 1.00 13.93 33 ILE B N 1
ATOM 2337 C CA . ILE B 1 36 ? 36.403 53.728 84.325 1.00 14.29 33 ILE B CA 1
ATOM 2338 C C . ILE B 1 36 ? 35.212 53.799 85.280 1.00 15.48 33 ILE B C 1
ATOM 2339 O O . ILE B 1 36 ? 34.588 52.771 85.600 1.00 15.06 33 ILE B O 1
ATOM 2344 N N . ASP B 1 37 ? 34.930 55.006 85.764 1.00 16.23 34 ASP B N 1
ATOM 2345 C CA . ASP B 1 37 ? 33.939 55.206 86.832 1.00 18.11 34 ASP B CA 1
ATOM 2346 C C . ASP B 1 37 ? 33.920 54.065 87.847 1.00 18.44 34 ASP B C 1
ATOM 2347 O O . ASP B 1 37 ? 32.916 53.356 87.988 1.00 18.70 34 ASP B O 1
ATOM 2352 N N . SER B 1 38 ? 35.052 53.897 88.529 1.00 19.12 35 SER B N 1
ATOM 2353 C CA . SER B 1 38 ? 35.206 52.939 89.625 1.00 20.12 35 SER B CA 1
ATOM 2354 C C . SER B 1 38 ? 35.190 51.454 89.262 1.00 20.19 35 SER B C 1
ATOM 2355 O O . SER B 1 38 ? 35.227 50.607 90.159 1.00 20.54 35 SER B O 1
ATOM 2358 N N . LYS B 1 39 ? 35.173 51.126 87.972 1.00 19.90 36 LYS B N 1
ATOM 2359 C CA . LYS B 1 39 ? 35.308 49.731 87.566 1.00 20.11 36 LYS B CA 1
ATOM 2360 C C . LYS B 1 39 ? 36.610 49.494 86.805 1.00 19.21 36 LYS B C 1
ATOM 2361 O O . LYS B 1 39 ? 36.991 50.301 85.951 1.00 18.20 36 LYS B O 1
ATOM 2367 N N . LEU B 1 40 ? 37.275 48.385 87.122 1.00 18.92 37 LEU B N 1
ATOM 2368 C CA . LEU B 1 40 ? 38.591 48.080 86.571 1.00 19.22 37 LEU B CA 1
ATOM 2369 C C . LEU B 1 40 ? 38.536 47.141 85.357 1.00 18.42 37 LEU B C 1
ATOM 2370 O O . LEU B 1 40 ? 37.967 46.049 85.404 1.00 18.68 37 LEU B O 1
ATOM 2375 N N . TYR B 1 41 ? 39.137 47.596 84.267 1.00 16.83 38 TYR B N 1
ATOM 2376 C CA . TYR B 1 41 ? 39.160 46.858 83.014 1.00 16.14 38 TYR B CA 1
ATOM 2377 C C . TYR B 1 41 ? 40.572 46.463 82.645 1.00 15.49 38 TYR B C 1
ATOM 2378 O O . TYR B 1 41 ? 41.502 47.236 82.849 1.00 15.03 38 TYR B O 1
ATOM 2387 N N . SER B 1 42 ? 40.731 45.267 82.085 1.00 15.12 39 SER B N 1
ATOM 2388 C CA . SER B 1 42 ? 41.981 44.917 81.419 1.00 15.24 39 SER B CA 1
ATOM 2389 C C . SER B 1 42 ? 42.032 45.585 80.049 1.00 15.25 39 SER B C 1
ATOM 2390 O O . SER B 1 42 ? 41.060 45.547 79.286 1.00 14.84 39 SER B O 1
ATOM 2393 N N . ASP B 1 43 ? 43.166 46.203 79.736 1.00 14.64 40 ASP B N 1
ATOM 2394 C CA . ASP B 1 43 ? 43.315 46.920 78.464 1.00 14.32 40 ASP B CA 1
ATOM 2395 C C . ASP B 1 43 ? 43.210 45.953 77.277 1.00 14.02 40 ASP B C 1
ATOM 2396 O O . ASP B 1 43 ? 42.816 46.347 76.181 1.00 13.73 40 ASP B O 1
ATOM 2401 N N . ASN B 1 44 ? 43.541 44.682 77.505 1.00 12.66 41 ASN B N 1
ATOM 2402 C CA . ASN B 1 44 ? 43.400 43.687 76.455 1.00 12.48 41 ASN B CA 1
ATOM 2403 C C . ASN B 1 44 ? 41.939 43.422 76.076 1.00 12.17 41 ASN B C 1
ATOM 2404 O O . ASN B 1 44 ? 41.689 42.819 75.028 1.00 12.05 41 ASN B O 1
ATOM 2409 N N . ASP B 1 45 ? 41.005 43.863 76.925 1.00 12.10 42 ASP B N 1
ATOM 2410 C CA . ASP B 1 45 ? 39.566 43.755 76.654 1.00 13.41 42 ASP B CA 1
ATOM 2411 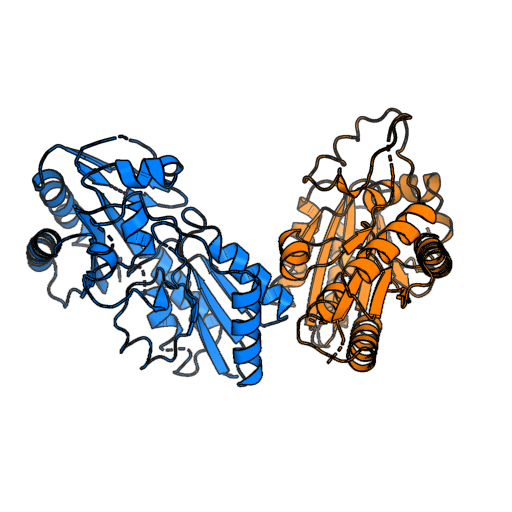C C . ASP B 1 45 ? 39.003 45.010 75.991 1.00 13.76 42 ASP B C 1
ATOM 2412 O O . ASP B 1 45 ? 37.794 45.090 75.752 1.00 14.45 42 ASP B O 1
ATOM 2417 N N . LEU B 1 46 ? 39.876 45.974 75.698 1.00 12.64 43 LEU B N 1
ATOM 2418 C CA . LEU B 1 46 ? 39.465 47.282 75.193 1.00 12.80 43 LEU B CA 1
ATOM 2419 C C . LEU B 1 46 ? 40.050 47.635 73.811 1.00 12.59 43 LEU B C 1
ATOM 2420 O O . LEU B 1 46 ? 40.337 48.796 73.524 1.00 12.64 43 LEU B O 1
ATOM 2425 N N . LYS B 1 47 ? 40.222 46.637 72.963 1.00 12.73 44 LYS B N 1
ATOM 2426 C CA . LYS B 1 47 ? 40.877 46.845 71.666 1.00 13.12 44 LYS B CA 1
ATOM 2427 C C . LYS B 1 47 ? 39.891 46.999 70.494 1.00 13.47 44 LYS B C 1
ATOM 2428 O O . LYS B 1 47 ? 40.299 47.295 69.372 1.00 14.00 44 LYS B O 1
ATOM 2434 N N . GLU B 1 48 ? 38.601 46.806 70.750 1.00 12.76 45 GLU B N 1
ATOM 2435 C CA . GLU B 1 48 ? 37.613 46.902 69.677 1.00 12.82 45 GLU B CA 1
ATOM 2436 C C . GLU B 1 48 ? 37.462 48.374 69.259 1.00 12.12 45 GLU B C 1
ATOM 2437 O O . GLU B 1 48 ? 37.305 49.261 70.107 1.00 10.35 45 GLU B O 1
ATOM 2443 N N . GLU B 1 49 ? 37.567 48.630 67.953 1.00 11.79 46 GLU B N 1
ATOM 2444 C CA . GLU B 1 49 ? 37.633 49.996 67.438 1.00 12.31 46 GLU B CA 1
ATOM 2445 C C . GLU B 1 49 ? 36.525 50.906 67.962 1.00 11.92 46 GLU B C 1
ATOM 2446 O O . GLU B 1 49 ? 35.327 50.604 67.796 1.00 11.77 46 GLU B O 1
ATOM 2452 N N . GLY B 1 50 ? 36.927 52.031 68.553 1.00 11.02 47 GLY B N 1
ATOM 2453 C CA . GLY B 1 50 ? 35.984 53.042 68.991 1.00 10.84 47 GLY B CA 1
ATOM 2454 C C . GLY B 1 50 ? 35.337 52.759 70.338 1.00 11.15 47 GLY B C 1
ATOM 2455 O O . GLY B 1 50 ? 34.704 53.653 70.901 1.00 10.41 47 GLY B O 1
ATOM 2456 N N . HIS B 1 51 ? 35.481 51.532 70.852 1.00 10.61 48 HIS B N 1
ATOM 2457 C CA . HIS B 1 51 ? 34.740 51.122 72.057 1.00 11.35 48 HIS B CA 1
ATOM 2458 C C . HIS B 1 51 ? 35.215 51.853 73.300 1.00 11.95 48 HIS B C 1
ATOM 2459 O O . HIS B 1 51 ? 34.392 52.337 74.066 1.00 12.73 48 HIS B O 1
ATOM 2466 N N . PHE B 1 52 ? 36.525 51.969 73.491 1.00 11.65 49 PHE B N 1
ATOM 2467 C CA . PHE B 1 52 ? 37.018 52.761 74.617 1.00 11.25 49 PHE B CA 1
ATOM 2468 C C . PHE B 1 52 ? 36.725 54.250 74.509 1.00 11.71 49 PHE B C 1
ATOM 2469 O O . PHE B 1 52 ? 36.467 54.905 75.538 1.00 11.19 49 PHE B O 1
ATOM 2477 N N . LEU B 1 53 ? 36.788 54.784 73.291 1.00 11.36 50 LEU B N 1
ATOM 2478 C CA . LEU B 1 53 ? 36.455 56.180 73.053 1.00 11.23 50 LEU B CA 1
ATOM 2479 C C . LEU B 1 53 ? 35.050 56.499 73.558 1.00 11.53 50 LEU B C 1
ATOM 2480 O O . LEU B 1 53 ? 34.848 57.532 74.182 1.00 11.63 50 LEU B O 1
ATOM 2485 N N . SER B 1 54 ? 34.096 55.609 73.293 1.00 11.86 51 SER B N 1
ATOM 2486 C CA . SER B 1 54 ? 32.705 55.780 73.764 1.00 11.04 51 SER B CA 1
ATOM 2487 C C . SER B 1 54 ? 32.663 55.759 75.298 1.00 11.49 51 SER B C 1
ATOM 2488 O O . SER B 1 54 ? 31.965 56.575 75.925 1.00 11.11 51 SER B O 1
ATOM 2491 N N . LEU B 1 55 ? 33.407 54.826 75.894 1.00 11.72 52 LEU B N 1
ATOM 2492 C CA . LEU B 1 55 ? 33.509 54.698 77.354 1.00 12.13 52 LEU B CA 1
ATOM 2493 C C . LEU B 1 55 ? 34.121 55.935 77.992 1.00 13.07 52 LEU B C 1
ATOM 2494 O O . LEU B 1 55 ? 33.667 56.392 79.041 1.00 12.77 52 LEU B O 1
ATOM 2507 N N . LYS B 1 57 ? 34.251 59.051 76.598 1.00 14.96 54 LYS B N 1
ATOM 2508 C CA . LYS B 1 57 ? 33.371 60.196 76.330 1.00 15.37 54 LYS B CA 1
ATOM 2509 C C . LYS B 1 57 ? 32.162 60.217 77.267 1.00 14.93 54 LYS B C 1
ATOM 2510 O O . LYS B 1 57 ? 31.716 61.278 77.666 1.00 15.45 54 LYS B O 1
ATOM 2516 N N . ALA B 1 58 ? 31.662 59.046 77.639 1.00 15.13 55 ALA B N 1
ATOM 2517 C CA . ALA B 1 58 ? 30.472 58.947 78.482 1.00 16.04 55 ALA B CA 1
ATOM 2518 C C . ALA B 1 58 ? 30.770 58.926 79.983 1.00 16.40 55 ALA B C 1
ATOM 2519 O O . ALA B 1 58 ? 29.860 59.097 80.778 1.00 16.90 55 ALA B O 1
ATOM 2521 N N . SER B 1 59 ? 32.022 58.708 80.378 1.00 16.96 56 SER B N 1
ATOM 2522 C CA . SER B 1 59 ? 32.305 58.543 81.808 1.00 17.69 56 SER B CA 1
ATOM 2523 C C . SER B 1 59 ? 32.125 59.828 82.607 1.00 17.89 56 SER B C 1
ATOM 2524 O O . SER B 1 59 ? 32.349 60.940 82.099 1.00 17.02 56 SER B O 1
ATOM 2527 N N . LYS B 1 60 ? 31.733 59.665 83.870 1.00 18.34 57 LYS B N 1
ATOM 2528 C CA . LYS B 1 60 ? 31.512 60.807 84.757 1.00 19.06 57 LYS B CA 1
ATOM 2529 C C . LYS B 1 60 ? 32.801 61.460 85.263 1.00 19.07 57 LYS B C 1
ATOM 2530 O O . LYS B 1 60 ? 32.778 62.605 85.680 1.00 19.36 57 LYS B O 1
ATOM 2536 N N . SER B 1 61 ? 33.920 60.741 85.229 1.00 18.57 58 SER B N 1
ATOM 2537 C CA . SER B 1 61 ? 35.234 61.364 85.461 1.00 18.38 58 SER B CA 1
ATOM 2538 C C . SER B 1 61 ? 36.297 60.667 84.609 1.00 17.42 58 SER B C 1
ATOM 2539 O O . SER B 1 61 ? 36.051 59.567 84.094 1.00 16.95 58 SER B O 1
ATOM 2542 N N . LEU B 1 62 ? 37.463 61.297 84.441 1.00 16.73 59 LEU B N 1
ATOM 2543 C CA . LEU B 1 62 ? 38.506 60.726 83.584 1.00 16.46 59 LEU B CA 1
ATOM 2544 C C . LEU B 1 62 ? 38.894 59.319 84.018 1.00 14.93 59 LEU B C 1
ATOM 2545 O O . LEU B 1 62 ? 39.074 59.068 85.206 1.00 14.56 59 LEU B O 1
ATOM 2550 N N . PRO B 1 63 ? 39.032 58.403 83.050 1.00 13.97 60 PRO B N 1
ATOM 2551 C CA . PRO B 1 63 ? 39.561 57.079 83.350 1.00 13.15 60 PRO B CA 1
ATOM 2552 C C . PRO B 1 63 ? 40.968 57.202 83.923 1.00 12.42 60 PRO B C 1
ATOM 2553 O O . PRO B 1 63 ? 41.617 58.229 83.736 1.00 11.83 60 PRO B O 1
ATOM 2557 N N . LYS B 1 64 ? 41.405 56.186 84.654 1.00 12.60 61 LYS B N 1
ATOM 2558 C CA . LYS B 1 64 ? 42.729 56.185 85.292 1.00 12.67 61 LYS B CA 1
ATOM 2559 C C . LYS B 1 64 ? 43.452 54.892 84.951 1.00 11.92 61 LYS B C 1
ATOM 2560 O O . LYS B 1 64 ? 42.898 53.799 85.161 1.00 11.82 61 LYS B O 1
ATOM 2566 N N . THR B 1 65 ? 44.669 55.003 84.432 1.00 10.87 62 THR B N 1
ATOM 2567 C CA . THR B 1 65 ? 45.456 53.820 84.037 1.00 11.27 62 THR B CA 1
ATOM 2568 C C . THR B 1 65 ? 46.355 53.302 85.155 1.00 11.48 62 THR B C 1
ATOM 2569 O O . THR B 1 65 ? 46.736 54.048 86.061 1.00 11.24 62 THR B O 1
ATOM 2573 N N . SER B 1 66 ? 46.713 52.033 85.059 1.00 11.21 63 SER B N 1
ATOM 2574 C CA . SER B 1 66 ? 47.663 51.406 85.979 1.00 12.37 63 SER B CA 1
ATOM 2575 C C . SER B 1 66 ? 48.577 50.502 85.183 1.00 11.44 63 SER B C 1
ATOM 2576 O O . SER B 1 66 ? 48.107 49.829 84.276 1.00 10.61 63 SER B O 1
ATOM 2579 N N . GLN B 1 67 ? 49.862 50.470 85.552 1.00 11.26 64 GLN B N 1
ATOM 2580 C CA . GLN B 1 67 ? 50.822 49.515 84.984 1.00 10.86 64 GLN B CA 1
ATOM 2581 C C . GLN B 1 67 ? 50.402 48.087 85.364 1.00 10.57 64 GLN B C 1
ATOM 2582 O O . GLN B 1 67 ? 49.634 47.919 86.323 1.00 11.14 64 GLN B O 1
ATOM 2588 N N . PRO B 1 68 ? 50.911 47.049 84.656 1.00 9.81 65 PRO B N 1
ATOM 2589 C CA . PRO B 1 68 ? 50.466 45.680 85.041 1.00 9.86 65 PRO B CA 1
ATOM 2590 C C . PRO B 1 68 ? 51.035 45.264 86.406 1.00 9.73 65 PRO B C 1
ATOM 2591 O O . PRO B 1 68 ? 52.144 45.687 86.754 1.00 8.88 65 PRO B O 1
ATOM 2595 N N . PRO B 1 69 ? 50.277 44.470 87.199 1.00 10.34 66 PRO B N 1
ATOM 2596 C CA . PRO B 1 69 ? 50.846 44.036 88.476 1.00 10.37 66 PRO B CA 1
ATOM 2597 C C . PRO B 1 69 ? 52.147 43.233 88.290 1.00 10.12 66 PRO B C 1
ATOM 2598 O O . PRO B 1 69 ? 52.294 42.513 87.302 1.00 9.66 66 PRO B O 1
ATOM 2602 N N . VAL B 1 70 ? 53.069 43.355 89.239 1.00 9.74 67 VAL B N 1
ATOM 2603 C CA . VAL B 1 70 ? 54.305 42.568 89.235 1.00 9.90 67 VAL B CA 1
ATOM 2604 C C . VAL B 1 70 ? 54.014 41.059 89.144 1.00 9.84 67 VAL B C 1
ATOM 2605 O O . VAL B 1 70 ? 54.672 40.354 88.404 1.00 10.70 67 VAL B O 1
ATOM 2609 N N . GLY B 1 71 ? 53.018 40.593 89.901 1.00 9.98 68 GLY B N 1
ATOM 2610 C CA . GLY B 1 71 ? 52.549 39.192 89.894 1.00 9.85 68 GLY B CA 1
ATOM 2611 C C . GLY B 1 71 ? 52.039 38.690 88.550 1.00 9.70 68 GLY B C 1
ATOM 2612 O O . GLY B 1 71 ? 52.205 37.513 88.219 1.00 9.21 68 GLY B O 1
ATOM 2613 N N . LEU B 1 72 ? 51.439 39.585 87.768 1.00 9.70 69 LEU B N 1
ATOM 2614 C CA . LEU B 1 72 ? 50.978 39.226 86.430 1.00 10.21 69 LEU B CA 1
ATOM 2615 C C . LEU B 1 72 ? 52.170 38.994 85.475 1.00 10.38 69 LEU B C 1
ATOM 2616 O O . LEU B 1 72 ? 52.161 38.036 84.685 1.00 10.68 69 LEU B O 1
ATOM 2621 N N . PHE B 1 73 ? 53.177 39.869 85.523 1.00 9.73 70 PHE B N 1
ATOM 2622 C CA . PHE B 1 73 ? 54.420 39.617 84.763 1.00 9.47 70 PHE B CA 1
ATOM 2623 C C . PHE B 1 73 ? 55.090 38.296 85.217 1.00 9.33 70 PHE B C 1
ATOM 2624 O O . PHE B 1 73 ? 55.513 37.480 84.388 1.00 8.98 70 PHE B O 1
ATOM 2632 N N . ALA B 1 74 ? 55.197 38.112 86.538 1.00 9.16 71 ALA B N 1
ATOM 2633 C CA . ALA B 1 74 ? 55.770 36.891 87.105 1.00 9.82 71 ALA B CA 1
ATOM 2634 C C . ALA B 1 74 ? 55.094 35.634 86.537 1.00 10.28 71 ALA B C 1
ATOM 2635 O O . ALA B 1 74 ? 55.794 34.729 86.078 1.00 10.23 71 ALA B O 1
ATOM 2637 N N . GLU B 1 75 ? 53.758 35.585 86.559 1.00 10.46 72 GLU B N 1
ATOM 2638 C CA . GLU B 1 75 ? 53.034 34.420 86.036 1.00 11.52 72 GLU B CA 1
ATOM 2639 C C . GLU B 1 75 ? 53.178 34.283 84.545 1.00 11.64 72 GLU B C 1
ATOM 2640 O O . GLU B 1 75 ? 53.326 33.170 84.045 1.00 11.75 72 GLU B O 1
ATOM 2646 N N . THR B 1 76 ? 53.111 35.407 83.830 1.00 11.73 73 THR B N 1
ATOM 2647 C CA . THR B 1 76 ? 53.356 35.409 82.380 1.00 12.42 73 THR B CA 1
ATOM 2648 C C . THR B 1 76 ? 54.702 34.740 82.023 1.00 12.42 73 THR B C 1
ATOM 2649 O O . THR B 1 76 ? 54.766 33.880 81.134 1.00 11.09 73 THR B O 1
ATOM 2653 N N . TYR B 1 77 ? 55.756 35.112 82.746 1.00 12.23 74 TYR B N 1
ATOM 2654 C CA . TYR B 1 77 ? 57.099 34.608 82.450 1.00 12.67 74 TYR B CA 1
ATOM 2655 C C . TYR B 1 77 ? 57.247 33.146 82.874 1.00 13.38 74 TYR B C 1
ATOM 2656 O O . TYR B 1 77 ? 57.873 32.353 82.160 1.00 13.15 74 TYR B O 1
ATOM 2665 N N . GLU B 1 78 ? 56.673 32.802 84.024 1.00 14.57 75 GLU B N 1
ATOM 2666 C CA . GLU B 1 78 ? 56.629 31.406 84.488 1.00 16.10 75 GLU B CA 1
ATOM 2667 C C . GLU B 1 78 ? 55.973 30.503 83.437 1.00 15.35 75 GLU B C 1
ATOM 2668 O O . GLU B 1 78 ? 56.522 29.458 83.105 1.00 15.63 75 GLU B O 1
ATOM 2674 N N . ASN B 1 79 ? 54.824 30.921 82.896 1.00 15.15 76 ASN B N 1
ATOM 2675 C CA . ASN B 1 79 ? 54.123 30.161 81.842 1.00 14.79 76 ASN B CA 1
ATOM 2676 C C . ASN B 1 79 ? 54.972 29.943 80.594 1.00 14.94 76 ASN B C 1
ATOM 2677 O O . ASN B 1 79 ? 55.012 28.832 80.059 1.00 13.56 76 ASN B O 1
ATOM 2682 N N . LEU B 1 80 ? 55.667 30.998 80.157 1.00 14.46 77 LEU B N 1
ATOM 2683 C CA . LEU B 1 80 ? 56.614 30.898 79.025 1.00 15.01 77 LEU B CA 1
ATOM 2684 C C . LEU B 1 80 ? 57.756 29.905 79.292 1.00 15.23 77 LEU B C 1
ATOM 2685 O O . LEU B 1 80 ? 58.027 29.062 78.460 1.00 15.80 77 LEU B O 1
ATOM 2690 N N . VAL B 1 81 ? 58.423 30.001 80.441 1.00 15.52 78 VAL B N 1
ATOM 2691 C CA . VAL B 1 81 ? 59.453 29.013 80.795 1.00 15.64 78 VAL B CA 1
ATOM 2692 C C . VAL B 1 81 ? 58.879 27.572 80.757 1.00 16.53 78 VAL B C 1
ATOM 2693 O O . VAL B 1 81 ? 59.535 26.649 80.224 1.00 16.74 78 VAL B O 1
ATOM 2697 N N . LYS B 1 82 ? 57.668 27.395 81.298 1.00 16.64 79 LYS B N 1
ATOM 2698 C CA . LYS B 1 82 ? 56.984 26.079 81.345 1.00 18.06 79 LYS B CA 1
ATOM 2699 C C . LYS B 1 82 ? 56.704 25.495 79.961 1.00 18.15 79 LYS B C 1
ATOM 2700 O O . LYS B 1 82 ? 56.565 24.274 79.814 1.00 17.81 79 LYS B O 1
ATOM 2706 N N . LYS B 1 83 ? 56.588 26.384 78.978 1.00 17.90 80 LYS B N 1
ATOM 2707 C CA . LYS B 1 83 ? 56.399 26.030 77.583 1.00 18.44 80 LYS B CA 1
ATOM 2708 C C . LYS B 1 83 ? 57.717 25.745 76.857 1.00 18.19 80 LYS B C 1
ATOM 2709 O O . LYS B 1 83 ? 57.710 25.423 75.664 1.00 18.90 80 LYS B O 1
ATOM 2715 N N . GLY B 1 84 ? 58.838 25.891 77.558 1.00 17.42 81 GLY B N 1
ATOM 2716 C CA . GLY B 1 84 ? 60.147 25.569 77.001 1.00 16.55 81 GLY B CA 1
ATOM 2717 C C . GLY B 1 84 ? 60.892 26.759 76.419 1.00 15.96 81 GLY B C 1
ATOM 2718 O O . GLY B 1 84 ? 61.877 26.595 75.683 1.00 16.29 81 GLY B O 1
ATOM 2719 N N . VAL B 1 85 ? 60.440 27.967 76.736 1.00 14.46 82 VAL B N 1
ATOM 2720 C CA . VAL B 1 85 ? 61.078 29.154 76.194 1.00 13.42 82 VAL B CA 1
ATOM 2721 C C . VAL B 1 85 ? 62.397 29.359 76.970 1.00 13.52 82 VAL B C 1
ATOM 2722 O O . VAL B 1 85 ? 62.402 29.317 78.206 1.00 14.22 82 VAL B O 1
ATOM 2726 N N . THR B 1 86 ? 63.512 29.512 76.250 1.00 12.87 83 THR B N 1
ATOM 2727 C CA . THR B 1 86 ? 64.840 29.584 76.886 1.00 11.92 83 THR B CA 1
ATOM 2728 C C . THR B 1 86 ? 65.393 31.011 77.018 1.00 12.77 83 THR B C 1
ATOM 2729 O O . THR B 1 86 ? 66.376 31.248 77.735 1.00 13.26 83 THR B O 1
ATOM 2733 N N . ASP B 1 87 ? 64.787 31.947 76.294 1.00 12.71 84 ASP B N 1
ATOM 2734 C CA . ASP B 1 87 ? 65.131 33.371 76.370 1.00 12.43 84 ASP B CA 1
ATOM 2735 C C . ASP B 1 87 ? 63.906 34.178 76.010 1.00 11.88 84 ASP B C 1
ATOM 2736 O O . ASP B 1 87 ? 63.202 33.860 75.052 1.00 11.12 84 ASP B O 1
ATOM 2741 N N . ILE B 1 88 ? 63.633 35.201 76.804 1.00 11.60 85 ILE B N 1
ATOM 2742 C CA . ILE B 1 88 ? 62.471 36.053 76.591 1.00 10.30 85 ILE B CA 1
ATOM 2743 C C . ILE B 1 88 ? 63.021 37.460 76.428 1.00 10.33 85 ILE B C 1
ATOM 2744 O O . ILE B 1 88 ? 63.825 37.918 77.241 1.00 11.04 85 ILE B O 1
ATOM 2749 N N . VAL B 1 89 ? 62.624 38.129 75.358 1.00 10.36 86 VAL B N 1
ATOM 2750 C CA . VAL B 1 89 ? 62.919 39.555 75.201 1.00 9.65 86 VAL B CA 1
ATOM 2751 C C . VAL B 1 89 ? 61.649 40.356 75.475 1.00 9.15 86 VAL B C 1
ATOM 2752 O O . VAL B 1 89 ? 60.646 40.220 74.762 1.00 9.69 86 VAL B O 1
ATOM 2756 N N . ALA B 1 90 ? 61.694 41.197 76.505 1.00 8.51 87 ALA B N 1
ATOM 2757 C CA . ALA B 1 90 ? 60.556 42.020 76.872 1.00 8.29 87 ALA B CA 1
ATOM 2758 C C . ALA B 1 90 ? 60.844 43.460 76.462 1.00 8.35 87 ALA B C 1
ATOM 2759 O O . ALA B 1 90 ? 61.830 44.066 76.896 1.00 8.47 87 ALA B O 1
ATOM 2761 N N . ILE B 1 91 ? 59.993 43.983 75.581 1.00 8.40 88 ILE B N 1
ATOM 2762 C CA . ILE B 1 91 ? 60.109 45.348 75.086 1.00 8.09 88 ILE B CA 1
ATOM 2763 C C . ILE B 1 91 ? 58.943 46.187 75.604 1.00 8.88 88 ILE B C 1
ATOM 2764 O O . ILE B 1 91 ? 57.762 45.836 75.369 1.00 9.01 88 ILE B O 1
ATOM 2769 N N . HIS B 1 92 ? 59.253 47.309 76.265 1.00 8.00 89 HIS B N 1
ATOM 2770 C CA . HIS B 1 92 ? 58.203 48.080 76.934 1.00 7.78 89 HIS B CA 1
ATOM 2771 C C . HIS B 1 92 ? 58.174 49.568 76.620 1.00 7.38 89 HIS B C 1
ATOM 2772 O O . HIS B 1 92 ? 59.161 50.116 76.126 1.00 8.18 89 HIS B O 1
ATOM 2779 N N . LEU B 1 93 ? 57.041 50.220 76.912 1.00 7.42 90 LEU B N 1
ATOM 2780 C CA . LEU B 1 93 ? 56.916 51.666 76.680 1.00 7.75 90 LEU B CA 1
ATOM 2781 C C . LEU B 1 93 ? 57.919 52.385 77.575 1.00 8.13 90 LEU B C 1
ATOM 2782 O O . LEU B 1 93 ? 58.374 51.813 78.568 1.00 8.28 90 LEU B O 1
ATOM 2787 N N . SER B 1 94 ? 58.286 53.610 77.191 1.00 8.99 91 SER B N 1
ATOM 2788 C CA . SER B 1 94 ? 59.331 54.374 77.873 1.00 9.45 91 SER B CA 1
ATOM 2789 C C . SER B 1 94 ? 59.060 54.502 79.373 1.00 9.62 91 SER B C 1
ATOM 2790 O O . SER B 1 94 ? 57.906 54.682 79.774 1.00 9.04 91 SER B O 1
ATOM 2793 N N . PRO B 1 95 ? 60.124 54.384 80.212 1.00 10.18 92 PRO B N 1
ATOM 2794 C CA . PRO B 1 95 ? 59.950 54.682 81.642 1.00 10.01 92 PRO B CA 1
ATOM 2795 C C . PRO B 1 95 ? 59.549 56.143 81.876 1.00 9.76 92 PRO B C 1
ATOM 2796 O O . PRO B 1 95 ? 59.026 56.460 82.931 1.00 10.26 92 PRO B O 1
ATOM 2800 N N . ALA B 1 96 ? 59.763 57.023 80.904 1.00 9.88 93 ALA B N 1
ATOM 2801 C CA . ALA B 1 96 ? 59.276 58.401 81.039 1.00 9.83 93 ALA B CA 1
ATOM 2802 C C . ALA B 1 96 ? 57.749 58.430 81.126 1.00 9.88 93 ALA B C 1
ATOM 2803 O O . ALA B 1 96 ? 57.178 59.375 81.660 1.00 10.08 93 ALA B O 1
ATOM 2805 N N . LEU B 1 97 ? 57.097 57.413 80.569 1.00 9.60 94 LEU B N 1
ATOM 2806 C CA . LEU B 1 97 ? 55.627 57.388 80.493 1.00 9.29 94 LEU B CA 1
ATOM 2807 C C . LEU B 1 97 ? 54.978 56.529 81.578 1.00 8.93 94 LEU B C 1
ATOM 2808 O O . LEU B 1 97 ? 53.883 56.846 82.076 1.00 9.31 94 LEU B O 1
ATOM 2813 N N . SER B 1 98 ? 55.639 55.430 81.933 1.00 8.90 95 SER B N 1
ATOM 2814 C CA . SER B 1 98 ? 55.028 54.410 82.805 1.00 8.35 95 SER B CA 1
ATOM 2815 C C . SER B 1 98 ? 56.090 53.618 83.572 1.00 8.57 95 SER B C 1
ATOM 2816 O O . SER B 1 98 ? 57.218 53.421 83.079 1.00 8.94 95 SER B O 1
ATOM 2819 N N . GLY B 1 99 ? 55.724 53.124 84.754 1.00 7.89 96 GLY B N 1
ATOM 2820 C CA . GLY B 1 99 ? 56.606 52.237 85.531 1.00 7.81 96 GLY B CA 1
ATOM 2821 C C . GLY B 1 99 ? 56.447 50.779 85.092 1.00 7.73 96 GLY B C 1
ATOM 2822 O O . GLY B 1 99 ? 56.985 49.875 85.732 1.00 7.31 96 GLY B O 1
ATOM 2823 N N . THR B 1 100 ? 55.723 50.553 83.993 1.00 6.45 97 THR B N 1
ATOM 2824 C CA . THR B 1 100 ? 55.493 49.188 83.468 1.00 6.74 97 THR B CA 1
ATOM 2825 C C . THR B 1 100 ? 56.785 48.399 83.324 1.00 6.97 97 THR B C 1
ATOM 2826 O O . THR B 1 100 ? 56.828 47.203 83.653 1.00 6.40 97 THR B O 1
ATOM 2830 N N . ILE B 1 101 ? 57.817 49.078 82.810 1.00 7.05 98 ILE B N 1
ATOM 2831 C CA . ILE B 1 101 ? 59.103 48.449 82.533 1.00 7.85 98 ILE B CA 1
ATOM 2832 C C . ILE B 1 101 ? 59.784 47.949 83.827 1.00 8.21 98 ILE B C 1
ATOM 2833 O O . ILE B 1 101 ? 60.388 46.881 83.837 1.00 7.69 98 ILE B O 1
ATOM 2838 N N . GLU B 1 102 ? 59.640 48.698 84.919 1.00 9.44 99 GLU B N 1
ATOM 2839 C CA . GLU B 1 102 ? 60.122 48.232 86.226 1.00 9.88 99 GLU B CA 1
ATOM 2840 C C . GLU B 1 102 ? 59.396 46.990 86.721 1.00 9.44 99 GLU B C 1
ATOM 2841 O O . GLU B 1 102 ? 60.040 46.049 87.200 1.00 8.72 99 GLU B O 1
ATOM 2847 N N . ALA B 1 103 ? 58.063 46.996 86.611 1.00 8.79 100 ALA B N 1
ATOM 2848 C CA . ALA B 1 103 ? 57.243 45.852 86.999 1.00 8.64 100 ALA B CA 1
ATOM 2849 C C . ALA B 1 103 ? 57.617 44.623 86.208 1.00 7.62 100 ALA B C 1
ATOM 2850 O O . ALA B 1 103 ? 57.557 43.511 86.725 1.00 8.76 100 ALA B O 1
ATOM 2852 N N . SER B 1 104 ? 57.936 44.820 84.934 1.00 7.47 101 SER B N 1
ATOM 2853 C CA . SER B 1 104 ? 58.326 43.727 84.070 1.00 7.41 101 SER B CA 1
ATOM 2854 C C . SER B 1 104 ? 59.583 43.064 84.632 1.00 7.88 101 SER B C 1
ATOM 2855 O O . SER B 1 104 ? 59.620 41.851 84.843 1.00 8.52 101 SER B O 1
ATOM 2858 N N . ARG B 1 105 ? 60.591 43.887 84.882 1.00 7.50 102 ARG B N 1
ATOM 2859 C CA . ARG B 1 105 ? 61.862 43.436 85.464 1.00 9.19 102 ARG B CA 1
ATOM 2860 C C . ARG B 1 105 ? 61.639 42.746 86.823 1.00 8.41 102 ARG B C 1
ATOM 2861 O O . ARG B 1 105 ? 62.160 41.670 87.069 1.00 8.77 102 ARG B O 1
ATOM 2869 N N . GLN B 1 106 ? 60.845 43.367 87.696 1.00 8.75 103 GLN B N 1
ATOM 2870 C CA . GLN B 1 106 ? 60.549 42.778 89.021 1.00 8.20 103 GLN B CA 1
ATOM 2871 C C . GLN B 1 106 ? 59.824 41.419 88.918 1.00 8.93 103 GLN B C 1
ATOM 2872 O O . GLN B 1 106 ? 60.138 40.491 89.669 1.00 9.13 103 GLN B O 1
ATOM 2878 N N . GLY B 1 107 ? 58.886 41.306 87.969 1.00 8.64 104 GLY B N 1
ATOM 2879 C CA . GLY B 1 107 ? 58.174 40.060 87.702 1.00 8.53 104 GLY B CA 1
ATOM 2880 C C . GLY B 1 107 ? 59.084 38.978 87.180 1.00 9.12 104 GLY B C 1
ATOM 2881 O O . GLY B 1 107 ? 58.949 37.807 87.567 1.00 9.39 104 GLY B O 1
ATOM 2882 N N . ALA B 1 108 ? 59.992 39.352 86.276 1.00 8.80 105 ALA B N 1
ATOM 2883 C CA . ALA B 1 108 ? 61.025 38.435 85.783 1.00 9.73 105 ALA B CA 1
ATOM 2884 C C . ALA B 1 108 ? 61.913 37.910 86.925 1.00 10.23 105 ALA B C 1
ATOM 2885 O O . ALA B 1 108 ? 62.257 36.723 86.957 1.00 10.63 105 ALA B O 1
ATOM 2887 N N . GLU B 1 109 ? 62.299 38.809 87.838 1.00 11.19 106 GLU B N 1
ATOM 2888 C CA . GLU B 1 109 ? 63.072 38.435 89.036 1.00 11.64 106 GLU B CA 1
ATOM 2889 C C . GLU B 1 109 ? 62.357 37.394 89.882 1.00 11.33 106 GLU B C 1
ATOM 2890 O O . GLU B 1 109 ? 62.954 36.392 90.266 1.00 11.69 106 GLU B O 1
ATOM 2896 N N . ILE B 1 110 ? 61.071 37.628 90.148 1.00 10.90 107 ILE B N 1
ATOM 2897 C CA . ILE B 1 110 ? 60.279 36.699 90.939 1.00 10.69 107 ILE B CA 1
ATOM 2898 C C . ILE B 1 110 ? 60.201 35.357 90.219 1.00 10.52 107 ILE B C 1
ATOM 2899 O O . ILE B 1 110 ? 60.413 34.306 90.828 1.00 10.42 107 ILE B O 1
ATOM 2904 N N . ALA B 1 111 ? 59.929 35.400 88.917 1.00 10.33 108 ALA B N 1
ATOM 2905 C CA . ALA B 1 111 ? 59.808 34.175 88.120 1.00 10.72 108 ALA B CA 1
ATOM 2906 C C . ALA B 1 111 ? 61.134 33.433 87.927 1.00 10.66 108 ALA B C 1
ATOM 2907 O O . ALA B 1 111 ? 61.130 32.311 87.459 1.00 10.92 108 ALA B O 1
ATOM 2909 N N . GLU B 1 112 ? 62.258 34.077 88.258 1.00 11.11 109 GLU B N 1
ATOM 2910 C CA . GLU B 1 112 ? 63.585 33.555 87.952 1.00 11.14 109 GLU B CA 1
ATOM 2911 C C . GLU B 1 112 ? 63.718 33.200 86.450 1.00 11.05 109 GLU B C 1
ATOM 2912 O O . GLU B 1 112 ? 64.363 32.217 86.074 1.00 10.75 109 GLU B O 1
ATOM 2918 N N . ALA B 1 113 ? 63.141 34.050 85.605 1.00 11.24 110 ALA B N 1
ATOM 2919 C CA . ALA B 1 113 ? 63.011 33.796 84.165 1.00 11.15 110 ALA B CA 1
ATOM 2920 C C . ALA B 1 113 ? 64.129 34.481 83.365 1.00 11.13 110 ALA B C 1
ATOM 2921 O O . ALA B 1 113 ? 64.610 35.554 83.762 1.00 10.94 110 ALA B O 1
ATOM 2923 N N . PRO B 1 114 ? 64.532 33.884 82.218 1.00 10.79 111 PRO B N 1
ATOM 2924 C CA . PRO B 1 114 ? 65.599 34.489 81.408 1.00 10.76 111 PRO B CA 1
ATOM 2925 C C . PRO B 1 114 ? 65.112 35.668 80.544 1.00 10.06 111 PRO B C 1
ATOM 2926 O O . PRO B 1 114 ? 65.075 35.593 79.302 1.00 11.20 111 PRO B O 1
ATOM 2930 N N . VAL B 1 115 ? 64.739 36.751 81.204 1.00 10.14 112 VAL B N 1
ATOM 2931 C CA . VAL B 1 115 ? 64.154 37.885 80.514 1.00 9.73 112 VAL B CA 1
ATOM 2932 C C . VAL B 1 115 ? 65.197 38.976 80.294 1.00 9.94 112 VAL B C 1
ATOM 2933 O O . VAL B 1 115 ? 65.880 39.380 81.230 1.00 9.51 112 VAL B O 1
ATOM 2937 N N . THR B 1 116 ? 65.309 39.440 79.052 1.00 9.35 113 THR B N 1
ATOM 2938 C CA . THR B 1 116 ? 66.065 40.629 78.753 1.00 9.32 113 THR B CA 1
ATOM 2939 C C . THR B 1 116 ? 65.054 41.746 78.574 1.00 9.15 113 THR B C 1
ATOM 2940 O O . THR B 1 116 ? 64.302 41.750 77.593 1.00 8.06 113 THR B O 1
ATOM 2944 N N . VAL B 1 117 ? 65.061 42.699 79.499 1.00 8.68 114 VAL B N 1
ATOM 2945 C CA . VAL B 1 117 ? 64.068 43.787 79.507 1.00 9.04 114 VAL B CA 1
ATOM 2946 C C . VAL B 1 117 ? 64.601 45.017 78.793 1.00 8.77 114 VAL B C 1
ATOM 2947 O O . VAL B 1 117 ? 65.621 45.556 79.183 1.00 9.26 114 VAL B O 1
ATOM 2951 N N . LEU B 1 118 ? 63.916 45.439 77.736 1.00 7.89 115 LEU B N 1
ATOM 2952 C CA . LEU B 1 118 ? 64.320 46.580 76.948 1.00 7.68 115 LEU B CA 1
ATOM 2953 C C . LEU B 1 118 ? 63.336 47.759 77.016 1.00 7.72 115 LEU B C 1
ATOM 2954 O O . LEU B 1 118 ? 62.114 47.582 76.919 1.00 6.76 115 LEU B O 1
ATOM 2959 N N . ASP B 1 119 ? 63.893 48.962 77.170 1.00 6.94 116 ASP B N 1
ATOM 2960 C CA . ASP B 1 119 ? 63.163 50.213 76.970 1.00 6.28 116 ASP B CA 1
ATOM 2961 C C . ASP B 1 119 ? 63.114 50.490 75.469 1.00 6.12 116 ASP B C 1
ATOM 2962 O O . ASP B 1 119 ? 64.148 50.700 74.823 1.00 6.14 116 ASP B O 1
ATOM 2967 N N . SER B 1 120 ? 61.910 50.460 74.900 1.00 6.30 117 SER B N 1
ATOM 2968 C CA . SER B 1 120 ? 61.709 50.798 73.492 1.00 6.66 117 SER B CA 1
ATOM 2969 C C . SER B 1 120 ? 62.019 52.274 73.206 1.00 6.66 117 SER B C 1
ATOM 2970 O O . SER B 1 120 ? 62.334 52.621 72.079 1.00 6.58 117 SER B O 1
ATOM 2973 N N . GLY B 1 121 ? 61.881 53.124 74.225 1.00 6.45 118 GLY B N 1
ATOM 2974 C CA . GLY B 1 121 ? 61.980 54.583 74.070 1.00 6.66 118 GLY B CA 1
ATOM 2975 C C . GLY B 1 121 ? 60.679 55.221 73.596 1.00 7.39 118 GLY B C 1
ATOM 2976 O O . GLY B 1 121 ? 60.564 56.442 73.542 1.00 7.17 118 GLY B O 1
ATOM 2977 N N . PHE B 1 122 ? 59.686 54.398 73.260 1.00 6.90 119 PHE B N 1
ATOM 2978 C CA . PHE B 1 122 ? 58.453 54.901 72.655 1.00 7.05 119 PHE B CA 1
ATOM 2979 C C . PHE B 1 122 ? 57.251 54.160 73.250 1.00 6.98 119 PHE B C 1
ATOM 2980 O O . PHE B 1 122 ? 57.247 53.838 74.440 1.00 6.89 119 PHE B O 1
ATOM 2988 N N . THR B 1 123 ? 56.249 53.891 72.409 1.00 7.05 120 THR B N 1
ATOM 2989 C CA . THR B 1 123 ? 55.032 53.185 72.760 1.00 7.37 120 THR B CA 1
ATOM 2990 C C . THR B 1 123 ? 54.302 53.051 71.417 1.00 7.48 120 THR B C 1
ATOM 2991 O O . THR B 1 123 ? 54.868 53.415 70.382 1.00 7.26 120 THR B O 1
ATOM 2995 N N . ASP B 1 124 ? 53.078 52.522 71.430 1.00 7.14 121 ASP B N 1
ATOM 2996 C CA . ASP B 1 124 ? 52.167 52.581 70.263 1.00 7.07 121 ASP B CA 1
ATOM 2997 C C . ASP B 1 124 ? 52.831 51.885 69.049 1.00 6.76 121 ASP B C 1
ATOM 2998 O O . ASP B 1 124 ? 53.429 50.809 69.212 1.00 7.58 121 ASP B O 1
ATOM 3003 N N . GLN B 1 125 ? 52.761 52.471 67.852 1.00 6.55 122 GLN B N 1
ATOM 3004 C CA . GLN B 1 125 ? 53.299 51.794 66.658 1.00 5.88 122 GLN B CA 1
ATOM 3005 C C . GLN B 1 125 ? 54.814 51.918 66.526 1.00 6.28 122 GLN B C 1
ATOM 3006 O O . GLN B 1 125 ? 55.435 51.081 65.890 1.00 5.68 122 GLN B O 1
ATOM 3012 N N . ALA B 1 126 ? 55.400 52.958 67.110 1.00 6.62 123 ALA B N 1
ATOM 3013 C CA . ALA B 1 126 ? 56.866 53.080 67.119 1.00 7.76 123 ALA B CA 1
ATOM 3014 C C . ALA B 1 126 ? 57.485 51.907 67.903 1.00 7.38 123 ALA B C 1
ATOM 3015 O O . ALA B 1 126 ? 58.457 51.303 67.458 1.00 7.77 123 ALA B O 1
ATOM 3025 N N . LYS B 1 128 ? 55.877 49.056 68.201 1.00 6.62 125 LYS B N 1
ATOM 3026 C CA . LYS B 1 128 ? 55.556 47.972 67.284 1.00 6.52 125 LYS B CA 1
ATOM 3027 C C . LYS B 1 128 ? 56.734 47.636 66.355 1.00 6.48 125 LYS B C 1
ATOM 3028 O O . LYS B 1 128 ? 57.029 46.454 66.149 1.00 6.63 125 LYS B O 1
ATOM 3034 N N . PHE B 1 129 ? 57.366 48.660 65.769 1.00 6.51 126 PHE B N 1
ATOM 3035 C CA . PHE B 1 129 ? 58.533 48.473 64.869 1.00 7.24 126 PHE B CA 1
ATOM 3036 C C . PHE B 1 129 ? 59.568 47.492 65.458 1.00 7.79 126 PHE B C 1
ATOM 3037 O O . PHE B 1 129 ? 60.055 46.598 64.747 1.00 7.31 126 PHE B O 1
ATOM 3045 N N . GLN B 1 130 ? 59.886 47.660 66.752 1.00 7.06 127 GLN B N 1
ATOM 3046 C CA . GLN B 1 130 ? 60.899 46.850 67.436 1.00 7.63 127 GLN B CA 1
ATOM 3047 C C . GLN B 1 130 ? 60.370 45.451 67.735 1.00 7.77 127 GLN B C 1
ATOM 3048 O O . GLN B 1 130 ? 61.063 44.456 67.504 1.00 6.84 127 GLN B O 1
ATOM 3054 N N . VAL B 1 131 ? 59.141 45.400 68.262 1.00 7.81 128 VAL B N 1
ATOM 3055 C CA . VAL B 1 131 ? 58.505 44.149 68.677 1.00 7.98 128 VAL B CA 1
ATOM 3056 C C . VAL B 1 131 ? 58.312 43.194 67.489 1.00 8.16 128 VAL B C 1
ATOM 3057 O O . VAL B 1 131 ? 58.512 41.994 67.635 1.00 7.93 128 VAL B O 1
ATOM 3061 N N . VAL B 1 132 ? 57.924 43.727 66.326 1.00 7.94 129 VAL B N 1
ATOM 3062 C CA . VAL B 1 132 ? 57.640 42.873 65.166 1.00 7.37 129 VAL B CA 1
ATOM 3063 C C . VAL B 1 132 ? 58.953 42.326 64.617 1.00 7.83 129 VAL B C 1
ATOM 3064 O O . VAL B 1 132 ? 59.080 41.129 64.328 1.00 7.29 129 VAL B O 1
ATOM 3068 N N . GLU B 1 133 ? 59.939 43.201 64.515 1.00 7.87 130 GLU B N 1
ATOM 3069 C CA . GLU B 1 133 ? 61.253 42.781 64.079 1.00 9.65 130 GLU B CA 1
ATOM 3070 C C . GLU B 1 133 ? 61.816 41.679 65.010 1.00 8.52 130 GLU B C 1
ATOM 3071 O O . GLU B 1 133 ? 62.261 40.633 64.540 1.00 8.74 130 GLU B O 1
ATOM 3077 N N . ALA B 1 134 ? 61.795 41.917 66.322 1.00 7.98 131 ALA B N 1
ATOM 3078 C CA . ALA B 1 134 ? 62.327 40.945 67.278 1.00 7.91 131 ALA B CA 1
ATOM 3079 C C . ALA B 1 134 ? 61.589 39.594 67.187 1.00 8.36 131 ALA B C 1
ATOM 3080 O O . ALA B 1 134 ? 62.218 38.540 67.215 1.00 8.30 131 ALA B O 1
ATOM 3082 N N . ALA B 1 135 ? 60.262 39.646 67.051 1.00 8.56 132 ALA B N 1
ATOM 3083 C CA . ALA B 1 135 ? 59.411 38.450 66.970 1.00 9.25 132 ALA B CA 1
ATOM 3084 C C . ALA B 1 135 ? 59.601 37.668 65.666 1.00 9.23 132 ALA B C 1
ATOM 3085 O O . ALA B 1 135 ? 59.615 36.438 65.668 1.00 8.85 132 ALA B O 1
ATOM 3087 N N . LYS B 1 136 ? 59.715 38.387 64.562 1.00 10.30 133 LYS B N 1
ATOM 3088 C CA . LYS B 1 136 ? 59.996 37.780 63.267 1.00 11.60 133 LYS B CA 1
ATOM 3089 C C . LYS B 1 136 ? 61.340 37.040 63.315 1.00 11.99 133 LYS B C 1
ATOM 3090 O O . LYS B 1 136 ? 61.461 35.889 62.870 1.00 11.38 133 LYS B O 1
ATOM 3104 N N . ALA B 1 138 ? 62.999 35.987 66.124 1.00 12.35 135 ALA B N 1
ATOM 3105 C CA . ALA B 1 138 ? 62.882 34.858 67.061 1.00 12.92 135 ALA B CA 1
ATOM 3106 C C . ALA B 1 138 ? 62.216 33.632 66.399 1.00 13.76 135 ALA B C 1
ATOM 3107 O O . ALA B 1 138 ? 62.657 32.494 66.575 1.00 13.34 135 ALA B O 1
ATOM 3109 N N . LYS B 1 139 ? 61.148 33.867 65.633 1.00 14.69 136 LYS B N 1
ATOM 3110 C CA . LYS B 1 139 ? 60.505 32.781 64.890 1.00 15.83 136 LYS B CA 1
ATOM 3111 C C . LYS B 1 139 ? 61.483 32.133 63.892 1.00 15.99 136 LYS B C 1
ATOM 3112 O O . LYS B 1 139 ? 61.466 30.921 63.715 1.00 16.69 136 LYS B O 1
ATOM 3118 N N . ALA B 1 140 ? 62.334 32.942 63.257 1.00 15.82 137 ALA B N 1
ATOM 3119 C CA . ALA B 1 140 ? 63.329 32.463 62.282 1.00 15.94 137 ALA B CA 1
ATOM 3120 C C . ALA B 1 140 ? 64.534 31.718 62.919 1.00 15.91 137 ALA B C 1
ATOM 3121 O O . ALA B 1 140 ? 65.372 31.181 62.210 1.00 15.91 137 ALA B O 1
ATOM 3123 N N . GLY B 1 141 ? 64.621 31.698 64.243 1.00 15.61 138 GLY B N 1
ATOM 3124 C CA . GLY B 1 141 ? 65.766 31.077 64.929 1.00 16.10 138 GLY B CA 1
ATOM 3125 C C . GLY B 1 141 ? 67.002 31.961 65.062 1.00 15.97 138 GLY B C 1
ATOM 3126 O O . GLY B 1 141 ? 68.102 31.461 65.277 1.00 16.17 138 GLY B O 1
ATOM 3127 N N . ALA B 1 142 ? 66.845 33.274 64.940 1.00 15.51 139 ALA B N 1
ATOM 3128 C CA . ALA B 1 142 ? 67.973 34.185 65.211 1.00 15.58 139 ALA B CA 1
ATOM 3129 C C . ALA B 1 142 ? 68.496 34.067 66.654 1.00 14.71 139 ALA B C 1
ATOM 3130 O O . ALA B 1 142 ? 67.758 33.697 67.558 1.00 15.29 139 ALA B O 1
ATOM 3132 N N . SER B 1 143 ? 69.766 34.377 66.867 1.00 14.09 140 SER B N 1
ATOM 3133 C CA . SER B 1 143 ? 70.319 34.356 68.220 1.00 13.94 140 SER B CA 1
ATOM 3134 C C . SER B 1 143 ? 69.827 35.560 69.021 1.00 13.56 140 SER B C 1
ATOM 3135 O O . SER B 1 143 ? 69.433 36.570 68.441 1.00 13.38 140 SER B O 1
ATOM 3138 N N . LEU B 1 144 ? 69.871 35.450 70.350 1.00 13.31 141 LEU B N 1
ATOM 3139 C CA . LEU B 1 144 ? 69.540 36.558 71.240 1.00 13.00 141 LEU B CA 1
ATOM 3140 C C . LEU B 1 144 ? 70.296 37.839 70.874 1.00 13.62 141 LEU B C 1
ATOM 3141 O O . LEU B 1 144 ? 69.696 38.911 70.803 1.00 13.42 141 LEU B O 1
ATOM 3146 N N . ASN B 1 145 ? 71.608 37.727 70.658 1.00 13.90 142 ASN B N 1
ATOM 3147 C CA . ASN B 1 145 ? 72.438 38.883 70.316 1.00 14.43 142 ASN B CA 1
ATOM 3148 C C . ASN B 1 145 ? 72.059 39.555 68.995 1.00 13.87 142 ASN B C 1
ATOM 3149 O O . ASN B 1 145 ? 72.106 40.779 68.892 1.00 13.08 142 ASN B O 1
ATOM 3154 N N . GLU B 1 146 ? 71.709 38.761 67.983 1.00 13.68 143 GLU B N 1
ATOM 3155 C CA . GLU B 1 146 ? 71.262 39.320 66.701 1.00 13.90 143 GLU B CA 1
ATOM 3156 C C . GLU B 1 146 ? 69.946 40.089 66.883 1.00 12.71 143 GLU B C 1
ATOM 3157 O O . GLU B 1 146 ? 69.783 41.198 66.366 1.00 12.14 143 GLU B O 1
ATOM 3163 N N . ILE B 1 147 ? 69.017 39.501 67.631 1.00 12.12 144 ILE B N 1
ATOM 3164 C CA . ILE B 1 147 ? 67.750 40.178 67.949 1.00 11.46 144 ILE B CA 1
ATOM 3165 C C . ILE B 1 147 ? 67.995 41.500 68.686 1.00 10.69 144 ILE B C 1
ATOM 3166 O O . ILE B 1 147 ? 67.473 42.526 68.300 1.00 10.58 144 ILE B O 1
ATOM 3171 N N . LEU B 1 148 ? 68.840 41.473 69.706 1.00 10.27 145 LEU B N 1
ATOM 3172 C CA . LEU B 1 148 ? 69.155 42.678 70.474 1.00 10.31 145 LEU B CA 1
ATOM 3173 C C . LEU B 1 148 ? 69.777 43.805 69.642 1.00 10.14 145 LEU B C 1
ATOM 3174 O O . LEU B 1 148 ? 69.367 44.971 69.772 1.00 10.55 145 LEU B O 1
ATOM 3179 N N . ALA B 1 149 ? 70.752 43.465 68.796 1.00 9.88 146 ALA B N 1
ATOM 3180 C CA . ALA B 1 149 ? 71.353 44.424 67.828 1.00 9.99 146 ALA B CA 1
ATOM 3181 C C . ALA B 1 149 ? 70.320 45.032 66.874 1.00 10.29 146 ALA B C 1
ATOM 3182 O O . ALA B 1 149 ? 70.285 46.255 66.654 1.00 10.26 146 ALA B O 1
ATOM 3184 N N . ALA B 1 150 ? 69.469 44.177 66.316 1.00 10.29 147 ALA B N 1
ATOM 3185 C CA . ALA B 1 150 ? 68.443 44.631 65.383 1.00 10.96 147 ALA B CA 1
ATOM 3186 C C . ALA B 1 150 ? 67.429 45.579 66.053 1.00 10.48 147 ALA B C 1
ATOM 3187 O O . ALA B 1 150 ? 67.077 46.597 65.473 1.00 10.32 147 ALA B O 1
ATOM 3189 N N . VAL B 1 151 ? 67.037 45.283 67.297 1.00 10.51 148 VAL B N 1
ATOM 3190 C CA . VAL B 1 151 ? 66.100 46.128 68.039 1.00 10.24 148 VAL B CA 1
ATOM 3191 C C . VAL B 1 151 ? 66.704 47.511 68.312 1.00 10.17 148 VAL B C 1
ATOM 3192 O O . VAL B 1 151 ? 66.049 48.541 68.127 1.00 8.80 148 VAL B O 1
ATOM 3196 N N . GLN B 1 152 ? 67.962 47.519 68.754 1.00 9.83 149 GLN B N 1
ATOM 3197 C CA . GLN B 1 152 ? 68.656 48.755 69.030 1.00 9.48 149 GLN B CA 1
ATOM 3198 C C . GLN B 1 152 ? 68.794 49.598 67.776 1.00 8.68 149 GLN B C 1
ATOM 3199 O O . GLN B 1 152 ? 68.654 50.814 67.838 1.00 8.73 149 GLN B O 1
ATOM 3205 N N . ALA B 1 153 ? 69.093 48.954 66.646 1.00 8.65 150 ALA B N 1
ATOM 3206 C CA . ALA B 1 153 ? 69.223 49.631 65.354 1.00 8.76 150 ALA B CA 1
ATOM 3207 C C . ALA B 1 153 ? 67.913 50.357 65.005 1.00 8.99 150 ALA B C 1
ATOM 3208 O O . ALA B 1 153 ? 67.936 51.550 64.674 1.00 8.68 150 ALA B O 1
ATOM 3210 N N . ILE B 1 154 ? 66.790 49.638 65.096 1.00 8.51 151 ILE B N 1
ATOM 3211 C CA . ILE B 1 154 ? 65.447 50.203 64.818 1.00 9.37 151 ILE B CA 1
ATOM 3212 C C . ILE B 1 154 ? 65.149 51.377 65.764 1.00 9.30 151 ILE B C 1
ATOM 3213 O O . ILE B 1 154 ? 64.753 52.454 65.321 1.00 9.08 151 ILE B O 1
ATOM 3218 N N . LYS B 1 155 ? 65.384 51.160 67.054 1.00 8.92 152 LYS B N 1
ATOM 3219 C CA . LYS B 1 155 ? 65.189 52.190 68.066 1.00 9.11 152 LYS B CA 1
ATOM 3220 C C . LYS B 1 155 ? 65.995 53.448 67.738 1.00 8.81 152 LYS B C 1
ATOM 3221 O O . LYS B 1 155 ? 65.459 54.555 67.829 1.00 8.43 152 LYS B O 1
ATOM 3227 N N . SER B 1 156 ? 67.261 53.273 67.332 1.00 8.83 153 SER B N 1
ATOM 3228 C CA . SER B 1 156 ? 68.147 54.401 67.029 1.00 9.43 153 SER B CA 1
ATOM 3229 C C . SER B 1 156 ? 67.720 55.194 65.787 1.00 9.92 153 SER B C 1
ATOM 3230 O O . SER B 1 156 ? 68.149 56.323 65.617 1.00 9.10 153 SER B O 1
ATOM 3233 N N . LYS B 1 157 ? 66.851 54.610 64.948 1.00 10.33 154 LYS B N 1
ATOM 3234 C CA . LYS B 1 157 ? 66.432 55.236 63.679 1.00 10.41 154 LYS B CA 1
ATOM 3235 C C . LYS B 1 157 ? 64.939 55.644 63.692 1.00 10.57 154 LYS B C 1
ATOM 3236 O O . LYS B 1 157 ? 64.351 56.002 62.652 1.00 10.69 154 LYS B O 1
ATOM 3242 N N . THR B 1 158 ? 64.336 55.594 64.875 1.00 10.45 155 THR B N 1
ATOM 3243 C CA . THR B 1 158 ? 62.914 55.893 65.052 1.00 9.78 155 THR B CA 1
ATOM 3244 C C . THR B 1 158 ? 62.702 57.292 65.652 1.00 9.72 155 THR B C 1
ATOM 3245 O O . THR B 1 158 ? 63.442 57.716 66.534 1.00 9.17 155 THR B O 1
ATOM 3249 N N . GLU B 1 159 ? 61.688 57.995 65.159 1.00 9.61 156 GLU B N 1
ATOM 3250 C CA . GLU B 1 159 ? 61.196 59.250 65.770 1.00 10.78 156 GLU B CA 1
ATOM 3251 C C . GLU B 1 159 ? 59.676 59.180 66.022 1.00 10.28 156 GLU B C 1
ATOM 3252 O O . GLU B 1 159 ? 58.948 58.534 65.263 1.00 10.44 156 GLU B O 1
ATOM 3258 N N . LEU B 1 160 ? 59.212 59.822 67.092 1.00 9.56 157 LEU B N 1
ATOM 3259 C CA . LEU B 1 160 ? 57.787 59.893 67.415 1.00 9.09 157 LEU B CA 1
ATOM 3260 C C . LEU B 1 160 ? 57.382 61.338 67.708 1.00 9.32 157 LEU B C 1
ATOM 3261 O O . LEU B 1 160 ? 57.958 61.987 68.593 1.00 8.05 157 LEU B O 1
ATOM 3266 N N . TYR B 1 161 ? 56.385 61.819 66.951 1.00 9.91 158 TYR B N 1
ATOM 3267 C CA . TYR B 1 161 ? 55.794 63.148 67.103 1.00 10.68 158 TYR B CA 1
ATOM 3268 C C . TYR B 1 161 ? 54.332 62.963 67.456 1.00 11.07 158 TYR B C 1
ATOM 3269 O O . TYR B 1 161 ? 53.629 62.197 66.808 1.00 11.13 158 TYR B O 1
ATOM 3278 N N . ILE B 1 162 ? 53.881 63.647 68.495 1.00 10.89 159 ILE B N 1
ATOM 3279 C CA . ILE B 1 162 ? 52.515 63.497 68.947 1.00 11.63 159 ILE B CA 1
ATOM 3280 C C . ILE B 1 162 ? 51.873 64.878 68.971 1.00 11.95 159 ILE B C 1
ATOM 3281 O O . ILE B 1 162 ? 52.468 65.828 69.479 1.00 12.78 159 ILE B O 1
ATOM 3286 N N . GLY B 1 163 ? 50.672 64.993 68.404 1.00 12.66 160 GLY B N 1
ATOM 3287 C CA . GLY B 1 163 ? 49.913 66.249 68.510 1.00 12.94 160 GLY B CA 1
ATOM 3288 C C . GLY B 1 163 ? 48.724 66.073 69.440 1.00 12.90 160 GLY B C 1
ATOM 3289 O O . GLY B 1 163 ? 48.118 65.024 69.419 1.00 14.01 160 GLY B O 1
ATOM 3290 N N . VAL B 1 164 ? 48.397 67.077 70.258 1.00 13.06 161 VAL B N 1
ATOM 3291 C CA . VAL B 1 164 ? 47.163 67.039 71.080 1.00 12.59 161 VAL B CA 1
ATOM 3292 C C . VAL B 1 164 ? 46.325 68.274 70.776 1.00 12.78 161 VAL B C 1
ATOM 3293 O O . VAL B 1 164 ? 46.842 69.280 70.281 1.00 12.50 161 VAL B O 1
ATOM 3297 N N . SER B 1 165 ? 45.032 68.190 71.080 1.00 12.38 162 SER B N 1
ATOM 3298 C CA . SER B 1 165 ? 44.102 69.278 70.813 1.00 12.65 162 SER B CA 1
ATOM 3299 C C . SER B 1 165 ? 43.654 69.898 72.150 1.00 13.40 162 SER B C 1
ATOM 3300 O O . SER B 1 165 ? 42.898 70.876 72.184 1.00 13.50 162 SER B O 1
ATOM 3303 N N . THR B 1 166 ? 44.139 69.308 73.245 1.00 13.74 163 THR B N 1
ATOM 3304 C CA . THR B 1 166 ? 43.872 69.776 74.612 1.00 14.20 163 THR B CA 1
ATOM 3305 C C . THR B 1 166 ? 44.966 69.262 75.526 1.00 14.21 163 THR B C 1
ATOM 3306 O O . THR B 1 166 ? 45.575 68.232 75.256 1.00 14.55 163 THR B O 1
ATOM 3310 N N . LEU B 1 167 ? 45.199 69.979 76.616 1.00 14.62 164 LEU B N 1
ATOM 3311 C CA . LEU B 1 167 ? 46.207 69.588 77.610 1.00 14.88 164 LEU B CA 1
ATOM 3312 C C . LEU B 1 167 ? 45.561 68.957 78.827 1.00 14.79 164 LEU B C 1
ATOM 3313 O O . LEU B 1 167 ? 46.257 68.583 79.771 1.00 15.30 164 LEU B O 1
ATOM 3318 N N . GLU B 1 168 ? 44.231 68.856 78.830 1.00 14.69 165 GLU B N 1
ATOM 3319 C CA . GLU B 1 168 ? 43.516 68.407 80.025 1.00 14.73 165 GLU B CA 1
ATOM 3320 C C . GLU B 1 168 ? 43.910 66.990 80.450 1.00 14.08 165 GLU B C 1
ATOM 3321 O O . GLU B 1 168 ? 44.152 66.736 81.639 1.00 13.63 165 GLU B O 1
ATOM 3327 N N . ASN B 1 169 ? 43.942 66.059 79.496 1.00 13.04 166 ASN B N 1
ATOM 3328 C CA . ASN B 1 169 ? 44.296 64.684 79.817 1.00 12.62 166 ASN B CA 1
ATOM 3329 C C . ASN B 1 169 ? 45.747 64.536 80.317 1.00 12.58 166 ASN B C 1
ATOM 3330 O O . ASN B 1 169 ? 46.003 63.764 81.248 1.00 12.75 166 ASN B O 1
ATOM 3335 N N . LEU B 1 170 ? 46.673 65.262 79.691 1.00 12.63 167 LEU B N 1
ATOM 3336 C CA . LEU B 1 170 ? 48.065 65.312 80.146 1.00 13.08 167 LEU B CA 1
ATOM 3337 C C . LEU B 1 170 ? 48.200 65.872 81.564 1.00 13.28 167 LEU B C 1
ATOM 3338 O O . LEU B 1 170 ? 48.965 65.332 82.382 1.00 12.88 167 LEU B O 1
ATOM 3343 N N . VAL B 1 171 ? 47.431 66.916 81.867 1.00 13.48 168 VAL B N 1
ATOM 3344 C CA . VAL B 1 171 ? 47.441 67.511 83.211 1.00 13.48 168 VAL B CA 1
ATOM 3345 C C . VAL B 1 171 ? 46.822 66.525 84.210 1.00 13.60 168 VAL B C 1
ATOM 3346 O O . VAL B 1 171 ? 47.426 66.182 85.227 1.00 13.24 168 VAL B O 1
ATOM 3350 N N . LYS B 1 172 ? 45.622 66.048 83.908 1.00 13.46 169 LYS B N 1
ATOM 3351 C CA . LYS B 1 172 ? 44.923 65.218 84.868 1.00 13.80 169 LYS B CA 1
ATOM 3352 C C . LYS B 1 172 ? 45.578 63.857 85.106 1.00 13.32 169 LYS B C 1
ATOM 3353 O O . LYS B 1 172 ? 45.494 63.342 86.215 1.00 13.02 169 LYS B O 1
ATOM 3359 N N . GLY B 1 173 ? 46.224 63.290 84.085 1.00 12.79 170 GLY B N 1
ATOM 3360 C CA . GLY B 1 173 ? 46.964 62.013 84.234 1.00 13.15 170 GLY B CA 1
ATOM 3361 C C . GLY B 1 173 ? 48.418 62.154 84.686 1.00 13.06 170 GLY B C 1
ATOM 3362 O O . GLY B 1 173 ? 49.087 61.169 84.976 1.00 13.45 170 GLY B O 1
ATOM 3363 N N . GLY B 1 174 ? 48.910 63.384 84.759 1.00 13.23 171 GLY B N 1
ATOM 3364 C CA . GLY B 1 174 ? 50.243 63.638 85.301 1.00 13.11 171 GLY B CA 1
ATOM 3365 C C . GLY B 1 174 ? 51.346 63.734 84.266 1.00 13.20 171 GLY B C 1
ATOM 3366 O O . GLY B 1 174 ? 52.430 64.247 84.571 1.00 14.01 171 GLY B O 1
ATOM 3367 N N . ARG B 1 175 ? 51.090 63.294 83.035 1.00 12.33 172 ARG B N 1
ATOM 3368 C CA . ARG B 1 175 ? 52.186 63.246 82.049 1.00 12.69 172 ARG B CA 1
ATOM 3369 C C . ARG B 1 175 ? 52.569 64.609 81.465 1.00 12.61 172 ARG B C 1
ATOM 3370 O O . ARG B 1 175 ? 53.535 64.705 80.709 1.00 13.87 172 ARG B O 1
ATOM 3378 N N . ILE B 1 176 ? 51.818 65.649 81.838 1.00 12.43 173 ILE B N 1
ATOM 3379 C CA . ILE B 1 176 ? 52.217 67.050 81.597 1.00 12.19 173 ILE B CA 1
ATOM 3380 C C . ILE B 1 176 ? 53.592 67.342 82.256 1.00 12.56 173 ILE B C 1
ATOM 3381 O O . ILE B 1 176 ? 54.362 68.190 81.770 1.00 12.91 173 ILE B O 1
ATOM 3386 N N . GLY B 1 177 ? 53.917 66.596 83.315 1.00 12.09 174 GLY B N 1
ATOM 3387 C CA . GLY B 1 177 ? 55.237 66.684 83.963 1.00 12.87 174 GLY B CA 1
ATOM 3388 C C . GLY B 1 177 ? 56.415 66.316 83.061 1.00 13.41 174 GLY B C 1
ATOM 3389 O O . GLY B 1 177 ? 57.555 66.640 83.390 1.00 12.74 174 GLY B O 1
ATOM 3390 N N . ARG B 1 178 ? 56.138 65.625 81.943 1.00 13.43 175 ARG B N 1
ATOM 3391 C CA . ARG B 1 178 ? 57.152 65.266 80.938 1.00 14.08 175 ARG B CA 1
ATOM 3392 C C . ARG B 1 178 ? 57.280 66.294 79.832 1.00 14.11 175 ARG B C 1
ATOM 3393 O O . ARG B 1 178 ? 58.266 66.302 79.097 1.00 14.63 175 ARG B O 1
ATOM 3401 N N . VAL B 1 179 ? 56.303 67.190 79.747 1.00 14.16 176 VAL B N 1
ATOM 3402 C CA . VAL B 1 179 ? 56.250 68.190 78.684 1.00 14.17 176 VAL B CA 1
ATOM 3403 C C . VAL B 1 179 ? 57.188 69.359 79.007 1.00 15.62 176 VAL B C 1
ATOM 3404 O O . VAL B 1 179 ? 57.125 69.959 80.087 1.00 14.95 176 VAL B O 1
ATOM 3408 N N . THR B 1 180 ? 58.065 69.670 78.057 1.00 16.54 177 THR B N 1
ATOM 3409 C CA . THR B 1 180 ? 59.075 70.685 78.275 1.00 18.57 177 THR B CA 1
ATOM 3410 C C . THR B 1 180 ? 58.871 71.795 77.291 1.00 19.38 177 THR B C 1
ATOM 3411 O O . THR B 1 180 ? 58.816 71.525 76.085 1.00 19.61 177 THR B O 1
ATOM 3415 N N . GLY B 1 181 ? 58.757 73.022 77.813 1.00 20.10 178 GLY B N 1
ATOM 3416 C CA . GLY B 1 181 ? 58.820 74.251 77.024 1.00 21.28 178 GLY B CA 1
ATOM 3417 C C . GLY B 1 181 ? 57.522 74.806 76.461 1.00 22.57 178 GLY B C 1
ATOM 3418 O O . GLY B 1 181 ? 57.545 75.497 75.444 1.00 23.03 178 GLY B O 1
ATOM 3419 N N . VAL B 1 182 ? 56.393 74.519 77.112 1.00 23.23 179 VAL B N 1
ATOM 3420 C CA . VAL B 1 182 ? 55.089 75.002 76.651 1.00 23.84 179 VAL B CA 1
ATOM 3421 C C . VAL B 1 182 ? 54.538 76.110 77.556 1.00 24.06 179 VAL B C 1
ATOM 3422 O O . VAL B 1 182 ? 54.271 77.223 77.107 1.00 24.14 179 VAL B O 1
ATOM 3424 N N . ASN B 1 188 ? 43.113 74.235 76.254 1.00 20.00 185 ASN B N 1
ATOM 3425 C CA . ASN B 1 188 ? 42.655 73.941 74.901 1.00 20.00 185 ASN B CA 1
ATOM 3426 C C . ASN B 1 188 ? 43.287 74.866 73.866 1.00 20.00 185 ASN B C 1
ATOM 3427 O O . ASN B 1 188 ? 42.801 75.985 73.624 1.00 22.44 185 ASN B O 1
ATOM 3432 N N . VAL B 1 189 ? 44.418 74.018 73.333 1.00 21.85 186 VAL B N 1
ATOM 3433 C CA . VAL B 1 189 ? 45.369 74.536 72.339 1.00 21.18 186 VAL B CA 1
ATOM 3434 C C . VAL B 1 189 ? 45.980 73.354 71.578 1.00 20.49 186 VAL B C 1
ATOM 3435 O O . VAL B 1 189 ? 46.077 72.259 72.139 1.00 20.40 186 VAL B O 1
ATOM 3439 N N . LYS B 1 190 ? 46.355 73.563 70.308 1.00 19.71 187 LYS B N 1
ATOM 3440 C CA . LYS B 1 190 ? 47.069 72.544 69.527 1.00 18.63 187 LYS B CA 1
ATOM 3441 C C . LYS B 1 190 ? 48.592 72.589 69.781 1.00 18.45 187 LYS B C 1
ATOM 3442 O O . LYS B 1 190 ? 49.226 73.650 69.693 1.00 18.64 187 LYS B O 1
ATOM 3448 N N . VAL B 1 191 ? 49.168 71.430 70.095 1.00 16.84 188 VAL B N 1
ATOM 3449 C CA . VAL B 1 191 ? 50.585 71.330 70.453 1.00 15.83 188 VAL B CA 1
ATOM 3450 C C . VAL B 1 191 ? 51.190 70.101 69.788 1.00 15.74 188 VAL B C 1
ATOM 3451 O O . VAL B 1 191 ? 50.591 69.021 69.802 1.00 15.95 188 VAL B O 1
ATOM 3455 N N . VAL B 1 192 ? 52.368 70.262 69.203 1.00 15.39 189 VAL B N 1
ATOM 3456 C CA . VAL B 1 192 ? 53.122 69.111 68.692 1.00 15.31 189 VAL B CA 1
ATOM 3457 C C . VAL B 1 192 ? 54.376 68.947 69.552 1.00 14.94 189 VAL B C 1
ATOM 3458 O O . VAL B 1 192 ? 55.052 69.928 69.850 1.00 14.74 189 VAL B O 1
ATOM 3470 N N . ALA B 1 194 ? 57.883 66.175 70.353 1.00 13.29 191 ALA B N 1
ATOM 3471 C CA . ALA B 1 194 ? 58.694 65.012 70.049 1.00 12.39 191 ALA B CA 1
ATOM 3472 C C . ALA B 1 194 ? 58.927 64.223 71.339 1.00 12.92 191 ALA B C 1
ATOM 3473 O O . ALA B 1 194 ? 59.226 64.814 72.384 1.00 13.11 191 ALA B O 1
ATOM 3475 N N . LEU B 1 195 ? 58.800 62.901 71.267 1.00 13.03 192 LEU B N 1
ATOM 3476 C CA . LEU B 1 195 ? 59.128 62.024 72.387 1.00 14.69 192 LEU B CA 1
ATOM 3477 C C . LEU B 1 195 ? 60.602 61.702 72.248 1.00 15.57 192 LEU B C 1
ATOM 3478 O O . LEU B 1 195 ? 61.008 60.905 71.387 1.00 15.05 192 LEU B O 1
ATOM 3483 N N . LYS B 1 196 ? 61.383 62.304 73.126 1.00 17.24 193 LYS B N 1
ATOM 3484 C CA . LYS B 1 196 ? 62.815 62.476 72.929 1.00 19.48 193 LYS B CA 1
ATOM 3485 C C . LYS B 1 196 ? 63.427 62.292 74.285 1.00 20.12 193 LYS B C 1
ATOM 3486 O O . LYS B 1 196 ? 63.207 63.128 75.156 1.00 20.20 193 LYS B O 1
ATOM 3492 N N . ASN B 1 197 ? 64.180 61.209 74.474 1.00 21.62 194 ASN B N 1
ATOM 3493 C CA . ASN B 1 197 ? 64.763 60.869 75.780 1.00 22.84 194 ASN B CA 1
ATOM 3494 C C . ASN B 1 197 ? 63.638 60.567 76.804 1.00 22.36 194 ASN B C 1
ATOM 3495 O O . ASN B 1 197 ? 62.858 59.663 76.593 1.00 23.15 194 ASN B O 1
ATOM 3500 N N . ASP B 1 198 ? 63.552 61.349 77.881 1.00 21.54 195 ASP B N 1
ATOM 3501 C CA . ASP B 1 198 ? 62.590 61.134 78.968 1.00 20.28 195 ASP B CA 1
ATOM 3502 C C . ASP B 1 198 ? 61.483 62.193 78.957 1.00 19.63 195 ASP B C 1
ATOM 3503 O O . ASP B 1 198 ? 60.810 62.416 79.968 1.00 19.36 195 ASP B O 1
ATOM 3508 N N . GLU B 1 199 ? 61.316 62.854 77.817 1.00 18.57 196 GLU B N 1
ATOM 3509 C CA . GLU B 1 199 ? 60.571 64.115 77.737 1.00 18.31 196 GLU B CA 1
ATOM 3510 C C . GLU B 1 199 ? 59.635 64.156 76.558 1.00 17.18 196 GLU B C 1
ATOM 3511 O O . GLU B 1 199 ? 59.886 63.518 75.533 1.00 17.39 196 GLU B O 1
ATOM 3517 N N . LEU B 1 200 ? 58.590 64.963 76.693 1.00 16.52 197 LEU B N 1
ATOM 3518 C CA . LEU B 1 200 ? 57.809 65.406 75.543 1.00 15.31 197 LEU B CA 1
ATOM 3519 C C . LEU B 1 200 ? 58.216 66.832 75.159 1.00 15.49 197 LEU B C 1
ATOM 3520 O O . LEU B 1 200 ? 57.807 67.815 75.779 1.00 15.02 197 LEU B O 1
ATOM 3525 N N . LYS B 1 201 ? 59.061 66.934 74.145 1.00 15.21 198 LYS B N 1
ATOM 3526 C CA . LYS B 1 201 ? 59.690 68.195 73.811 1.00 15.77 198 LYS B CA 1
ATOM 3527 C C . LYS B 1 201 ? 58.761 69.041 72.925 1.00 15.73 198 LYS B C 1
ATOM 3528 O O . LYS B 1 201 ? 58.492 68.682 71.786 1.00 15.73 198 LYS B O 1
ATOM 3534 N N . THR B 1 202 ? 58.266 70.148 73.456 1.00 15.95 199 THR B N 1
ATOM 3535 C CA . THR B 1 202 ? 57.336 70.991 72.700 1.00 17.11 199 THR B CA 1
ATOM 3536 C C . THR B 1 202 ? 57.993 71.597 71.446 1.00 17.88 199 THR B C 1
ATOM 3537 O O . THR B 1 202 ? 58.991 72.312 71.541 1.00 17.61 199 THR B O 1
ATOM 3541 N N . LEU B 1 203 ? 57.414 71.332 70.275 1.00 19.03 200 LEU B N 1
ATOM 3542 C CA . LEU B 1 203 ? 57.972 71.876 69.031 1.00 19.87 200 LEU B CA 1
ATOM 3543 C C . LEU B 1 203 ? 57.209 73.090 68.492 1.00 21.00 200 LEU B C 1
ATOM 3544 O O . LEU B 1 203 ? 57.825 74.099 68.160 1.00 20.98 200 LEU B O 1
ATOM 3549 N N . VAL B 1 204 ? 55.883 72.980 68.385 1.00 22.14 201 VAL B N 1
ATOM 3550 C CA . VAL B 1 204 ? 55.016 74.072 67.936 1.00 23.32 201 VAL B CA 1
ATOM 3551 C C . VAL B 1 204 ? 53.716 74.072 68.750 1.00 24.10 201 VAL B C 1
ATOM 3552 O O . VAL B 1 204 ? 53.232 73.012 69.178 1.00 24.24 201 VAL B O 1
ATOM 3556 N N . LYS B 1 205 ? 53.160 75.260 68.965 1.00 24.37 202 LYS B N 1
ATOM 3557 C CA . LYS B 1 205 ? 51.850 75.392 69.587 1.00 25.36 202 LYS B CA 1
ATOM 3558 C C . LYS B 1 205 ? 51.037 76.344 68.708 1.00 25.58 202 LYS B C 1
ATOM 3559 O O . LYS B 1 205 ? 51.605 77.153 67.969 1.00 25.34 202 LYS B O 1
ATOM 3565 N N . GLY B 1 206 ? 49.715 76.232 68.757 1.00 25.82 203 GLY B N 1
ATOM 3566 C CA . GLY B 1 206 ? 48.893 76.998 67.854 1.00 26.26 203 GLY B CA 1
ATOM 3567 C C . GLY B 1 206 ? 47.434 76.617 67.877 1.00 26.55 203 GLY B C 1
ATOM 3568 O O . GLY B 1 206 ? 46.984 75.835 68.712 1.00 26.64 203 GLY B O 1
ATOM 3569 N N . ARG B 1 207 ? 46.688 77.202 66.954 1.00 27.05 204 ARG B N 1
ATOM 3570 C CA . ARG B 1 207 ? 45.255 76.988 66.885 1.00 27.34 204 ARG B CA 1
ATOM 3571 C C . ARG B 1 207 ? 44.861 76.479 65.506 1.00 26.62 204 ARG B C 1
ATOM 3572 O O . ARG B 1 207 ? 45.407 76.915 64.485 1.00 26.84 204 ARG B O 1
ATOM 3580 N N . GLY B 1 208 ? 43.918 75.545 65.494 1.00 26.00 205 GLY B N 1
ATOM 3581 C CA . GLY B 1 208 ? 43.425 74.961 64.263 1.00 25.58 205 GLY B CA 1
ATOM 3582 C C . GLY B 1 208 ? 44.249 73.758 63.885 1.00 25.56 205 GLY B C 1
ATOM 3583 O O . GLY B 1 208 ? 45.466 73.712 64.135 1.00 25.59 205 GLY B O 1
ATOM 3584 N N . ASN B 1 209 ? 43.599 72.783 63.258 1.00 25.27 206 ASN B N 1
ATOM 3585 C CA . ASN B 1 209 ? 44.302 71.603 62.764 1.00 24.90 206 ASN B CA 1
ATOM 3586 C C . ASN B 1 209 ? 45.432 71.956 61.822 1.00 24.83 206 ASN B C 1
ATOM 3587 O O . ASN B 1 209 ? 46.283 71.117 61.532 1.00 24.56 206 ASN B O 1
ATOM 3592 N N . LYS B 1 210 ? 45.452 73.211 61.369 1.00 24.29 207 LYS B N 1
ATOM 3593 C CA . LYS B 1 210 ? 46.502 73.721 60.489 1.00 23.74 207 LYS B CA 1
ATOM 3594 C C . LYS B 1 210 ? 47.877 73.750 61.156 1.00 23.14 207 LYS B C 1
ATOM 3595 O O . LYS B 1 210 ? 48.909 73.697 60.466 1.00 22.62 207 LYS B O 1
ATOM 3601 N N . THR B 1 211 ? 47.889 73.848 62.488 1.00 22.65 208 THR B N 1
ATOM 3602 C CA . THR B 1 211 ? 49.117 73.710 63.281 1.00 22.11 208 THR B CA 1
ATOM 3603 C C . THR B 1 211 ? 49.802 72.395 62.943 1.00 21.30 208 THR B C 1
ATOM 3604 O O . THR B 1 211 ? 51.013 72.346 62.774 1.00 21.21 208 THR B O 1
ATOM 3608 N N . PHE B 1 212 ? 48.995 71.352 62.796 1.00 20.67 209 PHE B N 1
ATOM 3609 C CA . PHE B 1 212 ? 49.475 69.996 62.602 1.00 19.67 209 PHE B CA 1
ATOM 3610 C C . PHE B 1 212 ? 49.953 69.769 61.171 1.00 19.89 209 PHE B C 1
ATOM 3611 O O . PHE B 1 212 ? 50.976 69.115 60.954 1.00 19.01 209 PHE B O 1
ATOM 3619 N N . THR B 1 213 ? 49.206 70.275 60.191 1.00 19.56 210 THR B N 1
ATOM 3620 C CA . THR B 1 213 ? 49.579 70.031 58.798 1.00 20.37 210 THR B CA 1
ATOM 3621 C C . THR B 1 213 ? 50.792 70.875 58.371 1.00 20.45 210 THR B C 1
ATOM 3622 O O . THR B 1 213 ? 51.649 70.399 57.625 1.00 20.13 210 THR B O 1
ATOM 3626 N N . LYS B 1 214 ? 50.860 72.116 58.857 1.00 20.62 211 LYS B N 1
ATOM 3627 C CA . LYS B 1 214 ? 52.015 72.973 58.639 1.00 21.36 211 LYS B CA 1
ATOM 3628 C C . LYS B 1 214 ? 53.248 72.325 59.267 1.00 21.27 211 LYS B C 1
ATOM 3629 O O . LYS B 1 214 ? 54.288 72.228 58.618 1.00 21.05 211 LYS B O 1
ATOM 3635 N N . TRP B 1 215 ? 53.112 71.843 60.506 1.00 20.98 212 TRP B N 1
ATOM 3636 C CA . TRP B 1 215 ? 54.210 71.142 61.155 1.00 20.67 212 TRP B CA 1
ATOM 3637 C C . TRP B 1 215 ? 54.670 69.949 60.279 1.00 20.50 212 TRP B C 1
ATOM 3638 O O . TRP B 1 215 ? 55.867 69.837 59.968 1.00 20.93 212 TRP B O 1
ATOM 3649 N N . LEU B 1 216 ? 53.726 69.092 59.869 1.00 19.82 213 LEU B N 1
ATOM 3650 C CA . LEU B 1 216 ? 54.048 67.867 59.131 1.00 20.01 213 LEU B CA 1
ATOM 3651 C C . LEU B 1 216 ? 54.713 68.199 57.808 1.00 20.06 213 LEU B C 1
ATOM 3652 O O . LEU B 1 216 ? 55.726 67.599 57.451 1.00 19.72 213 LEU B O 1
ATOM 3657 N N . ASP B 1 217 ? 54.134 69.160 57.097 1.00 20.59 214 ASP B N 1
ATOM 3658 C CA . ASP B 1 217 ? 54.711 69.669 55.850 1.00 20.92 214 ASP B CA 1
ATOM 3659 C C . ASP B 1 217 ? 56.169 70.114 55.992 1.00 20.32 214 ASP B C 1
ATOM 3660 O O . ASP B 1 217 ? 56.997 69.779 55.154 1.00 20.16 214 ASP B O 1
ATOM 3665 N N . SER B 1 218 ? 56.478 70.879 57.035 1.00 20.02 215 SER B N 1
ATOM 3666 C CA . SER B 1 218 ? 57.848 71.339 57.238 1.00 20.51 215 SER B CA 1
ATOM 3667 C C . SER B 1 218 ? 58.760 70.153 57.600 1.00 19.68 215 SER B C 1
ATOM 3668 O O . SER B 1 218 ? 59.900 70.092 57.150 1.00 20.02 215 SER B O 1
ATOM 3671 N N . TYR B 1 219 ? 58.261 69.219 58.409 1.00 19.18 216 TYR B N 1
ATOM 3672 C CA . TYR B 1 219 ? 59.048 68.043 58.772 1.00 18.54 216 TYR B CA 1
ATOM 3673 C C . TYR B 1 219 ? 59.450 67.237 57.526 1.00 18.83 216 TYR B C 1
ATOM 3674 O O . TYR B 1 219 ? 60.640 66.948 57.329 1.00 19.19 216 TYR B O 1
ATOM 3683 N N . LEU B 1 220 ? 58.467 66.901 56.688 1.00 18.15 217 LEU B N 1
ATOM 3684 C CA . LEU B 1 220 ? 58.704 66.106 55.497 1.00 18.42 217 LEU B CA 1
ATOM 3685 C C . LEU B 1 220 ? 59.593 66.799 54.470 1.00 18.62 217 LEU B C 1
ATOM 3686 O O . LEU B 1 220 ? 60.408 66.154 53.821 1.00 18.73 217 LEU B O 1
ATOM 3691 N N . ALA B 1 221 ? 59.442 68.113 54.329 1.00 18.79 218 ALA B N 1
ATOM 3692 C CA . ALA B 1 221 ? 60.247 68.865 53.387 1.00 18.80 218 ALA B CA 1
ATOM 3693 C C . ALA B 1 221 ? 61.715 68.814 53.827 1.00 19.25 218 ALA B C 1
ATOM 3694 O O . ALA B 1 221 ? 62.624 68.671 52.989 1.00 18.55 218 ALA B O 1
ATOM 3696 N N . LYS B 1 222 ? 61.943 68.916 55.135 1.00 19.24 219 LYS B N 1
ATOM 3697 C CA . LYS B 1 222 ? 63.305 68.902 55.664 1.00 20.07 219 LYS B CA 1
ATOM 3698 C C . LYS B 1 222 ? 63.936 67.512 55.623 1.00 18.90 219 LYS B C 1
ATOM 3699 O O . LYS B 1 222 ? 65.115 67.384 55.320 1.00 19.49 219 LYS B O 1
ATOM 3705 N N . ASN B 1 223 ? 63.146 66.483 55.905 1.00 18.15 220 ASN B N 1
ATOM 3706 C CA . ASN B 1 223 ? 63.690 65.182 56.321 1.00 17.28 220 ASN B CA 1
ATOM 3707 C C . ASN B 1 223 ? 63.528 64.008 55.362 1.00 17.12 220 ASN B C 1
ATOM 3708 O O . ASN B 1 223 ? 64.282 63.033 55.468 1.00 16.69 220 ASN B O 1
ATOM 3713 N N . SER B 1 224 ? 62.548 64.086 54.451 1.00 16.68 221 SER B N 1
ATOM 3714 C CA . SER B 1 224 ? 62.180 62.940 53.603 1.00 16.30 221 SER B CA 1
ATOM 3715 C C . SER B 1 224 ? 63.237 62.576 52.556 1.00 15.96 221 SER B C 1
ATOM 3716 O O . SER B 1 224 ? 63.197 61.480 52.002 1.00 16.17 221 SER B O 1
ATOM 3719 N N . HIS B 1 225 ? 64.186 63.479 52.303 1.00 15.82 222 HIS B N 1
ATOM 3720 C CA . HIS B 1 225 ? 65.383 63.137 51.507 1.00 15.67 222 HIS B CA 1
ATOM 3721 C C . HIS B 1 225 ? 66.140 61.951 52.115 1.00 14.94 222 HIS B C 1
ATOM 3722 O O . HIS B 1 225 ? 66.821 61.229 51.389 1.00 15.65 222 HIS B O 1
ATOM 3729 N N . ARG B 1 226 ? 66.044 61.768 53.436 1.00 14.24 223 ARG B N 1
ATOM 3730 C CA . ARG B 1 226 ? 66.599 60.583 54.085 1.00 13.94 223 ARG B CA 1
ATOM 3731 C C . ARG B 1 226 ? 65.580 59.451 53.936 1.00 14.16 223 ARG B C 1
ATOM 3732 O O . ARG B 1 226 ? 64.477 59.568 54.454 1.00 14.93 223 ARG B O 1
ATOM 3740 N N . PRO B 1 227 ? 65.922 58.386 53.172 1.00 14.04 224 PRO B N 1
ATOM 3741 C CA . PRO B 1 227 ? 64.962 57.295 52.924 1.00 13.87 224 PRO B CA 1
ATOM 3742 C C . PRO B 1 227 ? 64.306 56.704 54.169 1.00 13.04 224 PRO B C 1
ATOM 3743 O O . PRO B 1 227 ? 64.960 56.258 55.098 1.00 12.12 224 PRO B O 1
ATOM 3747 N N . ILE B 1 228 ? 62.985 56.730 54.150 1.00 13.12 225 ILE B N 1
ATOM 3748 C CA . ILE B 1 228 ? 62.184 56.257 55.262 1.00 12.82 225 ILE B CA 1
ATOM 3749 C C . ILE B 1 228 ? 61.925 54.801 55.018 1.00 12.38 225 ILE B C 1
ATOM 3750 O O . ILE B 1 228 ? 61.551 54.423 53.921 1.00 12.13 225 ILE B O 1
ATOM 3755 N N . ALA B 1 229 ? 62.167 53.971 56.025 1.00 12.61 226 ALA B N 1
ATOM 3756 C CA . ALA B 1 229 ? 61.871 52.544 55.895 1.00 13.33 226 ALA B CA 1
ATOM 3757 C C . ALA B 1 229 ? 60.388 52.286 56.171 1.00 13.66 226 ALA B C 1
ATOM 3758 O O . ALA B 1 229 ? 59.780 51.372 55.608 1.00 13.60 226 ALA B O 1
ATOM 3760 N N . GLU B 1 230 ? 59.821 53.084 57.070 1.00 14.08 227 GLU B N 1
ATOM 3761 C CA . GLU B 1 230 ? 58.486 52.814 57.598 1.00 14.02 227 GLU B CA 1
ATOM 3762 C C . GLU B 1 230 ? 57.935 54.064 58.244 1.00 13.60 227 GLU B C 1
ATOM 3763 O O . GLU B 1 230 ? 58.641 54.758 58.978 1.00 13.37 227 GLU B O 1
ATOM 3769 N N . ILE B 1 231 ? 56.674 54.366 57.956 1.00 13.06 228 ILE B N 1
ATOM 3770 C CA . ILE B 1 231 ? 55.979 55.464 58.625 1.00 12.61 228 ILE B CA 1
ATOM 3771 C C . ILE B 1 231 ? 54.564 55.019 59.045 1.00 11.34 228 ILE B C 1
ATOM 3772 O O . ILE B 1 231 ? 53.862 54.355 58.274 1.00 10.87 228 ILE B O 1
ATOM 3777 N N . ALA B 1 232 ? 54.172 55.366 60.280 1.00 10.58 229 ALA B N 1
ATOM 3778 C CA . ALA B 1 232 ? 52.864 55.000 60.846 1.00 9.72 229 ALA B CA 1
ATOM 3779 C C . ALA B 1 232 ? 52.169 56.200 61.506 1.00 9.57 229 ALA B C 1
ATOM 3780 O O . ALA B 1 232 ? 52.829 57.139 61.943 1.00 9.37 229 ALA B O 1
ATOM 3782 N N . ILE B 1 233 ? 50.832 56.160 61.562 1.00 8.62 230 ILE B N 1
ATOM 3783 C CA . ILE B 1 233 ? 50.033 57.196 62.234 1.00 7.93 230 ILE B CA 1
ATOM 3784 C C . ILE B 1 233 ? 49.024 56.507 63.127 1.00 7.82 230 ILE B C 1
ATOM 3785 O O . ILE B 1 233 ? 48.396 55.543 62.704 1.00 7.86 230 ILE B O 1
ATOM 3790 N N . SER B 1 234 ? 48.891 56.973 64.369 1.00 8.15 231 SER B N 1
ATOM 3791 C CA . SER B 1 234 ? 47.805 56.529 65.259 1.00 7.31 231 SER B CA 1
ATOM 3792 C C . SER B 1 234 ? 47.007 57.724 65.698 1.00 7.64 231 SER B C 1
ATOM 3793 O O . SER B 1 234 ? 47.481 58.850 65.593 1.00 6.85 231 SER B O 1
ATOM 3796 N N . TYR B 1 235 ? 45.790 57.492 66.178 1.00 7.95 232 TYR B N 1
ATOM 3797 C CA . TYR B 1 235 ? 44.909 58.610 66.509 1.00 8.33 232 TYR B CA 1
ATOM 3798 C C . TYR B 1 235 ? 44.035 58.250 67.694 1.00 7.92 232 TYR B C 1
ATOM 3799 O O . TYR B 1 235 ? 43.766 57.074 67.954 1.00 8.00 232 TYR B O 1
ATOM 3808 N N . ALA B 1 236 ? 43.651 59.277 68.433 1.00 7.85 233 ALA B N 1
ATOM 3809 C CA . ALA B 1 236 ? 42.640 59.183 69.457 1.00 8.47 233 ALA B CA 1
ATOM 3810 C C . ALA B 1 236 ? 41.500 60.123 69.065 1.00 9.65 233 ALA B C 1
ATOM 3811 O O . ALA B 1 236 ? 41.708 61.327 68.827 1.00 9.61 233 ALA B O 1
ATOM 3813 N N . GLY B 1 237 ? 40.293 59.568 68.993 1.00 10.10 234 GLY B N 1
ATOM 3814 C CA 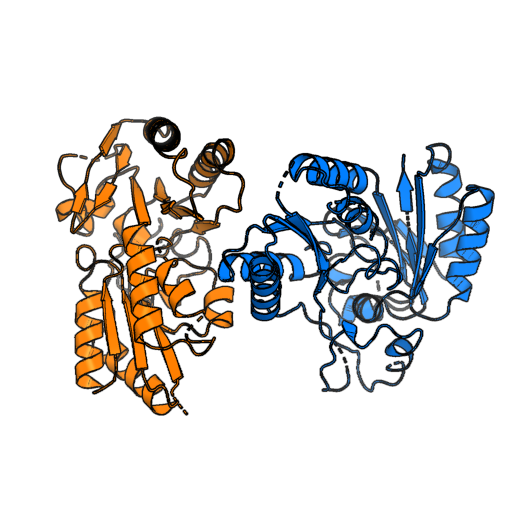. GLY B 1 237 ? 39.154 60.296 68.476 1.00 10.80 234 GLY B CA 1
ATOM 3815 C C . GLY B 1 237 ? 38.684 59.692 67.165 1.00 11.27 234 GLY B C 1
ATOM 3816 O O . GLY B 1 237 ? 38.738 58.476 66.968 1.00 10.60 234 GLY B O 1
ATOM 3817 N N . GLU B 1 238 ? 38.231 60.554 66.270 1.00 12.12 235 GLU B N 1
ATOM 3818 C CA . GLU B 1 238 ? 37.831 60.151 64.931 1.00 13.87 235 GLU B CA 1
ATOM 3819 C C . GLU B 1 238 ? 39.040 60.190 63.998 1.00 14.32 235 GLU B C 1
ATOM 3820 O O . GLU B 1 238 ? 39.969 60.964 64.223 1.00 15.10 235 GLU B O 1
ATOM 3826 N N . ALA B 1 239 ? 39.002 59.358 62.964 1.00 14.30 236 ALA B N 1
ATOM 3827 C CA . ALA B 1 239 ? 40.122 59.125 62.055 1.00 14.87 236 ALA B CA 1
ATOM 3828 C C . ALA B 1 239 ? 40.396 60.251 61.059 1.00 15.27 236 ALA B C 1
ATOM 3829 O O . ALA B 1 239 ? 41.460 60.285 60.464 1.00 15.42 236 ALA B O 1
ATOM 3831 N N . SER B 1 240 ? 39.451 61.167 60.857 1.00 16.08 237 SER B N 1
ATOM 3832 C CA . SER B 1 240 ? 39.592 62.110 59.734 1.00 16.98 237 SER B CA 1
ATOM 3833 C C . SER B 1 240 ? 40.925 62.888 59.740 1.00 16.29 237 SER B C 1
ATOM 3834 O O . SER B 1 240 ? 41.524 63.083 58.681 1.00 15.83 237 SER B O 1
ATOM 3837 N N . LEU B 1 241 ? 41.397 63.312 60.914 1.00 16.05 238 LEU B N 1
ATOM 3838 C CA . LEU B 1 241 ? 42.647 64.073 60.969 1.00 16.12 238 LEU B CA 1
ATOM 3839 C C . LEU B 1 241 ? 43.823 63.196 60.542 1.00 15.98 238 LEU B C 1
ATOM 3840 O O . LEU B 1 241 ? 44.618 63.607 59.687 1.00 15.76 238 LEU B O 1
ATOM 3845 N N . ALA B 1 242 ? 43.908 61.987 61.099 1.00 15.45 239 ALA B N 1
ATOM 3846 C CA . ALA B 1 242 ? 44.974 61.054 60.741 1.00 15.50 239 ALA B CA 1
ATOM 3847 C C . ALA B 1 242 ? 44.996 60.804 59.227 1.00 16.06 239 ALA B C 1
ATOM 3848 O O . ALA B 1 242 ? 46.070 60.765 58.617 1.00 16.24 239 ALA B O 1
ATOM 3850 N N . LEU B 1 243 ? 43.816 60.635 58.632 1.00 16.03 240 LEU B N 1
ATOM 3851 C CA . LEU B 1 243 ? 43.712 60.308 57.206 1.00 16.91 240 LEU B CA 1
ATOM 3852 C C . LEU B 1 243 ? 44.149 61.510 56.342 1.00 17.17 240 LEU B C 1
ATOM 3853 O O . LEU B 1 243 ? 44.744 61.344 55.276 1.00 17.80 240 LEU B O 1
ATOM 3858 N N . THR B 1 244 ? 43.871 62.716 56.832 1.00 16.98 241 THR B N 1
ATOM 3859 C CA . THR B 1 244 ? 44.354 63.953 56.235 1.00 17.29 241 THR B CA 1
ATOM 3860 C C . THR B 1 244 ? 45.887 64.027 56.298 1.00 17.49 241 THR B C 1
ATOM 3861 O O . THR B 1 244 ? 46.547 64.318 55.296 1.00 17.20 241 THR B O 1
ATOM 3865 N N . LEU B 1 245 ? 46.446 63.721 57.468 1.00 16.97 242 LEU B N 1
ATOM 3866 C CA . LEU B 1 245 ? 47.896 63.615 57.611 1.00 17.51 242 LEU B CA 1
ATOM 3867 C C . LEU B 1 245 ? 48.484 62.546 56.689 1.00 17.63 242 LEU B C 1
ATOM 3868 O O . LEU B 1 245 ? 49.547 62.774 56.079 1.00 17.48 242 LEU B O 1
ATOM 387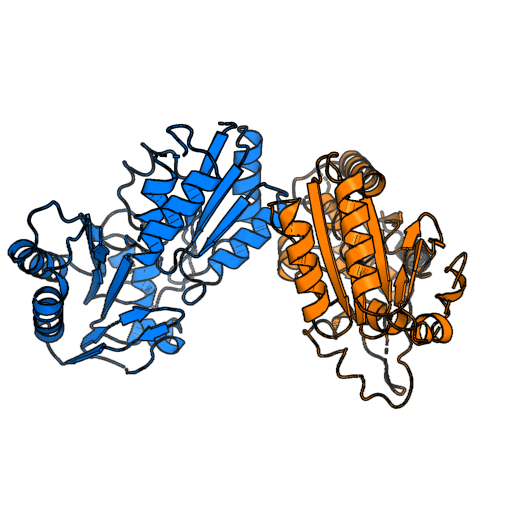3 N N . LYS B 1 246 ? 47.809 61.394 56.601 1.00 17.19 243 LYS B N 1
ATOM 3874 C CA . LYS B 1 246 ? 48.259 60.304 55.732 1.00 18.25 243 LYS B CA 1
ATOM 3875 C C . LYS B 1 246 ? 48.396 60.743 54.268 1.00 19.19 243 LYS B C 1
ATOM 3876 O O . LYS B 1 246 ? 49.356 60.376 53.584 1.00 19.35 243 LYS B O 1
ATOM 3882 N N . GLU B 1 247 ? 47.443 61.537 53.801 1.00 20.34 244 GLU B N 1
ATOM 3883 C CA . GLU B 1 247 ? 47.465 62.010 52.434 1.00 22.15 244 GLU B CA 1
ATOM 3884 C C . GLU B 1 247 ? 48.625 62.964 52.185 1.00 22.79 244 GLU B C 1
ATOM 3885 O O . GLU B 1 247 ? 49.208 62.986 51.104 1.00 22.40 244 GLU B O 1
ATOM 3891 N N . ARG B 1 248 ? 48.960 63.741 53.209 1.00 24.07 245 ARG B N 1
ATOM 3892 C CA . ARG B 1 248 ? 50.090 64.651 53.161 1.00 24.91 245 ARG B CA 1
ATOM 3893 C C . ARG B 1 248 ? 51.425 63.894 53.133 1.00 24.89 245 ARG B C 1
ATOM 3894 O O . ARG B 1 248 ? 52.316 64.219 52.336 1.00 24.87 245 ARG B O 1
ATOM 3902 N N . ILE B 1 249 ? 51.568 62.884 53.987 1.00 24.66 246 ILE B N 1
ATOM 3903 C CA . ILE B 1 249 ? 52.742 61.998 53.916 1.00 24.89 246 ILE B CA 1
ATOM 3904 C C . ILE B 1 249 ? 52.882 61.328 52.532 1.00 25.06 246 ILE B C 1
ATOM 3905 O O . ILE B 1 249 ? 53.995 61.179 52.004 1.00 24.95 246 ILE B O 1
ATOM 3910 N N . ALA B 1 250 ? 51.747 60.947 51.950 1.00 25.23 247 ALA B N 1
ATOM 3911 C CA . ALA B 1 250 ? 51.707 60.217 50.683 1.00 25.87 247 ALA B CA 1
ATOM 3912 C C . ALA B 1 250 ? 52.303 60.968 49.493 1.00 26.31 247 ALA B C 1
ATOM 3913 O O . ALA B 1 250 ? 52.641 60.347 48.477 1.00 26.80 247 ALA B O 1
ATOM 3915 N N . ALA B 1 251 ? 52.406 62.295 49.610 1.00 26.60 248 ALA B N 1
ATOM 3916 C CA . ALA B 1 251 ? 53.011 63.130 48.571 1.00 26.87 248 ALA B CA 1
ATOM 3917 C C . ALA B 1 251 ? 54.527 62.932 48.533 1.00 27.40 248 ALA B C 1
ATOM 3918 O O . ALA B 1 251 ? 55.140 63.113 47.492 1.00 27.39 248 ALA B O 1
ATOM 3920 N N . TYR B 1 252 ? 55.101 62.557 49.682 1.00 27.71 249 TYR B N 1
ATOM 3921 C CA . TYR B 1 252 ? 56.552 62.438 49.893 1.00 28.33 249 TYR B CA 1
ATOM 3922 C C . TYR B 1 252 ? 57.048 60.994 49.974 1.00 28.17 249 TYR B C 1
ATOM 3923 O O . TYR B 1 252 ? 58.239 60.728 49.827 1.00 28.74 249 TYR B O 1
ATOM 3932 N N . TYR B 1 253 ? 56.131 60.075 50.230 1.00 27.77 250 TYR B N 1
ATOM 3933 C CA . TYR B 1 253 ? 56.472 58.709 50.551 1.00 27.91 250 TYR B CA 1
ATOM 3934 C C . TYR B 1 253 ? 55.376 57.876 49.927 1.00 27.75 250 TYR B C 1
ATOM 3935 O O . TYR B 1 253 ? 54.211 58.169 50.139 1.00 28.44 250 TYR B O 1
ATOM 3944 N N . ASN B 1 254 ? 55.734 56.849 49.161 1.00 27.35 251 ASN B N 1
ATOM 3945 C CA . ASN B 1 254 ? 54.737 56.114 48.368 1.00 27.09 251 ASN B CA 1
ATOM 3946 C C . ASN B 1 254 ? 54.480 54.648 48.773 1.00 26.25 251 ASN B C 1
ATOM 3947 O O . ASN B 1 254 ? 53.851 53.897 48.033 1.00 26.08 251 ASN B O 1
ATOM 3952 N N . HIS B 1 255 ? 54.974 54.236 49.935 1.00 25.40 252 HIS B N 1
ATOM 3953 C CA . HIS B 1 255 ? 54.642 52.908 50.428 1.00 24.32 252 HIS B CA 1
ATOM 3954 C C . HIS B 1 255 ? 53.449 52.942 51.375 1.00 23.23 252 HIS B C 1
ATOM 3955 O O . HIS B 1 255 ? 52.858 54.000 51.636 1.00 22.94 252 HIS B O 1
ATOM 3962 N N . SER B 1 256 ? 53.085 51.764 51.864 1.00 21.63 253 SER B N 1
ATOM 3963 C CA . SER B 1 256 ? 51.926 51.606 52.726 1.00 20.12 253 SER B CA 1
ATOM 3964 C C . SER B 1 256 ? 52.135 52.411 54.015 1.00 17.85 253 SER B C 1
ATOM 3965 O O . SER B 1 256 ? 53.258 52.479 54.511 1.00 17.50 253 SER B O 1
ATOM 3968 N N . ILE B 1 257 ? 51.077 53.041 54.527 1.00 15.39 254 ILE B N 1
ATOM 3969 C CA . ILE B 1 257 ? 51.129 53.753 55.814 1.00 13.26 254 ILE B CA 1
ATOM 3970 C C . ILE B 1 257 ? 50.070 53.157 56.749 1.00 12.65 254 ILE B C 1
ATOM 3971 O O . ILE B 1 257 ? 48.868 53.236 56.463 1.00 10.60 254 ILE B O 1
ATOM 3976 N N . SER B 1 258 ? 50.529 52.541 57.841 1.00 11.34 255 SER B N 1
ATOM 3977 C CA . SER B 1 258 ? 49.642 51.958 58.873 1.00 11.27 255 SER B CA 1
ATOM 3978 C C . SER B 1 258 ? 48.951 53.042 59.711 1.00 10.60 255 SER B C 1
ATOM 3979 O O . SER B 1 258 ? 49.602 53.762 60.465 1.00 10.43 255 SER B O 1
ATOM 3982 N N . VAL B 1 259 ? 47.630 53.175 59.552 1.00 10.66 256 VAL B N 1
ATOM 3983 C CA . VAL B 1 259 ? 46.849 54.165 60.309 1.00 9.71 256 VAL B CA 1
ATOM 3984 C C . VAL B 1 259 ? 45.922 53.386 61.235 1.00 9.79 256 VAL B C 1
ATOM 3985 O O . VAL B 1 259 ? 44.988 52.724 60.776 1.00 10.03 256 VAL B O 1
ATOM 3989 N N . LEU B 1 260 ? 46.189 53.453 62.536 1.00 8.29 257 LEU B N 1
ATOM 3990 C CA . LEU B 1 260 ? 45.430 52.698 63.516 1.00 8.35 257 LEU B CA 1
ATOM 3991 C C . LEU B 1 260 ? 44.899 53.595 64.645 1.00 9.20 257 LEU B C 1
ATOM 3992 O O . LEU B 1 260 ? 45.542 54.586 65.005 1.00 8.88 257 LEU B O 1
ATOM 3997 N N . GLU B 1 261 ? 43.751 53.230 65.231 1.00 8.38 258 GLU B N 1
ATOM 3998 C CA . GLU B 1 261 ? 43.305 53.871 66.478 1.00 8.22 258 GLU B CA 1
ATOM 3999 C C . GLU B 1 261 ? 44.262 53.432 67.612 1.00 7.92 258 GLU B C 1
ATOM 4000 O O . GLU B 1 261 ? 44.566 52.246 67.741 1.00 7.19 258 GLU B O 1
ATOM 4006 N N . THR B 1 262 ? 44.709 54.388 68.427 1.00 7.24 259 THR B N 1
ATOM 4007 C CA . THR B 1 262 ? 45.561 54.075 69.566 1.00 7.10 259 THR B CA 1
ATOM 4008 C C . THR B 1 262 ? 44.772 53.378 70.703 1.00 8.21 259 THR B C 1
ATOM 4009 O O . THR B 1 262 ? 43.535 53.422 70.718 1.00 7.56 259 THR B O 1
ATOM 4013 N N . GLY B 1 263 ? 45.477 52.748 71.649 1.00 7.78 260 GLY B N 1
ATOM 4014 C CA . GLY B 1 263 ? 44.804 51.975 72.705 1.00 7.88 260 GLY B CA 1
ATOM 4015 C C . GLY B 1 263 ? 44.306 52.848 73.850 1.00 7.63 260 GLY B C 1
ATOM 4016 O O . GLY B 1 263 ? 44.637 54.033 73.939 1.00 7.32 260 GLY B O 1
ATOM 4017 N N . SER B 1 264 ? 43.517 52.244 74.737 1.00 7.62 261 SER B N 1
ATOM 4018 C CA . SER B 1 264 ? 42.866 52.971 75.862 1.00 8.81 261 SER B CA 1
ATOM 4019 C C . SER B 1 264 ? 43.868 53.660 76.790 1.00 8.70 261 SER B C 1
ATOM 4020 O O . SER B 1 264 ? 43.602 54.740 77.337 1.00 8.70 261 SER B O 1
ATOM 4023 N N . ILE B 1 265 ? 45.036 53.044 76.944 1.00 8.51 262 ILE B N 1
ATOM 4024 C CA . ILE B 1 265 ? 46.061 53.579 77.835 1.00 8.83 262 ILE B CA 1
ATOM 4025 C C . ILE B 1 265 ? 46.554 54.938 77.312 1.00 8.44 262 ILE B C 1
ATOM 4026 O O . ILE B 1 265 ? 46.650 55.885 78.065 1.00 7.58 262 ILE B O 1
ATOM 4031 N N . ILE B 1 266 ? 46.816 55.025 76.013 1.00 8.49 263 ILE B N 1
ATOM 4032 C CA . ILE B 1 266 ? 47.254 56.289 75.416 1.00 8.73 263 ILE B CA 1
ATOM 4033 C C . ILE B 1 266 ? 46.100 57.319 75.352 1.00 8.43 263 ILE B C 1
ATOM 4034 O O . ILE B 1 266 ? 46.298 58.484 75.691 1.00 8.74 263 ILE B O 1
ATOM 4039 N N . GLN B 1 267 ? 44.902 56.893 74.920 1.00 7.74 264 GLN B N 1
ATOM 4040 C CA . GLN B 1 267 ? 43.727 57.793 74.807 1.00 7.75 264 GLN B CA 1
ATOM 4041 C C . GLN B 1 267 ? 43.407 58.512 76.120 1.00 7.34 264 GLN B C 1
ATOM 4042 O O . GLN B 1 267 ? 43.111 59.691 76.122 1.00 6.96 264 GLN B O 1
ATOM 4048 N N . THR B 1 268 ? 43.488 57.778 77.226 1.00 7.67 265 THR B N 1
ATOM 4049 C CA . THR B 1 268 ? 43.278 58.322 78.560 1.00 8.35 265 THR B CA 1
ATOM 4050 C C . THR B 1 268 ? 44.196 59.522 78.804 1.00 8.58 265 THR B C 1
ATOM 4051 O O . THR B 1 268 ? 43.774 60.515 79.384 1.00 8.27 265 THR B O 1
ATOM 4055 N N . HIS B 1 269 ? 45.443 59.421 78.344 1.00 8.33 266 HIS B N 1
ATOM 4056 C CA . HIS B 1 269 ? 46.437 60.425 78.671 1.00 8.92 266 HIS B CA 1
ATOM 4057 C C . HIS B 1 269 ? 46.542 61.545 77.646 1.00 9.08 266 HIS B C 1
ATOM 4058 O O . HIS B 1 269 ? 46.979 62.634 78.005 1.00 9.53 266 HIS B O 1
ATOM 4065 N N . THR B 1 270 ? 46.091 61.305 76.410 1.00 9.41 267 THR B N 1
ATOM 4066 C CA . THR B 1 270 ? 46.109 62.335 75.364 1.00 10.42 267 THR B CA 1
ATOM 4067 C C . THR B 1 270 ? 44.778 63.083 75.197 1.00 10.92 267 THR B C 1
ATOM 4068 O O . THR B 1 270 ? 44.766 64.284 74.892 1.00 11.16 267 THR B O 1
ATOM 4072 N N . GLY B 1 271 ? 43.674 62.385 75.442 1.00 11.41 268 GLY B N 1
ATOM 4073 C CA . GLY B 1 271 ? 42.367 62.895 75.058 1.00 12.28 268 GLY B CA 1
ATOM 4074 C C . GLY B 1 271 ? 42.118 62.708 73.560 1.00 13.32 268 GLY B C 1
ATOM 4075 O O . GLY B 1 271 ? 43.030 62.332 72.798 1.00 12.03 268 GLY B O 1
ATOM 4076 N N . GLU B 1 272 ? 40.876 62.981 73.159 1.00 13.50 269 GLU B N 1
ATOM 4077 C CA . GLU B 1 272 ? 40.416 62.971 71.765 1.00 16.10 269 GLU B CA 1
ATOM 4078 C C . GLU B 1 272 ? 41.096 64.102 70.960 1.00 14.08 269 GLU B C 1
ATOM 4079 O O . GLU B 1 272 ? 41.516 65.105 71.523 1.00 14.13 269 GLU B O 1
ATOM 4085 N N . GLY B 1 273 ? 41.204 63.935 69.646 1.00 13.80 270 GLY B N 1
ATOM 4086 C CA . GLY B 1 273 ? 41.864 64.941 68.801 1.00 12.55 270 GLY B CA 1
ATOM 4087 C C . GLY B 1 273 ? 43.382 64.896 68.899 1.00 12.02 270 GLY B C 1
ATOM 4088 O O . GLY B 1 273 ? 44.081 65.913 68.701 1.00 11.79 270 GLY B O 1
ATOM 4089 N N . ALA B 1 274 ? 43.904 63.716 69.198 1.00 10.67 271 ALA B N 1
ATOM 4090 C CA . ALA B 1 274 ? 45.351 63.530 69.240 1.00 9.87 271 ALA B CA 1
ATOM 4091 C C . ALA B 1 274 ? 45.766 62.550 68.145 1.00 9.77 271 ALA B C 1
ATOM 4092 O O . ALA B 1 274 ? 44.945 61.762 67.641 1.00 10.30 271 ALA B O 1
ATOM 4094 N N . PHE B 1 275 ? 47.034 62.615 67.761 1.00 9.69 272 PHE B N 1
ATOM 4095 C CA . PHE B 1 275 ? 47.591 61.704 66.770 1.00 9.60 272 PHE B CA 1
ATOM 4096 C C . PHE B 1 275 ? 49.069 61.560 67.072 1.00 9.82 272 PHE B C 1
ATOM 4097 O O . PHE B 1 275 ? 49.653 62.360 67.818 1.00 9.77 272 PHE B O 1
ATOM 4105 N N . ALA B 1 276 ? 49.683 60.543 66.482 1.00 10.27 273 ALA B N 1
ATOM 4106 C CA . ALA B 1 276 ? 51.141 60.493 66.432 1.00 9.97 273 ALA B CA 1
ATOM 4107 C C . ALA B 1 276 ? 51.616 60.123 65.041 1.00 9.79 273 ALA B C 1
ATOM 4108 O O . ALA B 1 276 ? 50.950 59.382 64.328 1.00 9.43 273 ALA B O 1
ATOM 4110 N N . VAL B 1 277 ? 52.749 60.691 64.642 1.00 9.87 274 VAL B N 1
ATOM 4111 C CA . VAL B 1 277 ? 53.416 60.276 63.410 1.00 9.39 274 VAL B CA 1
ATOM 4112 C C . VAL B 1 277 ? 54.737 59.629 63.826 1.00 9.90 274 VAL B C 1
ATOM 4113 O O . VAL B 1 277 ? 55.574 60.240 64.510 1.00 10.30 274 VAL B O 1
ATOM 4125 N N . VAL B 1 279 ? 58.105 57.498 62.676 1.00 10.52 276 VAL B N 1
ATOM 4126 C CA . VAL B 1 279 ? 58.947 57.333 61.471 1.00 10.45 276 VAL B CA 1
ATOM 4127 C C . VAL B 1 279 ? 60.149 56.464 61.824 1.00 10.81 276 VAL B C 1
ATOM 4128 O O . VAL B 1 279 ? 60.776 56.661 62.869 1.00 11.10 276 VAL B O 1
ATOM 4132 N N . ARG B 1 280 ? 60.443 55.492 60.968 1.00 10.22 277 ARG B N 1
ATOM 4133 C CA . ARG B 1 280 ? 61.651 54.703 61.065 1.00 10.62 277 ARG B CA 1
ATOM 4134 C C . ARG B 1 280 ? 62.437 54.873 59.764 1.00 9.86 277 ARG B C 1
ATOM 4135 O O . ARG B 1 280 ? 61.970 54.511 58.696 1.00 9.11 277 ARG B O 1
ATOM 4143 N N . TYR B 1 281 ? 63.610 55.474 59.874 1.00 9.91 278 TYR B N 1
ATOM 4144 C CA . TYR B 1 281 ? 64.518 55.632 58.735 1.00 10.70 278 TYR B CA 1
ATOM 4145 C C . TYR B 1 281 ? 65.258 54.343 58.406 1.00 10.78 278 TYR B C 1
ATOM 4146 O O . TYR B 1 281 ? 65.462 53.520 59.272 1.00 10.93 278 TYR B O 1
ATOM 4155 N N . GLU B 1 282 ? 65.667 54.198 57.152 1.00 11.62 279 GLU B N 1
ATOM 4156 C CA . GLU B 1 282 ? 66.519 53.103 56.746 1.00 12.30 279 GLU B CA 1
ATOM 4157 C C . GLU B 1 282 ? 67.830 53.139 57.543 1.00 13.69 279 GLU B C 1
ATOM 4158 O O . GLU B 1 282 ? 68.448 54.210 57.802 1.00 13.67 279 GLU B O 1
#

Organism: Streptococcus pyogenes serotype M1 (NCBI:txid301447)

Radius of gyration: 26.8 Å; Cα contacts (8 Å, |Δi|>4): 1099; chains: 2; bounding box: 57×65×75 Å

InterPro domains:
  IPR003797 DegV [PF02645] (3-277)
  IPR003797 DegV [PS51482] (4-278)
  IPR003797 DegV [TIGR00762] (4-276)
  IPR043168 DegV, C-terminal domain [G3DSA:3.30.1180.10] (155-279)
  IPR050270 DegV domain-containing [PTHR33434] (3-276)

Foldseek 3Di:
DAQEAEEEELQAADPVVLCVVLVYHYHWKWKAQPDIDTLVVFADPCRLVVSVPGPDFMAIAAGALQSLLVVQLVCVVVRHQAYEYEYEAVLQHCNLVSNVSSCVNNVGRYDGHYLLHGYVLCQLRSQLSVSVVVDDPVVSVVVSVLQSVQDWKKKKFQACVLQVVNVSCVQEDAGGWIWMTSDRSHGYTDFTGHDLVRVVVVLLVCLVPPLVQAFPAKEKEFAADCPSVVVSVVSVVVSDPDDYHYYYGTSSVCSRRPHPMMMMGGTD/DAFEAEEEEQLAADDVVLCVVLVYHYHWKWKAQPDIDTLVVFAPPCRLVVSVPGPDFMAIGAHALCSLLVVQLVCVVVRHQAYEYEYEAVLQHCNLVSNVSSCVNNVGRYDGHYLLHGYVLCQLRSQLSVSVVVDDPVVSVVVSVLQSVQDWKKKKFCDCVLQVVRVSVVQEPDDCWIWMTSDRSHRYTDDIGDDLVSVLVVLLVCLVPPLVQPFPAKEKEFAADCPSVVVSVVSVCVSDPDDYHYYYGTSSVCSRRPHPMMMMGGTD

B-factor: mean 15.71, std 8.27, range [2.0, 93.69]

Sequence (536 aa):
AGTIKIVTDSSITIEPELIIKALDITVVPLSVIDSKLYSDNDLKEEGHFLSLKASKSLPKTSQPPVGLFAETYENLVKKGVTDIVAIHLSPALSGTIEASRQGAEIAEAPVTVLDSGFTDQAKFQVVEAAKAKAGASLNEILAAVQAIKSKTELYIGVSTLENLVKGGRIGRVTGLNVKVVALKNDELKTLVKGRGNKTFTKWLDSSYLAKNSHRPIAEIAISYAGEASLALTLKERIAAYYNHSISVLETGSIIQTHTGEGAFAVVRYEAGTIKIVTDSSITIEPELIKALDITVVPLSVIDSKLYSDNDLKEEGHFLSLKASKSLPKTSQPPVGLFAETYENLVKKGVTDIVAIHLSPALSGTIEASRQGAEIAEAPVTVLDSGFTDQAKFQVVEAAKAKAGASLNEILAAVQAIKSKTELYIGVSTLENLVKGGRIGRVTGVNVKVVALKNDELKTLVKGRGNKTFTKWLDSYLAKNSHRPIAEIAISYAGEASLALTLKERIAAYYNHSISVLETGSIIQTHTGEGAFAVVRYE